Protein AF-0000000072833117 (afdb_homodimer)

Solvent-accessible surface area (backbone atoms only — not comparable to full-atom values): 33077 Å² total; per-residue (Å²): 134,83,75,78,76,72,78,72,70,81,73,71,43,76,36,60,28,80,42,80,44,92,46,92,48,80,82,50,80,45,46,37,38,36,35,37,40,41,50,79,63,40,42,36,38,42,33,26,46,26,47,57,28,31,32,28,52,31,54,69,89,60,65,84,84,49,91,73,50,65,53,12,34,49,40,41,44,52,55,15,52,75,67,72,35,57,50,57,54,42,50,50,51,51,48,54,56,46,45,42,87,48,88,92,42,56,72,46,78,40,86,60,55,94,73,20,33,29,42,34,35,38,48,78,54,97,91,39,81,42,73,50,75,47,71,24,40,59,40,96,47,28,34,59,51,33,32,49,49,49,49,50,41,52,52,49,38,52,53,36,48,51,47,37,54,50,42,49,51,52,36,51,51,51,49,51,52,41,51,51,48,51,51,48,44,51,50,50,54,50,51,49,55,50,47,53,54,52,52,51,52,52,49,52,52,53,50,50,53,51,50,51,52,47,52,53,52,53,54,53,48,60,69,69,46,72,78,69,88,81,76,79,73,82,75,70,74,72,67,66,65,74,79,65,83,69,81,81,67,82,58,84,77,68,72,73,75,76,73,74,73,67,76,72,77,78,78,77,81,75,76,82,83,78,80,78,81,81,81,83,81,78,83,127,131,84,72,77,73,70,77,71,71,80,72,71,42,74,34,59,28,81,43,81,45,92,45,93,49,80,82,50,81,43,46,37,36,38,35,35,39,40,50,78,64,41,42,35,36,42,33,26,46,24,47,57,27,28,34,28,51,31,52,71,88,59,65,84,84,50,91,72,49,64,53,12,34,49,40,41,43,52,54,15,53,74,68,74,35,57,49,56,54,43,51,50,50,51,49,53,55,44,44,41,86,47,86,91,42,54,73,47,78,41,85,61,54,95,74,21,32,30,42,34,36,39,47,78,54,96,90,39,82,42,75,51,75,46,73,24,40,58,40,96,47,29,32,59,53,34,32,49,50,48,47,50,41,51,52,49,37,52,52,36,49,52,50,38,52,51,44,50,51,51,39,51,50,50,49,52,52,42,51,52,50,49,52,50,43,53,49,50,54,51,50,49,56,49,47,53,54,53,52,50,53,51,49,53,52,54,50,51,54,51,52,50,51,47,52,52,54,53,52,54,48,59,66,66,45,72,80,67,90,81,75,79,72,82,77,69,75,72,66,66,67,74,81,66,83,69,80,80,67,79,57,84,75,67,69,71,73,71,70,68,71,63,71,72,71,76,76,85,80,68,93,85,80,90,69,90,72,87,80,80,84,69,88,127

Sequence (568 aa):
MEEDAAVSSSFTRHTCLKLDLPVEDPKAKDAVFVKATWFPSRFDLAISDGLDAWTCHGAHLCDPSLLFDPASEAEVRLRAEQWDLPVAEYIALAEHYLGFQQPGSKYGFEDAGNGQRRLSWTFEKQGTTLEWRWKCQPSPNNKQTTAGILDFLMDANIRLSEEVVRKTQSYQKLKSEAEKCLLQSERFSNEKVEFESVVYTKFVAILNSKKAKLRELRDRIAKTGTAGKASKEDDSTDGTESFDDGSDDEIVKAEPAEETVGDLPGSSEAAASSGLRARKRTRKMEEDAAVSSSFTRHTCLKLDLPVEDPKAKDAVFVKATWFPSRFDLAISDGLDAWTCHGAHLCDPSLLFDPASEAEVRLRAEQWDLPVAEYIALAEHYLGFQQPGSKYGFEDAGNGQRRLSWTFEKQGTTLEWRWKCQPSPNNKQTTAGILDFLMDANIRLSEEVVRKTQSYQKLKSEAEKCLLQSERFSNEKVEFESVVYTKFVAILNSKKAKLRELRDRIAKTGTAGKASKEDDSTDGTESFDDGSDDEIVKAEPAEETVGDLPGSSEAAASSGLRARKRTRK

pLDDT: mean 72.1, std 27.36, range [17.0, 97.62]

Secondary structure (DSSP, 8-state):
------------EEEEEEEEE--SSTT--EEEEEEEEE-SS-EEEEEESSS-EEEE-SSS---TT-S--HHHHHHHHHHHHHTT--HHHHHHHHHHHHHSPPTTPPEEEEE-STT-EEEEEEEEETTEEEEEEEEEEEPS-HHHHHHHHHHHHHHHHHHHHHHHHHHHHHHHHHHHHHHHHHHHHHHHHHHHHHHHHHHHHHHHHHHHHHHHHHHHHHHHHHHHTTSS----------------S--TTSS---------------------------------/------------EEEEEEEEE--SSTT--EEEEEEEEE-SS-EEEEEESSS-EEEE-SSS---TT-S--HHHHHHHHHHHHHTT--HHHHHHHHHHHHHSPPTTPPEEEEE-STT-EEEEEEEEETTEEEEEEEEEEEPS-HHHHHHHHHHHHHHHHHHHHHHHHHHHHHHHHHHHHHHHHHHHHHHHHHHHHHHHHHHHHHHHHHHHHHHHHHHHHHHHHHHHTTSS----------------S--GGGS---------------------------------

Foldseek 3Di:
DPPPPPCVVFPWDKAKDKDFADDPPPVDTFIKMWIKIATQQAIKIWIDRPQWIWIFGQDDPDDPPPPDDVNSSVNLCVVCVVVPHDSNVSRVVVCVCRRYPDPPKDWDWADPDPQKIKTKIWDDDPRDIDMDIGIIGTDPDRVVSVVVSVVVVVVVVVVVVVVVVVVVVVVVVVVVVVVVVVVVVVVVVVVVVVVVVVVVVVVLVVVVVVVVVVVVVVVVVVVVPVPDDPPPPDPPCPVPPPPPPDDPPPPDPPPPPPPCPDDPDPDDDDDDDDDPPDDPPDDD/DPPPPPPVVFPWDKAKDKDFADDPDPVDTFIKMWIKIDTQQWIKIWIDRPQWIWIFTQDDPDDPPPPDDVRSSVNLCVVCVVVPHDSNVSRVVVCVCRRYPDPPKDWDWADPDPQKIKTKIWDDDPRDIDMDIGIIGTDPDRVVSVVVSVVVVVVVVVVVVVVVVVVVVVVVVVVVVVVVVVVVVVVVVVVVVVVVVVVVVVVLVVVVVVVVVVVVVVVVVVVPPVPDDPPPPDPPCPVPPPPDPDDPPPPPPPVPPPPCPPPPDPDDDDDDDDDDDPDDPDDD

Structure (mmCIF, N/CA/C/O backbone):
data_AF-0000000072833117-model_v1
#
loop_
_entity.id
_entity.type
_entity.pdbx_description
1 polymer 'DNA repair protein XRCC4'
#
loop_
_atom_site.group_PDB
_atom_site.id
_atom_site.type_symbol
_atom_site.label_atom_id
_atom_site.label_alt_id
_atom_site.label_comp_id
_atom_site.label_asym_id
_atom_site.label_entity_id
_atom_site.label_seq_id
_atom_site.pdbx_PDB_ins_code
_atom_site.Cartn_x
_atom_site.Cartn_y
_atom_site.Cartn_z
_atom_site.occupancy
_atom_site.B_iso_or_equiv
_atom_site.auth_seq_id
_atom_site.auth_comp_id
_atom_site.auth_asym_id
_atom_site.auth_atom_id
_atom_site.pdbx_PDB_model_num
ATOM 1 N N . MET A 1 1 ? 44.188 9.547 5.883 1 24.28 1 MET A N 1
ATOM 2 C CA . MET A 1 1 ? 43.5 9.422 4.613 1 24.28 1 MET A CA 1
ATOM 3 C C . MET A 1 1 ? 42.438 8.328 4.684 1 24.28 1 MET A C 1
ATOM 5 O O . MET A 1 1 ? 42.5 7.34 3.953 1 24.28 1 MET A O 1
ATOM 9 N N . GLU A 1 2 ? 41.938 7.977 5.859 1 26.41 2 GLU A N 1
ATOM 10 C CA . GLU A 1 2 ? 41.094 6.867 6.254 1 26.41 2 GLU A CA 1
ATOM 11 C C . GLU A 1 2 ? 39.719 6.934 5.535 1 26.41 2 GLU A C 1
ATOM 13 O O . GLU A 1 2 ? 38.969 7.895 5.711 1 26.41 2 GLU A O 1
ATOM 18 N N . GLU A 1 3 ? 39.719 6.461 4.207 1 26.73 3 GLU A N 1
ATOM 19 C CA . GLU A 1 3 ? 38.656 6.402 3.225 1 26.73 3 GLU A CA 1
ATOM 20 C C . GLU A 1 3 ? 37.406 5.758 3.818 1 26.73 3 GLU A C 1
ATOM 22 O O . GLU A 1 3 ? 37.438 4.617 4.289 1 26.73 3 GLU A O 1
ATOM 27 N N . ASP A 1 4 ? 36.562 6.426 4.539 1 26.89 4 ASP A N 1
ATOM 28 C CA . ASP A 1 4 ? 35.25 6.02 5.055 1 26.89 4 ASP A CA 1
ATOM 29 C C . ASP A 1 4 ? 34.469 5.234 4.008 1 26.89 4 ASP A C 1
ATOM 31 O O . ASP A 1 4 ? 34.125 5.77 2.949 1 26.89 4 ASP A O 1
ATOM 35 N N . ALA A 1 5 ? 34.719 3.9 3.955 1 25.42 5 ALA A N 1
ATOM 36 C CA . ALA A 1 5 ? 34 2.857 3.23 1 25.42 5 ALA A CA 1
ATOM 37 C C . ALA A 1 5 ? 32.469 3.045 3.354 1 25.42 5 ALA A C 1
ATOM 39 O O . ALA A 1 5 ? 31.906 2.793 4.414 1 25.42 5 ALA A O 1
ATOM 40 N N . ALA A 1 6 ? 31.922 4.137 2.887 1 32.12 6 ALA A N 1
ATOM 41 C CA . ALA A 1 6 ? 30.484 4.285 2.645 1 32.12 6 ALA A CA 1
ATOM 42 C C . ALA A 1 6 ? 29.844 2.945 2.299 1 32.12 6 ALA A C 1
ATOM 44 O O . ALA A 1 6 ? 30.188 2.324 1.292 1 32.12 6 ALA A O 1
ATOM 45 N N . VAL A 1 7 ? 29.547 2.035 3.178 1 33.47 7 VAL A N 1
ATOM 46 C CA . VAL A 1 7 ? 28.812 0.774 3.068 1 33.47 7 VAL A CA 1
ATOM 47 C C . VAL A 1 7 ? 27.703 0.905 2.031 1 33.47 7 VAL A C 1
ATOM 49 O O . VAL A 1 7 ? 26.734 1.628 2.248 1 33.47 7 VAL A O 1
ATOM 52 N N . SER A 1 8 ? 27.984 1.205 0.744 1 35.53 8 SER A N 1
ATOM 53 C CA . SER A 1 8 ? 27.125 1.02 -0.419 1 35.53 8 SER A CA 1
ATOM 54 C C . SER A 1 8 ? 26.188 -0.16 -0.222 1 35.53 8 SER A C 1
ATOM 56 O O . SER A 1 8 ? 26.578 -1.315 -0.386 1 35.53 8 SER A O 1
ATOM 58 N N . SER A 1 9 ? 25.672 -0.405 0.952 1 39 9 SER A N 1
ATOM 59 C CA . SER A 1 9 ? 24.734 -1.503 1.123 1 39 9 SER A CA 1
ATOM 60 C C . SER A 1 9 ? 23.891 -1.712 -0.134 1 39 9 SER A C 1
ATOM 62 O O . SER A 1 9 ? 23.219 -0.789 -0.6 1 39 9 SER A O 1
ATOM 64 N N . SER A 1 10 ? 24.344 -2.326 -1.202 1 47.69 10 SER A N 1
ATOM 65 C CA . SER A 1 10 ? 23.875 -2.768 -2.51 1 47.69 10 SER A CA 1
ATOM 66 C C . SER A 1 10 ? 22.375 -3.072 -2.482 1 47.69 10 SER A C 1
ATOM 68 O O . SER A 1 10 ? 21.953 -4.078 -1.908 1 47.69 10 SER A O 1
ATOM 70 N N . PHE A 1 11 ? 21.5 -2.082 -2.23 1 63.31 11 PHE A N 1
ATOM 71 C CA . PHE A 1 11 ? 20.062 -2.117 -2.031 1 63.31 11 PHE A CA 1
ATOM 72 C C . PHE A 1 11 ? 19.359 -2.779 -3.217 1 63.31 11 PHE A C 1
ATOM 74 O O . PHE A 1 11 ? 19.516 -2.338 -4.355 1 63.31 11 PHE A O 1
ATOM 81 N N . THR A 1 12 ? 19.234 -4.094 -3.184 1 75.12 12 THR A N 1
ATOM 82 C CA . THR A 1 12 ? 18.422 -4.879 -4.113 1 75.12 12 THR A CA 1
ATOM 83 C C . THR A 1 12 ? 17 -4.332 -4.191 1 75.12 12 THR A C 1
ATOM 85 O O . THR A 1 12 ? 16.391 -4.039 -3.164 1 75.12 12 THR A O 1
ATOM 88 N N . ARG A 1 13 ? 16.75 -3.934 -5.457 1 88.31 13 ARG A N 1
ATOM 89 C CA . ARG A 1 13 ? 15.391 -3.439 -5.719 1 88.31 13 ARG A CA 1
ATOM 90 C C . ARG A 1 13 ? 14.539 -4.512 -6.383 1 88.31 13 ARG A C 1
ATOM 92 O O . ARG A 1 13 ? 15.062 -5.414 -7.039 1 88.31 13 ARG A O 1
ATOM 99 N N . HIS A 1 14 ? 13.32 -4.434 -6.082 1 91.81 14 HIS A N 1
ATOM 100 C CA . HIS A 1 14 ? 12.406 -5.398 -6.672 1 91.81 14 HIS A CA 1
ATOM 101 C C . HIS A 1 14 ? 11.219 -4.703 -7.332 1 91.81 14 HIS A C 1
ATOM 103 O O . HIS A 1 14 ? 10.766 -3.66 -6.855 1 91.81 14 HIS A O 1
ATOM 109 N N . THR A 1 15 ? 10.797 -5.254 -8.461 1 91.88 15 THR A N 1
ATOM 110 C CA . THR A 1 15 ? 9.578 -4.816 -9.133 1 91.88 15 THR A CA 1
ATOM 111 C C . THR A 1 15 ? 8.75 -6.016 -9.578 1 91.88 15 THR A C 1
ATOM 113 O O . THR A 1 15 ? 9.266 -7.125 -9.695 1 91.88 15 THR A O 1
ATOM 116 N N . CYS A 1 16 ? 7.508 -5.742 -9.625 1 94.19 16 CYS A N 1
ATOM 117 C CA . CYS A 1 16 ? 6.613 -6.758 -10.164 1 94.19 16 CYS A CA 1
ATOM 118 C C . CYS A 1 16 ? 5.625 -6.148 -11.148 1 94.19 16 CYS A C 1
ATOM 120 O O . CYS A 1 16 ? 5.039 -5.098 -10.875 1 94.19 16 CYS A O 1
ATOM 122 N N . LEU A 1 17 ? 5.527 -6.875 -12.352 1 93.56 17 LEU A N 1
ATOM 123 C CA . LEU A 1 17 ? 4.703 -6.348 -13.43 1 93.56 17 LEU A CA 1
ATOM 124 C C . LEU A 1 17 ? 3.781 -7.426 -13.984 1 93.56 17 LEU A C 1
ATOM 126 O O . LEU A 1 17 ? 4.199 -8.57 -14.172 1 93.56 17 LEU A O 1
ATOM 130 N N . LYS A 1 18 ? 2.529 -7.035 -14.156 1 94.62 18 LYS A N 1
ATOM 131 C CA . LYS A 1 18 ? 1.587 -7.891 -14.875 1 94.62 18 LYS A CA 1
ATOM 132 C C . LYS A 1 18 ? 1.539 -7.531 -16.359 1 94.62 18 LYS A C 1
ATOM 134 O O . LYS A 1 18 ? 1.345 -6.367 -16.719 1 94.62 18 LYS A O 1
ATOM 139 N N . LEU A 1 19 ? 1.776 -8.516 -17.188 1 92.25 19 LEU A N 1
ATOM 140 C CA . LEU A 1 19 ? 1.716 -8.312 -18.625 1 92.25 19 LEU A CA 1
ATOM 141 C C . LEU A 1 19 ? 0.524 -9.047 -19.234 1 92.25 19 LEU A C 1
ATOM 143 O O . LEU A 1 19 ? 0.421 -10.273 -19.125 1 92.25 19 LEU A O 1
ATOM 147 N N . ASP A 1 20 ? -0.354 -8.344 -19.875 1 86.62 20 ASP A N 1
ATOM 148 C CA . ASP A 1 20 ? -1.481 -8.953 -20.578 1 86.62 20 ASP A CA 1
ATOM 149 C C . ASP A 1 20 ? -1.072 -9.445 -21.953 1 86.62 20 ASP A C 1
ATOM 151 O O . ASP A 1 20 ? -0.475 -8.695 -22.734 1 86.62 20 ASP A O 1
ATOM 155 N N . LEU A 1 21 ? -1.197 -10.734 -22.172 1 80.06 21 LEU A N 1
ATOM 156 C CA . LEU A 1 21 ? -0.828 -11.32 -23.453 1 80.06 21 LEU A CA 1
ATOM 157 C C . LEU A 1 21 ? -2.035 -11.406 -24.391 1 80.06 21 LEU A C 1
ATOM 159 O O . LEU A 1 21 ? -3.154 -11.664 -23.938 1 80.06 21 LEU A O 1
ATOM 163 N N . PRO A 1 22 ? -1.771 -11 -25.625 1 69.94 22 PRO A N 1
ATOM 164 C CA . PRO A 1 22 ? -2.879 -11.078 -26.578 1 69.94 22 PRO A CA 1
ATOM 165 C C . PRO A 1 22 ? -3.396 -12.508 -26.75 1 69.94 22 PRO A C 1
ATOM 167 O O . PRO A 1 22 ? -2.605 -13.445 -26.844 1 69.94 22 PRO A O 1
ATOM 170 N N . VAL A 1 23 ? -4.527 -12.789 -26.25 1 63.56 23 VAL A N 1
ATOM 171 C CA . VAL A 1 23 ? -5.105 -14.109 -26.469 1 63.56 23 VAL A CA 1
ATOM 172 C C . VAL A 1 23 ? -6.211 -14.031 -27.516 1 63.56 23 VAL A C 1
ATOM 174 O O . VAL A 1 23 ? -6.816 -12.969 -27.719 1 63.56 23 VAL A O 1
ATOM 177 N N . GLU A 1 24 ? -6.234 -15.07 -28.438 1 58.94 24 GLU A N 1
ATOM 178 C CA . GLU A 1 24 ? -7.262 -15.164 -29.469 1 58.94 24 GLU A CA 1
ATOM 179 C C . GLU A 1 24 ? -8.664 -15.086 -28.875 1 58.94 24 GLU A C 1
ATOM 181 O O . GLU A 1 24 ? -9.547 -14.43 -29.422 1 58.94 24 GLU A O 1
ATOM 186 N N . ASP A 1 25 ? -8.883 -15.812 -27.75 1 59.34 25 ASP A N 1
ATOM 187 C CA . ASP A 1 25 ? -10.18 -15.789 -27.094 1 59.34 25 ASP A CA 1
ATOM 188 C C . ASP A 1 25 ? -10.266 -14.633 -26.094 1 59.34 25 ASP A C 1
ATOM 190 O O . ASP A 1 25 ? -9.5 -14.578 -25.125 1 59.34 25 ASP A O 1
ATOM 194 N N . PRO A 1 26 ? -11 -13.703 -26.531 1 55.09 26 PRO A N 1
ATOM 195 C CA . PRO A 1 26 ? -11.102 -12.508 -25.688 1 55.09 26 PRO A CA 1
ATOM 196 C C . PRO A 1 26 ? -11.422 -12.844 -24.234 1 55.09 26 PRO A C 1
ATOM 198 O O . PRO A 1 26 ? -11.164 -12.031 -23.344 1 55.09 26 PRO A O 1
ATOM 201 N N . LYS A 1 27 ? -12.094 -13.945 -24.062 1 55.56 27 LYS A N 1
ATOM 202 C CA . LYS A 1 27 ? -12.516 -14.312 -22.719 1 55.56 27 LYS A CA 1
ATOM 203 C C . LYS A 1 27 ? -11.359 -14.906 -21.906 1 55.56 27 LYS A C 1
ATOM 205 O O . LYS A 1 27 ? -11.422 -14.984 -20.688 1 55.56 27 LYS A O 1
ATOM 210 N N . ALA A 1 28 ? -10.469 -15.383 -22.656 1 57.38 28 ALA A N 1
ATOM 211 C CA . ALA A 1 28 ? -9.336 -15.992 -21.969 1 57.38 28 ALA A CA 1
ATOM 212 C C . ALA A 1 28 ? -8.258 -14.961 -21.656 1 57.38 28 ALA A C 1
ATOM 214 O O . ALA A 1 28 ? -7.84 -14.203 -22.547 1 57.38 28 ALA A O 1
ATOM 215 N N . LYS A 1 29 ? -8.297 -14.398 -20.469 1 61.69 29 LYS A N 1
ATOM 216 C CA . LYS A 1 29 ? -7.254 -13.477 -20.031 1 61.69 29 LYS A CA 1
ATOM 217 C C . LYS A 1 29 ? -5.965 -14.211 -19.688 1 61.69 29 LYS A C 1
ATOM 219 O O . LYS A 1 29 ? -5.961 -15.094 -18.828 1 61.69 29 LYS A O 1
ATOM 224 N N . ASP A 1 30 ? -5.023 -14.141 -20.719 1 82.5 30 ASP A N 1
ATOM 225 C CA . ASP A 1 30 ? -3.73 -14.734 -20.406 1 82.5 30 ASP A CA 1
ATOM 226 C C . ASP A 1 30 ? -2.717 -13.656 -20 1 82.5 30 ASP A C 1
ATOM 228 O O . ASP A 1 30 ? -2.574 -12.648 -20.703 1 82.5 30 ASP A O 1
ATOM 232 N N . ALA A 1 31 ? -2.365 -13.711 -18.797 1 91.69 31 ALA A N 1
ATOM 233 C CA . ALA A 1 31 ? -1.385 -12.758 -18.297 1 91.69 31 ALA A CA 1
ATOM 234 C C . ALA A 1 31 ? -0.189 -13.477 -17.672 1 91.69 31 ALA A C 1
ATOM 236 O O . ALA A 1 31 ? -0.293 -14.633 -17.266 1 91.69 31 ALA A O 1
ATOM 237 N N . VAL A 1 32 ? 0.894 -12.789 -17.812 1 95.5 32 VAL A N 1
ATOM 238 C CA . VAL A 1 32 ? 2.059 -13.289 -17.078 1 95.5 32 VAL A CA 1
ATOM 239 C C . VAL A 1 32 ? 2.504 -12.25 -16.047 1 95.5 32 VAL A C 1
ATOM 241 O O . VAL A 1 32 ? 2.279 -11.055 -16.234 1 95.5 32 VAL A O 1
ATOM 244 N N . PHE A 1 33 ? 3.051 -12.742 -15.023 1 97.19 33 PHE A N 1
ATOM 245 C CA . PHE A 1 33 ? 3.531 -11.914 -13.922 1 97.19 33 PHE A CA 1
ATOM 246 C C . PHE A 1 33 ? 5.051 -11.977 -13.828 1 97.19 33 PHE A C 1
ATOM 248 O O . PHE A 1 33 ? 5.633 -13.062 -13.734 1 97.19 33 PHE A O 1
ATOM 255 N N . VAL A 1 34 ? 5.648 -10.766 -13.836 1 96.81 34 VAL A N 1
ATOM 256 C CA . VAL A 1 34 ? 7.105 -10.68 -13.898 1 96.81 34 VAL A CA 1
ATOM 257 C C . VAL A 1 34 ? 7.633 -10.031 -12.625 1 96.81 34 VAL A C 1
ATOM 259 O O . VAL A 1 34 ? 7.379 -8.852 -12.367 1 96.81 34 VAL A O 1
ATOM 262 N N . LYS A 1 35 ? 8.336 -10.789 -11.836 1 97 35 LYS A N 1
ATOM 263 C CA . LYS A 1 35 ? 9.078 -10.242 -10.711 1 97 35 LYS A CA 1
ATOM 264 C C . LYS A 1 35 ? 10.547 -10.023 -11.07 1 97 35 LYS A C 1
ATOM 266 O O . LYS A 1 35 ? 11.234 -10.961 -11.477 1 97 35 LYS A O 1
ATOM 271 N N . ALA A 1 36 ? 10.977 -8.82 -10.883 1 94.94 36 ALA A N 1
ATOM 272 C CA . ALA A 1 36 ? 12.352 -8.5 -11.242 1 94.94 36 ALA A CA 1
ATOM 273 C C . ALA A 1 36 ? 13.164 -8.102 -10.008 1 94.94 36 ALA A C 1
ATOM 275 O O . ALA A 1 36 ? 12.664 -7.383 -9.133 1 94.94 36 ALA A O 1
ATOM 276 N N . THR A 1 37 ? 14.312 -8.68 -9.938 1 93.06 37 THR A N 1
ATOM 277 C CA . THR A 1 37 ? 15.305 -8.297 -8.938 1 93.06 37 THR A CA 1
ATOM 278 C C . THR A 1 37 ? 16.484 -7.578 -9.594 1 93.06 37 THR A C 1
ATOM 280 O O . THR A 1 37 ? 17.141 -8.125 -10.477 1 93.06 37 THR A O 1
ATOM 283 N N . TRP A 1 38 ? 16.719 -6.371 -9.086 1 91.81 38 TRP A N 1
ATOM 284 C CA . TRP A 1 38 ? 17.703 -5.523 -9.742 1 91.81 38 TRP A CA 1
ATOM 285 C C . TRP A 1 38 ? 18.953 -5.395 -8.883 1 91.81 38 TRP A C 1
ATOM 287 O O . TRP A 1 38 ? 18.891 -4.98 -7.723 1 91.81 38 TRP A O 1
ATOM 297 N N . PHE A 1 39 ? 20.047 -5.781 -9.492 1 88.69 39 PHE A N 1
ATOM 298 C CA . PHE A 1 39 ? 21.375 -5.621 -8.898 1 88.69 39 PHE A CA 1
ATOM 299 C C . PHE A 1 39 ? 22.156 -4.539 -9.625 1 88.69 39 PHE A C 1
ATOM 301 O O . PHE A 1 39 ? 21.734 -4.051 -10.672 1 88.69 39 PHE A O 1
ATOM 308 N N . PRO A 1 40 ? 23.219 -4.098 -9.078 1 87.06 40 PRO A N 1
ATOM 309 C CA . PRO A 1 40 ? 23.984 -3.035 -9.734 1 87.06 40 PRO A CA 1
ATOM 310 C C . PRO A 1 40 ? 24.5 -3.443 -11.109 1 87.06 40 PRO A C 1
ATOM 312 O O . PRO A 1 40 ? 24.578 -2.609 -12.016 1 87.06 40 PRO A O 1
ATOM 315 N N . SER A 1 41 ? 24.797 -4.695 -11.297 1 88.19 41 SER A N 1
ATOM 316 C CA . SER A 1 41 ? 25.438 -5.09 -12.555 1 88.19 41 SER A CA 1
ATOM 317 C C . SER A 1 41 ? 24.641 -6.199 -13.242 1 88.19 41 SER A C 1
ATOM 319 O O . SER A 1 41 ? 25.062 -6.703 -14.289 1 88.19 41 SER A O 1
ATOM 321 N N . ARG A 1 42 ? 23.578 -6.578 -12.703 1 88.81 42 ARG A N 1
ATOM 322 C CA . ARG A 1 42 ? 22.766 -7.641 -13.289 1 88.81 42 ARG A CA 1
ATOM 323 C C . ARG A 1 42 ? 21.328 -7.574 -12.781 1 88.81 42 ARG A C 1
ATOM 325 O O . ARG A 1 42 ? 21 -6.75 -11.922 1 88.81 42 ARG A O 1
ATOM 332 N N . PHE A 1 43 ? 20.484 -8.438 -13.375 1 91.25 43 PHE A N 1
ATOM 333 C CA . PHE A 1 43 ? 19.109 -8.562 -12.898 1 91.25 43 PHE A CA 1
ATOM 334 C C . PHE A 1 43 ? 18.609 -9.992 -13.047 1 91.25 43 PHE A C 1
ATOM 336 O O . PHE A 1 43 ? 19.188 -10.773 -13.812 1 91.25 43 PHE A O 1
ATOM 343 N N 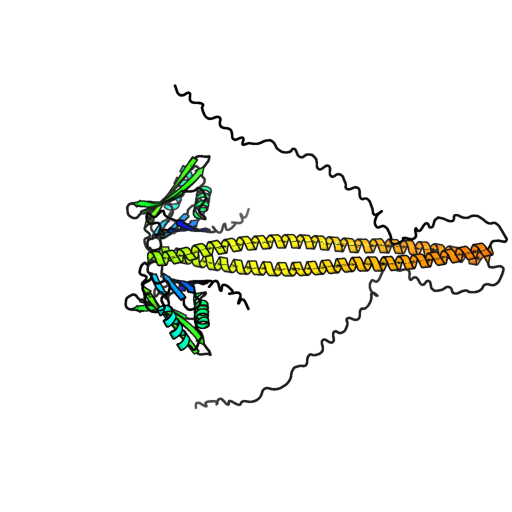. ASP A 1 44 ? 17.688 -10.297 -12.219 1 92.06 44 ASP A N 1
ATOM 344 C CA . ASP A 1 44 ? 17.016 -11.594 -12.273 1 92.06 44 ASP A CA 1
ATOM 345 C C . ASP A 1 44 ? 15.508 -11.422 -12.461 1 92.06 44 ASP A C 1
ATOM 347 O O . ASP A 1 44 ? 14.883 -10.602 -11.797 1 92.06 44 ASP A O 1
ATOM 351 N N . LEU A 1 45 ? 15.039 -12.234 -13.438 1 94.62 45 LEU A N 1
ATOM 352 C CA . LEU A 1 45 ? 13.602 -12.211 -13.664 1 94.62 45 LEU A CA 1
ATOM 353 C C . LEU A 1 45 ? 12.969 -13.547 -13.297 1 94.62 45 LEU A C 1
ATOM 355 O O . LEU A 1 45 ? 13.531 -14.602 -13.586 1 94.62 45 LEU A O 1
ATOM 359 N N . ALA A 1 46 ? 11.922 -13.516 -12.555 1 96.38 46 ALA A N 1
ATOM 360 C CA . ALA A 1 46 ? 11.016 -14.641 -12.336 1 96.38 46 ALA A CA 1
ATOM 361 C C . ALA A 1 46 ? 9.648 -14.375 -12.953 1 96.38 46 ALA A C 1
ATOM 363 O O . ALA A 1 46 ? 9 -13.375 -12.633 1 96.38 46 ALA A O 1
ATOM 364 N N . ILE A 1 47 ? 9.234 -15.25 -13.852 1 97.06 47 ILE A N 1
ATOM 365 C CA . ILE A 1 47 ? 8 -15.039 -14.602 1 97.06 47 ILE A CA 1
ATOM 366 C C . ILE A 1 47 ? 7.07 -16.234 -14.406 1 97.06 47 ILE A C 1
ATOM 368 O O . ILE A 1 47 ? 7.516 -17.375 -14.43 1 97.06 47 ILE A O 1
ATOM 372 N N . SER A 1 48 ? 5.781 -15.961 -14.18 1 97.62 48 SER A N 1
ATOM 373 C CA . SER A 1 48 ? 4.797 -17.031 -14.023 1 97.62 48 SER A CA 1
ATOM 374 C C . SER A 1 48 ? 3.471 -16.656 -14.68 1 97.62 48 SER A C 1
ATOM 376 O O . SER A 1 48 ? 3.064 -15.5 -14.656 1 97.62 48 SER A O 1
ATOM 378 N N . ASP A 1 49 ? 2.822 -17.641 -15.281 1 95.25 49 ASP A N 1
ATOM 379 C CA . ASP A 1 49 ? 1.471 -17.422 -15.789 1 95.25 49 ASP A CA 1
ATOM 380 C C . ASP A 1 49 ? 0.429 -18.047 -14.859 1 95.25 49 ASP A C 1
ATOM 382 O O . ASP A 1 49 ? -0.748 -18.141 -15.219 1 95.25 49 ASP A O 1
ATOM 386 N N . GLY A 1 50 ? 0.883 -18.531 -13.719 1 95.5 50 GLY A N 1
ATOM 387 C CA . GLY A 1 50 ? -0.006 -19.188 -12.773 1 95.5 50 GLY A CA 1
ATOM 388 C C . GLY A 1 50 ? 0.166 -20.703 -12.742 1 95.5 50 GLY A C 1
ATOM 389 O O . GLY A 1 50 ? -0.3 -21.359 -11.812 1 95.5 50 GLY A O 1
ATOM 390 N N . LEU A 1 51 ? 0.75 -21.266 -13.703 1 95 51 LEU A N 1
ATOM 391 C CA . LEU A 1 51 ? 0.995 -22.703 -13.781 1 95 51 LEU A CA 1
ATOM 392 C C . LEU A 1 51 ? 2.436 -22.984 -14.188 1 95 51 LEU A C 1
ATOM 394 O O . LEU A 1 51 ? 3.16 -23.688 -13.477 1 95 51 LEU A O 1
ATOM 398 N N . ASP A 1 52 ? 2.785 -22.422 -15.32 1 95.94 52 ASP A N 1
ATOM 399 C CA . ASP A 1 52 ? 4.168 -22.531 -15.773 1 95.94 52 ASP A CA 1
ATOM 400 C C . ASP A 1 52 ? 4.988 -21.312 -15.359 1 95.94 52 ASP A C 1
ATOM 402 O O . ASP A 1 52 ? 4.434 -20.234 -15.141 1 95.94 52 ASP A O 1
ATOM 406 N N . ALA A 1 53 ? 6.293 -21.547 -15.219 1 97.06 53 ALA A N 1
ATOM 407 C CA . ALA A 1 53 ? 7.164 -20.469 -14.773 1 97.06 53 ALA A CA 1
ATOM 408 C C . ALA A 1 53 ? 8.469 -20.453 -15.562 1 97.06 53 ALA A C 1
ATOM 410 O O . ALA A 1 53 ? 8.898 -21.484 -16.078 1 97.06 53 ALA A O 1
ATOM 411 N N . TRP A 1 54 ? 9.023 -19.266 -15.703 1 95.94 54 TRP A N 1
ATOM 412 C CA . TRP A 1 54 ? 10.281 -19.047 -16.406 1 95.94 54 TRP A CA 1
ATOM 413 C C . TRP A 1 54 ? 11.203 -18.141 -15.578 1 95.94 54 TRP A C 1
ATOM 415 O O . TRP A 1 54 ? 10.742 -17.406 -14.711 1 95.94 54 TRP A O 1
ATOM 425 N N . THR A 1 55 ? 12.461 -18.281 -15.797 1 94.56 55 THR A N 1
ATOM 426 C CA . THR A 1 55 ? 13.445 -17.422 -15.148 1 94.56 55 THR A CA 1
ATOM 427 C C . THR A 1 55 ? 14.438 -16.859 -16.172 1 94.56 55 THR A C 1
ATOM 429 O O . THR A 1 55 ? 14.641 -17.453 -17.234 1 94.56 55 THR A O 1
ATOM 432 N N . CYS A 1 56 ? 14.859 -15.727 -15.875 1 90.44 56 CYS A N 1
ATOM 433 C CA . CYS A 1 56 ? 15.891 -15.078 -16.688 1 90.44 56 CYS A CA 1
ATOM 434 C C . CYS A 1 56 ? 16.953 -14.445 -15.797 1 90.44 56 CYS A C 1
ATOM 436 O O . CYS A 1 56 ? 16.656 -13.578 -14.977 1 90.44 56 CYS A O 1
ATOM 438 N N . HIS A 1 57 ? 18.047 -15.047 -15.648 1 79 57 HIS A N 1
ATOM 439 C CA . HIS A 1 57 ? 19.141 -14.555 -14.812 1 79 57 HIS A CA 1
ATOM 440 C C . HIS A 1 57 ? 20.109 -13.688 -15.617 1 79 57 HIS A C 1
ATOM 442 O O . HIS A 1 57 ? 21.281 -13.578 -15.266 1 79 57 HIS A O 1
ATOM 448 N N . GLY A 1 58 ? 19.656 -13 -16.234 1 55.91 58 GLY A N 1
ATOM 449 C CA . GLY A 1 58 ? 20.688 -12.375 -17.031 1 55.91 58 GLY A CA 1
ATOM 450 C C . GLY A 1 58 ? 21.594 -13.367 -17.734 1 55.91 58 GLY A C 1
ATOM 451 O O . GLY A 1 58 ? 22.062 -14.328 -17.109 1 55.91 58 GLY A O 1
ATOM 452 N N . ALA A 1 59 ? 21.734 -13.844 -18.828 1 49.19 59 ALA A N 1
ATOM 453 C CA . ALA A 1 59 ? 22.406 -14.758 -19.75 1 49.19 59 ALA A CA 1
ATOM 454 C C . ALA A 1 59 ? 22.141 -16.219 -19.375 1 49.19 59 ALA A C 1
ATOM 456 O O . ALA A 1 59 ? 21.438 -16.484 -18.406 1 49.19 59 ALA A O 1
ATOM 457 N N . HIS A 1 60 ? 23.25 -17.25 -19.703 1 44.41 60 HIS A N 1
ATOM 458 C CA . HIS A 1 60 ? 23.266 -18.703 -19.797 1 44.41 60 HIS A CA 1
ATOM 459 C C . HIS A 1 60 ? 22.875 -19.344 -18.453 1 44.41 60 HIS A C 1
ATOM 461 O O . HIS A 1 60 ? 23.094 -18.75 -17.391 1 44.41 60 HIS A O 1
ATOM 467 N N . LEU A 1 61 ? 21.906 -20.234 -18.484 1 43.5 61 LEU A N 1
ATOM 468 C CA . LEU A 1 61 ? 21.422 -21.141 -17.453 1 43.5 61 LEU A CA 1
ATOM 469 C C . LEU A 1 61 ? 22.547 -21.578 -16.516 1 43.5 61 LEU A C 1
ATOM 471 O O . LEU A 1 61 ? 23.297 -22.5 -16.828 1 43.5 61 LEU A O 1
ATOM 475 N N . CYS A 1 62 ? 23.297 -20.703 -15.961 1 39.72 62 CYS A N 1
ATOM 476 C CA . CYS A 1 62 ? 24.188 -21.391 -15.023 1 39.72 62 CYS A CA 1
ATOM 477 C C . CYS A 1 62 ? 23.391 -22.062 -13.906 1 39.72 62 CYS A C 1
ATOM 479 O O . CYS A 1 62 ? 22.234 -21.703 -13.656 1 39.72 62 CYS A O 1
ATOM 481 N N . ASP A 1 63 ? 23.938 -22.984 -13.258 1 42.06 63 ASP A N 1
ATOM 482 C CA . ASP A 1 63 ? 23.531 -23.75 -12.086 1 42.06 63 ASP A CA 1
ATOM 483 C C . ASP A 1 63 ? 22.922 -22.828 -11.023 1 42.06 63 ASP A C 1
ATOM 485 O O . ASP A 1 63 ? 23.562 -21.875 -10.578 1 42.06 63 ASP A O 1
ATOM 489 N N . PRO A 1 64 ? 21.656 -22.781 -10.859 1 44.34 64 PRO A N 1
ATOM 490 C CA . PRO A 1 64 ? 20.953 -22 -9.836 1 44.34 64 PRO A CA 1
ATOM 491 C C . PRO A 1 64 ? 21.766 -21.875 -8.547 1 44.34 64 PRO A C 1
ATOM 493 O O . PRO A 1 64 ? 21.438 -21.047 -7.691 1 44.34 64 PRO A O 1
ATOM 496 N N . SER A 1 65 ? 22.547 -22.797 -8.18 1 43.12 65 SER A N 1
ATOM 497 C CA . SER A 1 65 ? 23.328 -22.797 -6.949 1 43.12 65 SER A CA 1
ATOM 498 C C . SER A 1 65 ? 24.375 -21.688 -6.965 1 43.12 65 SER A C 1
ATOM 500 O O . SER A 1 65 ? 25.016 -21.422 -5.953 1 43.12 65 SER A O 1
ATOM 502 N N . LEU A 1 66 ? 24.688 -21.109 -8.07 1 44.31 66 LEU A N 1
ATOM 503 C CA . LEU A 1 66 ? 25.797 -20.156 -8.07 1 44.31 66 LEU A CA 1
ATOM 504 C C . LEU A 1 66 ? 25.281 -18.734 -7.902 1 44.31 66 LEU A C 1
ATOM 506 O O . LEU A 1 66 ? 24.469 -18.266 -8.695 1 44.31 66 LEU A O 1
ATOM 510 N N . LEU A 1 67 ? 25.25 -18.125 -6.758 1 46.03 67 LEU A N 1
ATOM 511 C CA . LEU A 1 67 ? 24.906 -16.797 -6.273 1 46.03 67 LEU A CA 1
ATOM 512 C C . LEU A 1 67 ? 25.391 -15.719 -7.25 1 46.03 67 LEU A C 1
ATOM 514 O O . LEU A 1 67 ? 24.844 -14.617 -7.277 1 46.03 67 LEU A O 1
ATOM 518 N N . PHE A 1 68 ? 26.641 -15.969 -7.742 1 46.5 68 PHE A N 1
ATOM 519 C CA . PHE A 1 68 ? 27.344 -15.055 -8.641 1 46.5 68 PHE A CA 1
ATOM 520 C C . PHE A 1 68 ? 27.547 -15.688 -10.008 1 46.5 68 PHE A C 1
ATOM 522 O O . PHE A 1 68 ? 28.266 -16.688 -10.141 1 46.5 68 PHE A O 1
ATOM 529 N N . ASP A 1 69 ? 26.594 -15.695 -10.828 1 49.59 69 ASP A N 1
ATOM 530 C CA . ASP A 1 69 ? 26.938 -16.25 -12.125 1 49.59 69 ASP A CA 1
ATOM 531 C C . ASP A 1 69 ? 27.547 -15.188 -13.039 1 49.59 69 ASP A C 1
ATOM 533 O O . ASP A 1 69 ? 26.859 -14.266 -13.477 1 49.59 69 ASP A O 1
ATOM 537 N N . PRO A 1 70 ? 28.781 -15.094 -13.086 1 54.12 70 PRO A N 1
ATOM 538 C CA . PRO A 1 70 ? 29.5 -14.172 -13.961 1 54.12 70 PRO A CA 1
ATOM 539 C C . PRO A 1 70 ? 28.906 -14.109 -15.375 1 54.12 70 PRO A C 1
ATOM 541 O O . PRO A 1 70 ? 28.984 -13.07 -16.031 1 54.12 70 PRO A O 1
ATOM 544 N N . ALA A 1 71 ? 28.344 -15.141 -15.727 1 54.94 71 ALA A N 1
ATOM 545 C CA . ALA A 1 71 ? 27.859 -15.156 -17.109 1 54.94 71 ALA A CA 1
ATOM 546 C C . ALA A 1 71 ? 26.625 -14.258 -17.25 1 54.94 71 ALA A C 1
ATOM 548 O O . ALA A 1 71 ? 26.438 -13.625 -18.297 1 54.94 71 ALA A O 1
ATOM 549 N N . SER A 1 72 ? 25.922 -14.109 -16.172 1 68.94 72 SER A N 1
ATOM 550 C CA . SER A 1 72 ? 24.766 -13.219 -16.234 1 68.94 72 SER A CA 1
ATOM 551 C C . SER A 1 72 ? 25.203 -11.758 -16.344 1 68.94 72 SER A C 1
ATOM 553 O O . SER A 1 72 ? 24.641 -11.008 -17.156 1 68.94 72 SER A O 1
ATOM 555 N N . GLU A 1 73 ? 26.297 -11.547 -15.703 1 79.75 73 GLU A N 1
ATOM 556 C CA . GLU A 1 73 ? 26.781 -10.172 -15.766 1 79.75 73 GLU A CA 1
ATOM 557 C C . GLU A 1 73 ? 27.406 -9.867 -17.125 1 79.75 73 GLU A C 1
ATOM 559 O O . GLU A 1 73 ? 27.266 -8.758 -17.641 1 79.75 73 GLU A O 1
ATOM 564 N N . ALA A 1 74 ? 28 -10.883 -17.609 1 81.81 74 ALA A N 1
ATOM 565 C CA . ALA A 1 74 ? 28.656 -10.703 -18.906 1 81.81 74 ALA A CA 1
ATOM 566 C C . ALA A 1 74 ? 27.625 -10.438 -20 1 81.81 74 ALA A C 1
ATOM 568 O O . ALA A 1 74 ? 27.859 -9.602 -20.875 1 81.81 74 ALA A O 1
ATOM 569 N N . GLU A 1 75 ? 26.578 -11.109 -19.938 1 84.5 75 GLU A N 1
ATOM 570 C CA . GLU A 1 75 ? 25.531 -10.914 -20.953 1 84.5 75 GLU A CA 1
ATOM 571 C C . GLU A 1 75 ? 24.922 -9.523 -20.844 1 84.5 75 GLU A C 1
ATOM 573 O O . GLU A 1 75 ? 24.641 -8.883 -21.875 1 84.5 75 GLU A O 1
ATOM 578 N N . VAL A 1 76 ? 24.688 -9.117 -19.672 1 88.75 76 VAL A N 1
ATOM 579 C CA . VAL A 1 76 ? 24.141 -7.777 -19.469 1 88.75 76 VAL A CA 1
ATOM 580 C C . VAL A 1 76 ? 25.125 -6.734 -20 1 88.75 76 VAL A C 1
ATOM 582 O O . VAL A 1 76 ? 24.719 -5.77 -20.656 1 88.75 76 VAL A O 1
ATOM 585 N N . ARG A 1 77 ? 26.359 -6.93 -19.703 1 88.56 77 ARG A N 1
ATOM 586 C CA . ARG A 1 77 ? 27.375 -6.016 -20.188 1 88.56 77 ARG A CA 1
ATOM 587 C C . ARG A 1 77 ? 27.406 -5.98 -21.703 1 88.56 77 ARG A C 1
ATOM 589 O O . ARG A 1 77 ? 27.5 -4.91 -22.312 1 88.56 77 ARG A O 1
ATOM 596 N N . LEU A 1 78 ? 27.328 -7.125 -22.312 1 88.38 78 LEU A N 1
ATOM 597 C CA . LEU A 1 78 ? 27.328 -7.223 -23.766 1 88.38 78 LEU A CA 1
ATOM 598 C C . LEU A 1 78 ? 26.141 -6.484 -24.375 1 88.38 78 LEU A C 1
ATOM 600 O O . LEU A 1 78 ? 26.281 -5.738 -25.344 1 88.38 78 LEU A O 1
ATOM 604 N N . ARG A 1 79 ? 24.969 -6.691 -23.812 1 88.56 79 ARG A N 1
ATOM 605 C CA . ARG A 1 79 ? 23.766 -6.035 -24.297 1 88.56 79 ARG A CA 1
ATOM 606 C C . ARG A 1 79 ? 23.828 -4.523 -24.094 1 88.56 79 ARG A C 1
ATOM 608 O O . ARG A 1 79 ? 23.406 -3.754 -24.953 1 88.56 79 ARG A O 1
ATOM 615 N N . ALA A 1 80 ? 24.344 -4.148 -22.969 1 90.38 80 ALA A N 1
ATOM 616 C CA . ALA A 1 80 ? 24.516 -2.727 -22.688 1 90.38 80 ALA A CA 1
ATOM 617 C C . ALA A 1 80 ? 25.438 -2.076 -23.719 1 90.38 80 ALA A C 1
ATOM 619 O O . ALA A 1 80 ? 25.156 -0.98 -24.203 1 90.38 80 ALA A O 1
ATOM 620 N N . GLU A 1 81 ? 26.516 -2.732 -24 1 90.69 81 GLU A N 1
ATOM 621 C CA . GLU A 1 81 ? 27.469 -2.229 -24.984 1 90.69 81 GLU A CA 1
ATOM 622 C C . GLU A 1 81 ? 26.828 -2.113 -26.359 1 90.69 81 GLU A C 1
ATOM 624 O O . GLU A 1 81 ? 27.094 -1.165 -27.109 1 90.69 81 GLU A O 1
ATOM 629 N N . GLN A 1 82 ? 26.031 -3.053 -26.703 1 87.44 82 GLN A N 1
ATOM 630 C CA . GLN A 1 82 ? 25.328 -3.039 -28 1 87.44 82 GLN A CA 1
ATOM 631 C C . GLN A 1 82 ? 24.469 -1.795 -28.141 1 87.44 82 GLN A C 1
ATOM 633 O O . GLN A 1 82 ? 24.266 -1.297 -29.25 1 87.44 82 GLN A O 1
ATOM 638 N N . TRP A 1 83 ? 24.016 -1.297 -27.047 1 87.56 83 TRP A N 1
ATOM 639 C CA . TRP A 1 83 ? 23.156 -0.124 -27.062 1 87.56 83 TRP A CA 1
ATOM 640 C C . TRP A 1 83 ? 23.938 1.14 -26.734 1 87.56 83 TRP A C 1
ATOM 642 O O . TRP A 1 83 ? 23.359 2.211 -26.547 1 87.56 83 TRP A O 1
ATOM 652 N N . ASP A 1 84 ? 25.188 1.005 -26.531 1 88.31 84 ASP A N 1
ATOM 653 C CA . ASP A 1 84 ? 26.062 2.113 -26.172 1 88.31 84 ASP A CA 1
ATOM 654 C C . ASP A 1 84 ? 25.625 2.775 -24.875 1 88.31 84 ASP A C 1
ATOM 656 O O . ASP A 1 84 ? 25.531 4 -24.797 1 88.31 84 ASP A O 1
ATOM 660 N N . LEU A 1 85 ? 25.297 1.932 -23.938 1 90.62 85 LEU A N 1
ATOM 661 C CA . LEU A 1 85 ? 24.891 2.4 -22.625 1 90.62 85 LEU A CA 1
ATOM 662 C C . LEU A 1 85 ? 25.766 1.788 -21.531 1 90.62 85 LEU A C 1
ATOM 664 O O . LEU A 1 85 ? 26.172 0.628 -21.641 1 90.62 85 LEU A O 1
ATOM 668 N N . PRO A 1 86 ? 26.047 2.646 -20.531 1 94.31 86 PRO A N 1
ATOM 669 C CA . PRO A 1 86 ? 26.625 2.014 -19.344 1 94.31 86 PRO A CA 1
ATOM 670 C C . PRO A 1 86 ? 25.703 0.978 -18.719 1 94.31 86 PRO A C 1
ATOM 672 O O . PRO A 1 86 ? 24.484 1.082 -18.844 1 94.31 86 PRO A O 1
ATOM 675 N N . VAL A 1 87 ? 26.297 -0.006 -18.125 1 92.06 87 VAL A N 1
ATOM 676 C CA . VAL A 1 87 ? 25.562 -1.114 -17.531 1 92.06 87 VAL A CA 1
ATOM 677 C C . VAL A 1 87 ? 24.5 -0.575 -16.578 1 92.06 87 VAL A C 1
ATOM 679 O O . VAL A 1 87 ? 23.359 -1.024 -16.594 1 92.06 87 VAL A O 1
ATOM 682 N N . ALA A 1 88 ? 24.844 0.361 -15.773 1 91.75 88 ALA A N 1
ATOM 683 C CA . ALA A 1 88 ? 23.922 0.93 -14.789 1 91.75 88 ALA A CA 1
ATOM 684 C C . ALA A 1 88 ? 22.719 1.562 -15.477 1 91.75 88 ALA A C 1
ATOM 686 O O . ALA A 1 88 ? 21.578 1.426 -15 1 91.75 88 ALA A O 1
ATOM 687 N N . GLU A 1 89 ? 22.953 2.15 -16.516 1 92.75 89 GLU A N 1
ATOM 688 C CA . GLU A 1 89 ? 21.875 2.797 -17.25 1 92.75 89 GLU A CA 1
ATOM 689 C C . GLU A 1 89 ? 21 1.771 -17.953 1 92.75 89 GLU A C 1
ATOM 691 O O . GLU A 1 89 ? 19.781 1.942 -18.031 1 92.75 89 GLU A O 1
ATOM 696 N N . TYR A 1 90 ? 21.625 0.811 -18.531 1 92.19 90 TYR A N 1
ATOM 697 C CA . TYR A 1 90 ? 20.875 -0.269 -19.172 1 92.19 90 TYR A CA 1
ATOM 698 C C . TYR A 1 90 ? 19.906 -0.918 -18.188 1 92.19 90 TYR A C 1
ATOM 700 O O . TYR A 1 90 ? 18.734 -1.124 -18.516 1 92.19 90 TYR A O 1
ATOM 708 N N . ILE A 1 91 ? 20.406 -1.134 -17.016 1 92.19 91 ILE A N 1
ATOM 709 C CA . ILE A 1 91 ? 19.609 -1.77 -15.984 1 92.19 91 ILE A CA 1
ATOM 710 C C . ILE A 1 91 ? 18.5 -0.815 -15.523 1 92.19 91 ILE A C 1
ATOM 712 O O . ILE A 1 91 ? 17.359 -1.229 -15.32 1 92.19 91 ILE A O 1
ATOM 716 N N . ALA A 1 92 ? 18.828 0.393 -15.391 1 92.69 92 ALA A N 1
ATOM 717 C CA . ALA A 1 92 ? 17.844 1.389 -14.984 1 92.69 92 ALA A CA 1
ATOM 718 C C . ALA A 1 92 ? 16.703 1.475 -16 1 92.69 92 ALA A C 1
ATOM 720 O O . ALA A 1 92 ? 15.531 1.621 -15.625 1 92.69 92 ALA A O 1
ATOM 721 N N . LEU A 1 93 ? 17.047 1.378 -17.203 1 91.62 93 LEU A N 1
ATOM 722 C CA . LEU A 1 93 ? 16.047 1.41 -18.266 1 91.62 93 LEU A CA 1
ATOM 723 C C . LEU A 1 93 ? 15.133 0.185 -18.188 1 91.62 93 LEU A C 1
ATOM 725 O O . LEU A 1 93 ? 13.914 0.304 -18.297 1 91.62 93 LEU A O 1
ATOM 729 N N . ALA A 1 94 ? 15.758 -0.924 -18.062 1 91.94 94 ALA A N 1
ATOM 730 C CA . ALA A 1 94 ? 14.977 -2.15 -17.922 1 91.94 94 ALA A CA 1
ATOM 731 C C . ALA A 1 94 ? 14.031 -2.068 -16.719 1 91.94 94 ALA A C 1
ATOM 733 O O . ALA A 1 94 ? 12.867 -2.467 -16.812 1 91.94 94 ALA A O 1
ATOM 734 N N . GLU A 1 95 ? 14.562 -1.603 -15.641 1 93.81 95 GLU A N 1
ATOM 735 C CA . GLU A 1 95 ? 13.766 -1.443 -14.43 1 93.81 95 GLU A CA 1
ATOM 736 C C . GLU A 1 95 ? 12.578 -0.516 -14.664 1 93.81 95 GLU A C 1
ATOM 738 O O . GLU A 1 95 ? 11.477 -0.773 -14.172 1 93.81 95 GLU A O 1
ATOM 743 N N . HIS A 1 96 ? 12.812 0.476 -15.391 1 92.81 96 HIS A N 1
ATOM 744 C CA . HIS A 1 96 ? 11.758 1.433 -15.711 1 92.81 96 HIS A CA 1
ATOM 745 C C . HIS A 1 96 ? 10.641 0.775 -16.516 1 92.81 96 HIS A C 1
ATOM 747 O O . HIS A 1 96 ? 9.461 0.97 -16.219 1 92.81 96 HIS A O 1
ATOM 753 N N . TYR A 1 97 ? 10.93 -0.009 -17.438 1 92.75 97 TYR A N 1
ATOM 754 C CA . TYR A 1 97 ? 9.945 -0.601 -18.328 1 92.75 97 TYR A CA 1
ATOM 755 C C . TYR A 1 97 ? 9.297 -1.823 -17.703 1 92.75 97 TYR A C 1
ATOM 757 O O . TYR A 1 97 ? 8.203 -2.234 -18.109 1 92.75 97 TYR A O 1
ATOM 765 N N . LEU A 1 98 ? 9.961 -2.389 -16.703 1 93 98 LEU A N 1
ATOM 766 C CA . LEU A 1 98 ? 9.391 -3.566 -16.062 1 93 98 LEU A CA 1
ATOM 767 C C . LEU A 1 98 ? 8.797 -3.213 -14.695 1 93 98 LEU A C 1
ATOM 769 O O . LEU A 1 98 ? 8.234 -4.074 -14.016 1 93 98 LEU A O 1
ATOM 773 N N . GLY A 1 99 ? 8.938 -2.049 -14.32 1 89.62 99 GLY A N 1
ATOM 774 C CA . GLY A 1 99 ? 8.258 -1.56 -13.133 1 89.62 99 GLY A CA 1
ATOM 775 C C . GLY A 1 99 ? 6.785 -1.267 -13.359 1 89.62 99 GLY A C 1
ATOM 776 O O . GLY A 1 99 ? 5.945 -1.614 -12.531 1 89.62 99 GLY A O 1
ATOM 777 N N . PHE A 1 100 ? 6.547 -0.6 -14.406 1 86.31 100 PHE A N 1
ATOM 778 C CA . PHE A 1 100 ? 5.203 -0.298 -14.883 1 86.31 100 PHE A CA 1
ATOM 779 C C . PHE A 1 100 ? 5.148 -0.336 -16.406 1 86.31 100 PHE A C 1
ATOM 781 O O . PHE A 1 100 ? 6.109 0.045 -17.078 1 86.31 100 PHE A O 1
ATOM 788 N N . GLN A 1 101 ? 3.977 -0.776 -16.797 1 85.75 101 GLN A N 1
ATOM 789 C CA . GLN A 1 101 ? 3.818 -0.751 -18.234 1 85.75 101 GLN A CA 1
ATOM 790 C C . GLN A 1 101 ? 3.834 0.68 -18.766 1 85.75 101 GLN A C 1
ATOM 792 O O . GLN A 1 101 ? 3.074 1.529 -18.297 1 85.75 101 GLN A O 1
ATOM 797 N N . GLN A 1 102 ? 4.754 0.855 -19.703 1 88.19 102 GLN A N 1
ATOM 798 C CA . GLN A 1 102 ? 4.918 2.195 -20.25 1 88.19 102 GLN A CA 1
ATOM 799 C C 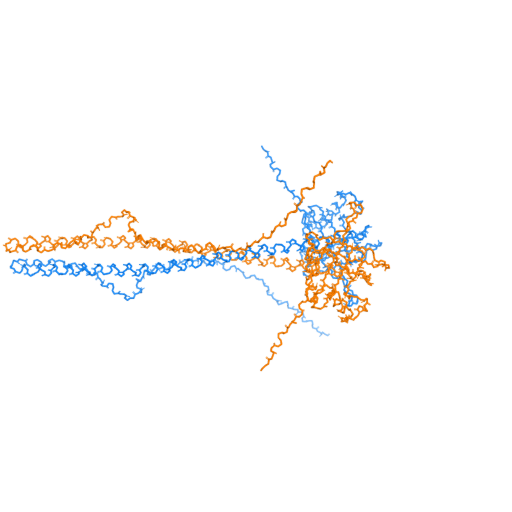. GLN A 1 102 ? 3.98 2.42 -21.438 1 88.19 102 GLN A C 1
ATOM 801 O O . GLN A 1 102 ? 3.869 1.565 -22.312 1 88.19 102 GLN A O 1
ATOM 806 N N . PRO A 1 103 ? 3.355 3.602 -21.281 1 88.5 103 PRO A N 1
ATOM 807 C CA . PRO A 1 103 ? 2.502 3.898 -22.438 1 88.5 103 PRO A CA 1
ATOM 808 C C . PRO A 1 103 ? 3.281 3.961 -23.75 1 88.5 103 PRO A C 1
ATOM 810 O O . PRO A 1 103 ? 4.398 4.48 -23.781 1 88.5 103 PRO A O 1
ATOM 813 N N . GLY A 1 104 ? 2.795 3.434 -24.75 1 87.62 104 GLY A N 1
ATOM 814 C CA . GLY A 1 104 ? 3.438 3.475 -26.047 1 87.62 104 GLY A CA 1
ATOM 815 C C . GLY A 1 104 ? 4.363 2.301 -26.297 1 87.62 104 GLY A C 1
ATOM 816 O O . GLY A 1 104 ? 4.863 2.119 -27.406 1 87.62 104 GLY A O 1
ATOM 817 N N . SER A 1 105 ? 4.688 1.666 -25.266 1 91.62 105 SER A N 1
ATOM 818 C CA . SER A 1 105 ? 5.543 0.496 -25.422 1 91.62 105 SER A CA 1
ATOM 819 C C . SER A 1 105 ? 4.723 -0.761 -25.688 1 91.62 105 SER A C 1
ATOM 821 O O . SER A 1 105 ? 3.668 -0.961 -25.094 1 91.62 105 SER A O 1
ATOM 823 N N . LYS A 1 106 ? 5.152 -1.584 -26.656 1 91.94 106 LYS A N 1
ATOM 824 C CA . LYS A 1 106 ? 4.531 -2.875 -26.938 1 91.94 106 LYS A CA 1
ATOM 825 C C . LYS A 1 106 ? 5.301 -4.012 -26.266 1 91.94 106 LYS A C 1
ATOM 827 O O . LYS A 1 106 ? 6.496 -4.195 -26.516 1 91.94 106 LYS A O 1
ATOM 832 N N . TYR A 1 107 ? 4.598 -4.68 -25.453 1 93.5 107 TYR A N 1
ATOM 833 C CA . TYR A 1 107 ? 5.219 -5.785 -24.719 1 93.5 107 TYR A CA 1
ATOM 834 C C . TYR A 1 107 ? 4.848 -7.125 -25.359 1 93.5 107 TYR A C 1
ATOM 836 O O . TYR A 1 107 ? 3.781 -7.262 -25.953 1 93.5 107 TYR A O 1
ATOM 844 N N . GLY A 1 108 ? 5.781 -8.102 -25.25 1 92.12 108 GLY A N 1
ATOM 845 C CA . GLY A 1 108 ? 5.539 -9.43 -25.781 1 92.12 108 GLY A CA 1
ATOM 846 C C . GLY A 1 108 ? 6.176 -10.531 -24.953 1 92.12 108 GLY A C 1
ATOM 847 O O . GLY A 1 108 ? 7.223 -10.32 -24.328 1 92.12 108 GLY A O 1
ATOM 848 N N . PHE A 1 109 ? 5.578 -11.633 -24.906 1 94.44 109 PHE A N 1
ATOM 849 C CA . PHE A 1 109 ? 6.086 -12.852 -24.297 1 94.44 109 PHE A CA 1
ATOM 850 C C . PHE A 1 109 ? 5.801 -14.062 -25.172 1 94.44 109 PHE A C 1
ATOM 852 O O . PHE A 1 109 ? 4.793 -14.742 -25 1 94.44 109 PHE A O 1
ATOM 859 N N . GLU A 1 110 ? 6.754 -14.367 -26.031 1 92.88 110 GLU A N 1
ATOM 860 C CA . GLU A 1 110 ? 6.496 -15.297 -27.125 1 92.88 110 GLU A CA 1
ATOM 861 C C . GLU A 1 110 ? 7.355 -16.547 -27 1 92.88 110 GLU A C 1
ATOM 863 O O . GLU A 1 110 ? 8.391 -16.531 -26.328 1 92.88 110 GLU A O 1
ATOM 868 N N . ASP A 1 111 ? 6.852 -17.578 -27.703 1 93.88 111 ASP A N 1
ATOM 869 C CA . ASP A 1 111 ? 7.586 -18.844 -27.719 1 93.88 111 ASP A CA 1
ATOM 870 C C . ASP A 1 111 ? 8.938 -18.688 -28.406 1 93.88 111 ASP A C 1
ATOM 872 O O . ASP A 1 111 ? 9.023 -18.125 -29.5 1 93.88 111 ASP A O 1
ATOM 876 N N . ALA A 1 112 ? 10.023 -19.156 -27.719 1 92.31 112 ALA A N 1
ATOM 877 C CA . ALA A 1 112 ? 11.383 -19.062 -28.266 1 92.31 112 ALA A CA 1
ATOM 878 C C . ALA A 1 112 ? 11.977 -20.453 -28.469 1 92.31 112 ALA A C 1
ATOM 880 O O . ALA A 1 112 ? 13.195 -20.625 -28.438 1 92.31 112 ALA A O 1
ATOM 881 N N . GLY A 1 113 ? 11.195 -21.453 -28.438 1 92.44 113 GLY A N 1
ATOM 882 C CA . GLY A 1 113 ? 11.633 -22.812 -28.688 1 92.44 113 GLY A CA 1
ATOM 883 C C . GLY A 1 113 ? 12.117 -23.531 -27.438 1 92.44 113 GLY A C 1
ATOM 884 O O . GLY A 1 113 ? 12.594 -22.891 -26.5 1 92.44 113 GLY A O 1
ATOM 885 N N . ASN A 1 114 ? 12 -24.891 -27.438 1 92.5 114 ASN A N 1
ATOM 886 C CA . ASN A 1 114 ? 12.492 -25.766 -26.375 1 92.5 114 ASN A CA 1
ATOM 887 C C . ASN A 1 114 ? 11.945 -25.359 -25 1 92.5 114 ASN A C 1
ATOM 889 O O . ASN A 1 114 ? 12.68 -25.328 -24.016 1 92.5 114 ASN A O 1
ATOM 893 N N . GLY A 1 115 ? 10.766 -24.875 -24.969 1 91.69 115 GLY A N 1
ATOM 894 C CA . GLY A 1 115 ? 10.141 -24.5 -23.719 1 91.69 115 GLY A CA 1
ATOM 895 C C . GLY A 1 115 ? 10.523 -23.109 -23.25 1 91.69 115 GLY A C 1
ATOM 896 O O . GLY A 1 115 ? 9.984 -22.609 -22.266 1 91.69 115 GLY A O 1
ATOM 897 N N . GLN A 1 116 ? 11.398 -22.531 -24.016 1 92.5 116 GLN A N 1
ATOM 898 C CA . GLN A 1 116 ? 11.828 -21.172 -23.688 1 92.5 116 GLN A CA 1
ATOM 899 C C . GLN A 1 116 ? 10.836 -20.141 -24.203 1 92.5 116 GLN A C 1
ATOM 901 O O . GLN A 1 116 ? 10.047 -20.422 -25.109 1 92.5 116 GLN A O 1
ATOM 906 N N . ARG A 1 117 ? 10.852 -18.969 -23.531 1 94 117 ARG A N 1
ATOM 907 C CA . ARG A 1 117 ? 10.031 -17.844 -23.969 1 94 117 ARG A CA 1
ATOM 908 C C . ARG A 1 117 ? 10.852 -16.562 -24.047 1 94 117 ARG A C 1
ATOM 910 O O . ARG A 1 117 ? 11.836 -16.406 -23.312 1 94 117 ARG A O 1
ATOM 917 N N . ARG A 1 118 ? 10.453 -15.75 -24.969 1 93.94 118 ARG A N 1
ATOM 918 C CA . ARG A 1 118 ? 11.156 -14.484 -25.141 1 93.94 118 ARG A CA 1
ATOM 919 C C . ARG A 1 118 ? 10.32 -13.312 -24.641 1 93.94 118 ARG A C 1
ATOM 921 O O . ARG A 1 118 ? 9.195 -13.109 -25.078 1 93.94 118 ARG A O 1
ATOM 928 N N . LEU A 1 119 ? 10.883 -12.617 -23.672 1 94.19 119 LEU A N 1
ATOM 929 C CA . LEU A 1 119 ? 10.289 -11.375 -23.188 1 94.19 119 LEU A CA 1
ATOM 930 C C . LEU A 1 119 ? 10.828 -10.172 -23.953 1 94.19 119 LEU A C 1
ATOM 932 O O . LEU A 1 119 ? 12.047 -10.031 -24.109 1 94.19 119 LEU A O 1
ATOM 936 N N . SER A 1 120 ? 9.914 -9.336 -24.453 1 93.44 120 SER A N 1
ATOM 937 C CA . SER A 1 120 ? 10.375 -8.188 -25.234 1 93.44 120 SER A CA 1
ATOM 938 C C . SER A 1 120 ? 9.484 -6.973 -25 1 93.44 120 SER A C 1
ATOM 940 O O . SER A 1 120 ? 8.328 -7.109 -24.594 1 93.44 120 SER A O 1
ATOM 942 N N . TRP A 1 121 ? 10.055 -5.797 -25.141 1 93.5 121 TRP A N 1
ATOM 943 C CA . TRP A 1 121 ? 9.297 -4.551 -25.156 1 93.5 121 TRP A CA 1
ATOM 944 C C . TRP A 1 121 ? 9.977 -3.512 -26.047 1 93.5 121 TRP A C 1
ATOM 946 O O . TRP A 1 121 ? 11.195 -3.574 -26.266 1 93.5 121 TRP A O 1
ATOM 956 N N . THR A 1 122 ? 9.148 -2.652 -26.547 1 94.06 122 THR A N 1
ATOM 957 C CA . THR A 1 122 ? 9.68 -1.607 -27.422 1 94.06 122 THR A CA 1
ATOM 958 C C . THR A 1 122 ? 9.93 -0.324 -26.641 1 94.06 122 THR A C 1
ATOM 960 O O . THR A 1 122 ? 9.273 -0.072 -25.625 1 94.06 122 THR A O 1
ATOM 963 N N . PHE A 1 123 ? 10.945 0.449 -27.031 1 90.12 123 PHE A N 1
ATOM 964 C CA . PHE A 1 123 ? 11.227 1.759 -26.453 1 90.12 123 PHE A CA 1
ATOM 965 C C . PHE A 1 123 ? 11.781 2.709 -27.516 1 90.12 123 PHE A C 1
ATOM 967 O O . PHE A 1 123 ? 12.25 2.27 -28.562 1 90.12 123 PHE A O 1
ATOM 974 N N . GLU A 1 124 ? 11.594 3.91 -27.25 1 88.56 124 GLU A N 1
ATOM 975 C CA . GLU A 1 124 ? 12.031 4.93 -28.203 1 88.56 124 GLU A CA 1
ATOM 976 C C . GLU A 1 124 ? 13.359 5.539 -27.781 1 88.56 124 GLU A C 1
ATOM 978 O O . GLU A 1 124 ? 13.547 5.898 -26.609 1 88.56 124 GLU A O 1
ATOM 983 N N . LYS A 1 125 ? 14.281 5.523 -28.703 1 84.19 125 LYS A N 1
ATOM 984 C CA . LYS A 1 125 ? 15.57 6.191 -28.531 1 84.19 125 LYS A CA 1
ATOM 985 C C . LYS A 1 125 ? 15.898 7.074 -29.719 1 84.19 125 LYS A C 1
ATOM 987 O O . LYS A 1 125 ? 16.109 6.578 -30.828 1 84.19 125 LYS A O 1
ATOM 992 N N . GLN A 1 126 ? 15.977 8.352 -29.484 1 85.38 126 GLN A N 1
ATOM 993 C CA . GLN A 1 126 ? 16.328 9.328 -30.5 1 85.38 126 GLN A CA 1
ATOM 994 C C . GLN A 1 126 ? 15.453 9.164 -31.75 1 85.38 126 GLN A C 1
ATOM 996 O O . GLN A 1 126 ? 15.961 9.133 -32.875 1 85.38 126 GLN A O 1
ATOM 1001 N N . GLY A 1 127 ? 14.172 8.891 -31.609 1 86.5 127 GLY A N 1
ATOM 1002 C CA . GLY A 1 127 ? 13.203 8.828 -32.688 1 86.5 127 GLY A CA 1
ATOM 1003 C C . GLY A 1 127 ? 13.094 7.453 -33.344 1 86.5 127 GLY A C 1
ATOM 1004 O O . GLY A 1 127 ? 12.336 7.258 -34.281 1 86.5 127 GLY A O 1
ATOM 1005 N N . THR A 1 128 ? 13.898 6.465 -32.938 1 90.62 128 THR A N 1
ATOM 1006 C CA . THR A 1 128 ? 13.867 5.105 -33.469 1 90.62 128 THR A CA 1
ATOM 1007 C C . THR A 1 128 ? 13.242 4.152 -32.438 1 90.62 128 THR A C 1
ATOM 1009 O O . THR A 1 128 ? 13.539 4.234 -31.25 1 90.62 128 THR A O 1
ATOM 1012 N N . THR A 1 129 ? 12.391 3.367 -32.969 1 91.94 129 THR A N 1
ATOM 1013 C CA . THR A 1 129 ? 11.797 2.348 -32.094 1 91.94 129 THR A CA 1
ATOM 1014 C C . THR A 1 129 ? 12.719 1.134 -32 1 91.94 129 THR A C 1
ATOM 1016 O O . THR A 1 129 ? 13.055 0.507 -33 1 91.94 129 THR A O 1
ATOM 1019 N N . LEU A 1 130 ? 13.172 0.964 -30.812 1 91.44 130 LEU A N 1
ATOM 1020 C CA . LEU A 1 130 ? 14.039 -0.184 -30.547 1 91.44 130 LEU A CA 1
ATOM 1021 C C . LEU A 1 130 ? 13.312 -1.221 -29.703 1 91.44 130 LEU A C 1
ATOM 1023 O O . LEU A 1 130 ? 12.25 -0.935 -29.141 1 91.44 130 LEU A O 1
ATOM 1027 N N . GLU A 1 131 ? 13.859 -2.488 -29.719 1 92.38 131 GLU A N 1
ATOM 1028 C CA . GLU A 1 131 ? 13.203 -3.57 -29 1 92.38 131 GLU A CA 1
ATOM 1029 C C . GLU A 1 131 ? 14.172 -4.25 -28.031 1 92.38 131 GLU A C 1
ATOM 1031 O O . GLU A 1 131 ? 15.266 -4.652 -28.422 1 92.38 131 GLU A O 1
ATOM 1036 N N . TRP A 1 132 ? 13.812 -4.254 -26.797 1 91.12 132 TRP A N 1
ATOM 1037 C CA . TRP A 1 132 ? 14.5 -5.023 -25.766 1 91.12 132 TRP A CA 1
ATOM 1038 C C . TRP A 1 132 ? 14.023 -6.469 -25.75 1 91.12 132 TRP A C 1
ATOM 1040 O O . TRP A 1 132 ? 12.82 -6.73 -25.781 1 91.12 132 TRP A O 1
ATOM 1050 N N . ARG A 1 133 ? 15.008 -7.449 -25.844 1 91 133 ARG A N 1
ATOM 1051 C CA . ARG A 1 133 ? 14.633 -8.859 -25.891 1 91 133 ARG A CA 1
ATOM 1052 C C . ARG A 1 133 ? 15.508 -9.688 -24.969 1 91 133 ARG A C 1
ATOM 1054 O O . ARG A 1 133 ? 16.734 -9.539 -24.953 1 91 133 ARG A O 1
ATOM 1061 N N . TRP A 1 134 ? 14.852 -10.523 -24.156 1 91.31 134 TRP A N 1
ATOM 1062 C CA . TRP A 1 134 ? 15.57 -11.477 -23.328 1 91.31 134 TRP A CA 1
ATOM 1063 C C . TRP A 1 134 ? 14.914 -12.852 -23.375 1 91.31 134 TRP A C 1
ATOM 1065 O O . TRP A 1 134 ? 13.688 -12.953 -23.297 1 91.31 134 TRP A O 1
ATOM 1075 N N . LYS A 1 135 ? 15.68 -13.852 -23.531 1 91.31 135 LYS A N 1
ATOM 1076 C CA . LYS A 1 135 ? 15.188 -15.227 -23.5 1 91.31 135 LYS A CA 1
ATOM 1077 C C . LYS A 1 135 ? 15.078 -15.742 -22.062 1 91.31 135 LYS A C 1
ATOM 1079 O O . LYS A 1 135 ? 16 -15.555 -21.266 1 91.31 135 LYS A O 1
ATOM 1084 N N . CYS A 1 136 ? 13.977 -16.328 -21.812 1 93.06 136 CYS A N 1
ATOM 1085 C CA . CYS A 1 136 ? 13.711 -16.875 -20.484 1 93.06 136 CYS A CA 1
ATOM 1086 C C . CYS A 1 136 ? 13.633 -18.391 -20.516 1 93.06 136 CYS A C 1
ATOM 1088 O O . CYS A 1 136 ? 12.953 -18.953 -21.375 1 93.06 136 CYS A O 1
ATOM 1090 N N . GLN A 1 137 ? 14.297 -18.984 -19.609 1 93.56 137 GLN A N 1
ATOM 1091 C CA . GLN A 1 137 ? 14.344 -20.438 -19.531 1 93.56 137 GLN A CA 1
ATOM 1092 C C . GLN A 1 137 ? 13.242 -20.984 -18.609 1 93.56 137 GLN A C 1
ATOM 1094 O O . GLN A 1 137 ? 12.883 -20.344 -17.625 1 93.56 137 GLN A O 1
ATOM 1099 N N . PRO A 1 138 ? 12.789 -22.156 -19.047 1 95 138 PRO A N 1
ATOM 1100 C CA . PRO A 1 138 ? 11.836 -22.781 -18.125 1 95 138 PRO A CA 1
ATOM 1101 C C . PRO A 1 138 ? 12.398 -22.938 -16.719 1 95 138 PRO A C 1
ATOM 1103 O O . PRO A 1 138 ? 13.578 -23.281 -16.562 1 95 138 PRO A O 1
ATOM 1106 N N . SER A 1 139 ? 11.586 -22.625 -15.742 1 94.19 139 SER A N 1
ATOM 1107 C CA . SER A 1 139 ? 12.016 -22.766 -14.352 1 94.19 139 SER A CA 1
ATOM 1108 C C . SER A 1 139 ? 12.164 -24.234 -13.961 1 94.19 139 SER A C 1
ATOM 1110 O O . SER A 1 139 ? 11.32 -25.062 -14.32 1 94.19 139 SER A O 1
ATOM 1112 N N . PRO A 1 140 ? 13.312 -24.547 -13.234 1 92 140 PRO A N 1
ATOM 1113 C CA . PRO A 1 140 ? 13.461 -25.922 -12.758 1 92 140 PRO A CA 1
ATOM 1114 C C . PRO A 1 140 ? 12.375 -26.328 -11.766 1 92 140 PRO A C 1
ATOM 1116 O O . PRO A 1 140 ? 12.094 -27.516 -11.602 1 92 140 PRO A O 1
ATOM 1119 N N . ASN A 1 141 ? 11.805 -25.406 -11.094 1 93.56 141 ASN A N 1
ATOM 1120 C CA . ASN A 1 141 ? 10.75 -25.625 -10.117 1 93.56 141 ASN A CA 1
ATOM 1121 C C . ASN A 1 141 ? 9.656 -24.562 -10.227 1 93.56 141 ASN A C 1
ATOM 1123 O O . ASN A 1 141 ? 9.75 -23.5 -9.609 1 93.56 141 ASN A O 1
ATOM 1127 N N . ASN A 1 142 ? 8.602 -24.922 -11 1 95.88 142 ASN A N 1
ATOM 1128 C CA . ASN A 1 142 ? 7.523 -23.969 -11.242 1 95.88 142 ASN A CA 1
ATOM 1129 C C . ASN A 1 142 ? 6.848 -23.531 -9.945 1 95.88 142 ASN A C 1
ATOM 1131 O O . ASN A 1 142 ? 6.52 -22.359 -9.773 1 95.88 142 ASN A O 1
ATOM 1135 N N . LYS A 1 143 ? 6.672 -24.484 -9.023 1 94.62 143 LYS A N 1
ATOM 1136 C CA . LYS A 1 143 ? 6.016 -24.203 -7.754 1 94.62 143 LYS A CA 1
ATOM 1137 C C . LYS A 1 143 ? 6.789 -23.141 -6.965 1 94.62 143 LYS A C 1
ATOM 1139 O O . LYS A 1 143 ? 6.211 -22.141 -6.52 1 94.62 143 LYS A O 1
ATOM 1144 N N . GLN A 1 144 ? 8.016 -23.328 -6.828 1 93.25 144 GLN A N 1
ATOM 1145 C CA . GLN A 1 144 ? 8.852 -22.438 -6.047 1 93.25 144 GLN A CA 1
ATOM 1146 C C . GLN A 1 144 ? 8.891 -21.031 -6.668 1 93.25 144 GLN A C 1
ATOM 1148 O O . GLN A 1 144 ? 8.82 -20.031 -5.953 1 93.25 144 GLN A O 1
ATOM 1153 N N . THR A 1 145 ? 9 -20.984 -7.938 1 95.12 145 THR A N 1
ATOM 1154 C CA . THR A 1 145 ? 9.062 -19.703 -8.625 1 95.12 145 THR A CA 1
ATOM 1155 C C . THR A 1 145 ? 7.754 -18.938 -8.453 1 95.12 145 THR A C 1
ATOM 1157 O O . THR A 1 145 ? 7.762 -17.766 -8.078 1 95.12 145 THR A O 1
ATOM 1160 N N . THR A 1 146 ? 6.668 -19.578 -8.734 1 96.94 146 THR A N 1
ATOM 1161 C CA . THR A 1 146 ? 5.367 -18.922 -8.602 1 96.94 146 THR A CA 1
ATOM 1162 C C . THR A 1 146 ? 5.102 -18.531 -7.148 1 96.94 146 THR A C 1
ATOM 1164 O O . THR A 1 146 ? 4.648 -17.422 -6.871 1 96.94 146 THR A O 1
ATOM 1167 N N . ALA A 1 147 ? 5.422 -19.438 -6.23 1 95.56 147 ALA A N 1
ATOM 1168 C CA . ALA A 1 147 ? 5.25 -19.141 -4.812 1 95.56 147 ALA A CA 1
ATOM 1169 C C . ALA A 1 147 ? 6.113 -17.953 -4.395 1 95.56 147 ALA A C 1
ATOM 1171 O O . ALA A 1 147 ? 5.715 -17.156 -3.543 1 95.56 147 ALA A O 1
ATOM 1172 N N . GLY A 1 148 ? 7.273 -17.906 -4.93 1 94.81 148 GLY A N 1
ATOM 1173 C CA . GLY A 1 148 ? 8.141 -16.781 -4.645 1 94.81 148 GLY A CA 1
ATOM 1174 C C . GLY A 1 148 ? 7.543 -15.445 -5.066 1 94.81 148 GLY A C 1
ATOM 1175 O O . GLY A 1 148 ? 7.68 -14.445 -4.355 1 94.81 148 GLY A O 1
ATOM 1176 N N . ILE A 1 149 ? 6.906 -15.422 -6.227 1 97.12 149 ILE A N 1
ATOM 1177 C CA . ILE A 1 149 ? 6.246 -14.211 -6.695 1 97.12 149 ILE A CA 1
ATOM 1178 C C . ILE A 1 149 ? 5.082 -13.867 -5.773 1 97.12 149 ILE A C 1
ATOM 1180 O O . ILE A 1 149 ? 4.91 -12.711 -5.383 1 97.12 149 ILE A O 1
ATOM 1184 N N . LEU A 1 150 ? 4.328 -14.852 -5.457 1 97.25 150 LEU A N 1
ATOM 1185 C CA . LEU A 1 150 ? 3.215 -14.664 -4.535 1 97.25 150 LEU A CA 1
ATOM 1186 C C . LEU A 1 150 ? 3.701 -14.109 -3.199 1 97.25 150 LEU A C 1
ATOM 1188 O O . LEU A 1 150 ? 3.119 -13.164 -2.666 1 97.25 150 LEU A O 1
ATOM 1192 N N . ASP A 1 151 ? 4.727 -14.68 -2.703 1 94.44 151 ASP A N 1
ATOM 1193 C CA . ASP A 1 151 ? 5.301 -14.258 -1.427 1 94.44 151 ASP A CA 1
ATOM 1194 C C . ASP A 1 151 ? 5.75 -12.805 -1.479 1 94.44 151 ASP A C 1
ATOM 1196 O O . ASP A 1 151 ? 5.488 -12.031 -0.553 1 94.44 151 ASP A O 1
ATOM 1200 N N . PHE A 1 152 ? 6.434 -12.469 -2.488 1 95.5 152 PHE A N 1
ATOM 1201 C CA . PHE A 1 152 ? 6.891 -11.094 -2.664 1 95.5 152 PHE A CA 1
ATOM 1202 C C . PHE A 1 152 ? 5.711 -10.125 -2.662 1 95.5 152 PHE A C 1
ATOM 1204 O O . PHE A 1 152 ? 5.746 -9.094 -1.987 1 95.5 152 PHE A O 1
ATOM 1211 N N . LEU A 1 153 ? 4.707 -10.445 -3.459 1 96.69 153 LEU A N 1
ATOM 1212 C CA . LEU A 1 153 ? 3.535 -9.578 -3.57 1 96.69 153 LEU A CA 1
ATOM 1213 C C . LEU A 1 153 ? 2.816 -9.461 -2.23 1 96.69 153 LEU A C 1
ATOM 1215 O O . LEU A 1 153 ? 2.342 -8.383 -1.867 1 96.69 153 LEU A O 1
ATOM 1219 N N . MET A 1 154 ? 2.732 -10.547 -1.526 1 94.75 154 MET A N 1
ATOM 1220 C CA . MET A 1 154 ? 2.137 -10.547 -0.194 1 94.75 154 MET A CA 1
ATOM 1221 C C . MET A 1 154 ? 2.895 -9.609 0.74 1 94.75 154 MET A C 1
ATOM 1223 O O . MET A 1 154 ? 2.291 -8.758 1.398 1 94.75 154 MET A O 1
ATOM 1227 N N . ASP A 1 155 ? 4.16 -9.727 0.794 1 93.81 155 ASP A N 1
ATOM 1228 C CA . ASP A 1 155 ? 4.996 -8.898 1.654 1 93.81 155 ASP A CA 1
ATOM 1229 C C . ASP A 1 155 ? 4.863 -7.422 1.287 1 93.81 155 ASP A C 1
ATOM 1231 O O . ASP A 1 155 ? 4.773 -6.562 2.168 1 93.81 155 ASP A O 1
ATOM 1235 N N . ALA A 1 156 ? 4.898 -7.188 0.009 1 94.62 156 ALA A N 1
ATOM 1236 C CA . ALA A 1 156 ? 4.758 -5.809 -0.451 1 94.62 156 ALA A CA 1
ATOM 1237 C C . ALA A 1 156 ? 3.418 -5.219 -0.021 1 94.62 156 ALA A C 1
ATOM 1239 O O . ALA A 1 156 ? 3.35 -4.07 0.416 1 94.62 156 ALA A O 1
ATOM 1240 N N . ASN A 1 157 ? 2.42 -5.988 -0.193 1 93.81 157 ASN A N 1
ATOM 1241 C CA . ASN A 1 157 ? 1.093 -5.543 0.219 1 93.81 157 ASN A CA 1
ATOM 1242 C C . ASN A 1 157 ? 1.05 -5.211 1.707 1 93.81 157 ASN A C 1
ATOM 1244 O O . ASN A 1 157 ? 0.464 -4.203 2.105 1 93.81 157 ASN A O 1
ATOM 1248 N N . ILE A 1 158 ? 1.629 -6.043 2.494 1 92.25 158 ILE A N 1
ATOM 1249 C CA . ILE A 1 158 ? 1.664 -5.832 3.938 1 92.25 158 ILE A CA 1
ATOM 1250 C C . ILE A 1 158 ? 2.428 -4.547 4.25 1 92.25 158 ILE A C 1
ATOM 1252 O O . ILE A 1 158 ? 1.941 -3.695 5 1 92.25 158 ILE A O 1
ATOM 1256 N N . ARG A 1 159 ? 3.553 -4.363 3.699 1 94.56 159 ARG A N 1
ATOM 1257 C CA . ARG A 1 159 ? 4.383 -3.186 3.928 1 94.56 159 ARG A CA 1
ATOM 1258 C C . ARG A 1 159 ? 3.652 -1.913 3.512 1 94.56 159 ARG A C 1
ATOM 1260 O O . ARG A 1 159 ? 3.643 -0.926 4.25 1 94.56 159 ARG A O 1
ATOM 1267 N N . LEU A 1 160 ? 3.086 -1.972 2.328 1 94.62 160 LEU A N 1
ATOM 1268 C CA . LEU A 1 160 ? 2.387 -0.806 1.8 1 94.62 160 LEU A CA 1
ATOM 1269 C C . LEU A 1 160 ? 1.172 -0.466 2.658 1 94.62 160 LEU A C 1
ATOM 1271 O O . LEU A 1 160 ? 0.897 0.708 2.916 1 94.62 160 LEU A O 1
ATOM 1275 N N . SER A 1 161 ? 0.487 -1.438 3.072 1 9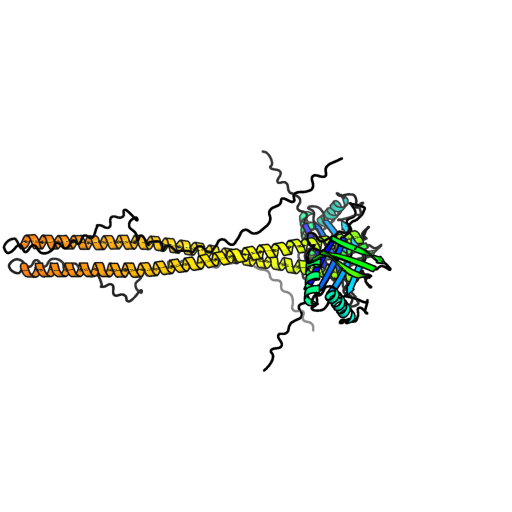3.31 161 SER A N 1
ATOM 1276 C CA . SER A 1 161 ? -0.662 -1.216 3.945 1 93.31 161 SER A CA 1
ATOM 1277 C C . SER A 1 161 ? -0.242 -0.551 5.254 1 93.31 161 SER A C 1
ATOM 1279 O O . SER A 1 161 ? -0.904 0.376 5.723 1 93.31 161 SER A O 1
ATOM 1281 N N . GLU A 1 162 ? 0.785 -1.024 5.848 1 94.38 162 GLU A N 1
ATOM 1282 C CA . GLU A 1 162 ? 1.309 -0.423 7.07 1 94.38 162 GLU A CA 1
ATOM 1283 C C . GLU A 1 162 ? 1.708 1.032 6.84 1 94.38 162 GLU A C 1
ATOM 1285 O O . GLU A 1 162 ? 1.478 1.887 7.699 1 94.38 162 GLU A O 1
ATOM 1290 N N . GLU A 1 163 ? 2.295 1.267 5.742 1 96.06 163 GLU A N 1
ATOM 1291 C CA . GLU A 1 163 ? 2.715 2.625 5.414 1 96.06 163 GLU A CA 1
ATOM 1292 C C . GLU A 1 163 ? 1.513 3.555 5.273 1 96.06 163 GLU A C 1
ATOM 1294 O O . GLU A 1 163 ? 1.564 4.711 5.695 1 96.06 163 GLU A O 1
ATOM 1299 N N . VAL A 1 164 ? 0.514 3.066 4.68 1 96.25 164 VAL A N 1
ATOM 1300 C CA . VAL A 1 164 ? -0.71 3.85 4.547 1 96.25 164 VAL A CA 1
ATOM 1301 C C . VAL A 1 164 ? -1.244 4.211 5.93 1 96.25 164 VAL A C 1
ATOM 1303 O O . VAL A 1 164 ? -1.621 5.355 6.18 1 96.25 164 VAL A O 1
ATOM 1306 N N . VAL A 1 165 ? -1.296 3.242 6.805 1 95.25 165 VAL A N 1
ATOM 1307 C CA . VAL A 1 165 ? -1.78 3.477 8.164 1 95.25 165 VAL A CA 1
ATOM 1308 C C . VAL A 1 165 ? -0.895 4.508 8.859 1 95.25 165 VAL A C 1
ATOM 1310 O O . VAL A 1 165 ? -1.396 5.461 9.461 1 95.25 165 VAL A O 1
ATOM 1313 N N . ARG A 1 166 ? 0.37 4.402 8.766 1 96.62 166 ARG A N 1
ATOM 1314 C CA . ARG A 1 166 ? 1.323 5.309 9.398 1 96.62 166 ARG A CA 1
ATOM 1315 C C . ARG A 1 166 ? 1.15 6.734 8.883 1 96.62 166 ARG A C 1
ATOM 1317 O O . ARG A 1 166 ? 1.09 7.68 9.664 1 96.62 166 ARG A O 1
ATOM 1324 N N . LYS A 1 167 ? 1.083 6.816 7.617 1 97 167 LYS A N 1
ATOM 1325 C CA . LYS A 1 167 ? 0.945 8.133 7.004 1 97 167 LYS A CA 1
ATOM 1326 C C . LYS A 1 167 ? -0.396 8.766 7.363 1 97 167 LYS A C 1
ATOM 1328 O O . LYS A 1 167 ? -0.482 9.984 7.559 1 97 167 LYS A O 1
ATOM 1333 N N . THR A 1 168 ? -1.385 8.016 7.418 1 96.38 168 THR A N 1
ATOM 1334 C CA . THR A 1 168 ? -2.695 8.516 7.82 1 96.38 168 THR A CA 1
ATOM 1335 C C . THR A 1 168 ? -2.658 9.039 9.25 1 96.38 168 THR A C 1
ATOM 1337 O O . THR A 1 168 ? -3.174 10.125 9.531 1 96.38 168 THR A O 1
ATOM 1340 N N . GLN A 1 169 ? -2.021 8.312 10.07 1 96.75 169 GLN A N 1
ATOM 1341 C CA . GLN A 1 169 ? -1.898 8.742 11.461 1 96.75 169 GLN A CA 1
ATOM 1342 C C . GLN A 1 169 ? -1.086 10.023 11.578 1 96.75 169 GLN A C 1
ATOM 1344 O O . GLN A 1 169 ? -1.45 10.93 12.328 1 96.75 169 GLN A O 1
ATOM 1349 N N . SER A 1 170 ? -0.057 10.008 10.867 1 95.5 170 SER A N 1
ATOM 1350 C CA . SER A 1 170 ? 0.773 11.211 10.859 1 95.5 170 SER A CA 1
ATOM 1351 C C . SER A 1 170 ? -0.005 12.414 10.344 1 95.5 170 SER A C 1
ATOM 1353 O O . SER A 1 170 ? 0.104 13.516 10.891 1 95.5 170 SER A O 1
ATOM 1355 N N . TYR A 1 171 ? -0.791 12.25 9.375 1 95.44 171 TYR A N 1
ATOM 1356 C CA . TYR A 1 171 ? -1.609 13.312 8.797 1 95.44 171 TYR A CA 1
ATOM 1357 C C . TYR A 1 171 ? -2.637 13.812 9.805 1 95.44 171 TYR A C 1
ATOM 1359 O O . TYR A 1 171 ? -2.797 15.023 9.984 1 95.44 171 TYR A O 1
ATOM 1367 N N . GLN A 1 172 ? -3.217 12.922 10.414 1 95.75 172 GLN A N 1
ATOM 1368 C CA . GLN A 1 172 ? -4.246 13.289 11.383 1 95.75 172 GLN A CA 1
ATOM 1369 C C . GLN A 1 172 ? -3.646 14.039 12.57 1 95.75 172 GLN A C 1
ATOM 1371 O O . GLN A 1 172 ? -4.234 15 13.062 1 95.75 172 GLN A O 1
ATOM 1376 N N . LYS A 1 173 ? -2.529 13.656 12.992 1 95.31 173 LYS A N 1
ATOM 1377 C CA . LYS A 1 173 ? -1.838 14.336 14.086 1 95.31 173 LYS A CA 1
ATOM 1378 C C . LYS A 1 173 ? -1.466 15.758 13.695 1 95.31 173 LYS A C 1
ATOM 1380 O O . LYS A 1 173 ? -1.712 16.703 14.453 1 95.31 173 LYS A O 1
ATOM 1385 N N . LEU A 1 174 ? -0.939 15.867 12.555 1 94.31 174 LEU A N 1
ATOM 1386 C CA . LEU A 1 174 ? -0.545 17.188 12.078 1 94.31 174 LEU A CA 1
ATOM 1387 C C . LEU A 1 174 ? -1.765 18.078 11.891 1 94.31 174 LEU A C 1
ATOM 1389 O O . LEU A 1 174 ? -1.721 19.281 12.211 1 94.31 174 LEU A O 1
ATOM 1393 N N . LYS A 1 175 ? -2.736 17.547 11.414 1 94 175 LYS A N 1
ATOM 1394 C CA . LYS A 1 175 ? -3.969 18.297 11.203 1 94 175 LYS A CA 1
ATOM 1395 C C . LYS A 1 175 ? -4.523 18.828 12.523 1 94 175 LYS A C 1
ATOM 1397 O O . LYS A 1 175 ? -4.91 20 12.625 1 94 175 LYS A O 1
ATOM 1402 N N . SER A 1 176 ? -4.504 18.031 13.461 1 93.12 176 SER A N 1
ATOM 1403 C CA . SER A 1 176 ? -4.984 18.422 14.781 1 93.12 176 SER A CA 1
ATOM 1404 C C . SER A 1 176 ? -4.113 19.516 15.383 1 93.12 176 SER A C 1
ATOM 1406 O O . SER A 1 176 ? -4.625 20.469 15.969 1 93.12 176 SER A O 1
ATOM 1408 N N . GLU A 1 177 ? -2.896 19.328 15.242 1 89.31 177 GLU A N 1
ATOM 1409 C CA . GLU A 1 177 ? -1.971 20.328 15.742 1 89.31 177 GLU A CA 1
ATOM 1410 C C . GLU A 1 177 ? -2.15 21.656 15.016 1 89.31 177 GLU A C 1
ATOM 1412 O O . GLU A 1 177 ? -2.119 22.734 15.633 1 89.31 177 GLU A O 1
ATOM 1417 N N . ALA A 1 178 ? -2.34 21.594 13.758 1 88.94 178 ALA A N 1
ATOM 1418 C CA . ALA A 1 178 ? -2.56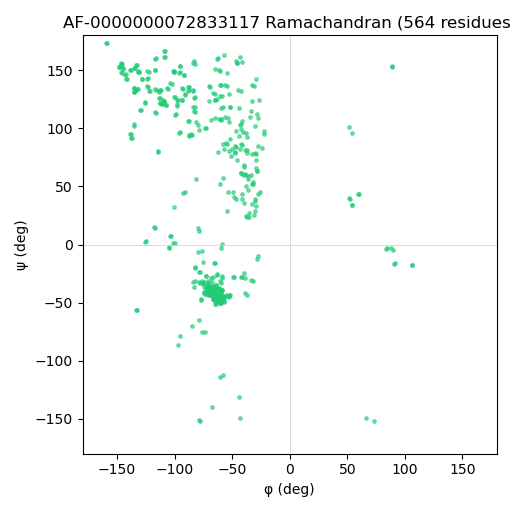1 22.797 12.961 1 88.94 178 ALA A CA 1
ATOM 1419 C C . ALA A 1 178 ? -3.854 23.5 13.367 1 88.94 178 ALA A C 1
ATOM 1421 O O . ALA A 1 178 ? -3.902 24.734 13.453 1 88.94 178 ALA A O 1
ATOM 1422 N N . GLU A 1 179 ? -4.793 22.703 13.625 1 88.69 179 GLU A N 1
ATOM 1423 C CA . GLU A 1 179 ? -6.062 23.266 14.062 1 88.69 179 GLU A CA 1
ATOM 1424 C C . GLU A 1 179 ? -5.926 23.953 15.414 1 88.69 179 GLU A C 1
ATOM 1426 O O . GLU A 1 179 ? -6.484 25.031 15.633 1 88.69 179 GLU A O 1
ATOM 1431 N N . LYS A 1 180 ? -5.191 23.422 16.266 1 86.62 180 LYS A N 1
ATOM 1432 C CA . LYS A 1 180 ? -4.93 24.031 17.562 1 86.62 180 LYS A CA 1
ATOM 1433 C C . LYS A 1 180 ? -4.16 25.344 17.422 1 86.62 180 LYS A C 1
ATOM 1435 O O . LYS A 1 180 ? -4.453 26.328 18.109 1 86.62 180 LYS A O 1
ATOM 1440 N N . CYS A 1 181 ? -3.238 25.312 16.531 1 83.56 181 CYS A N 1
ATOM 1441 C CA . CYS A 1 181 ? -2.443 26.516 16.297 1 83.56 181 CYS A CA 1
ATOM 1442 C C . CYS A 1 181 ? -3.303 27.625 15.703 1 83.56 181 CYS A C 1
ATOM 1444 O O . CYS A 1 181 ? -3.168 28.781 16.094 1 83.56 181 CYS A O 1
ATOM 1446 N N . LEU A 1 182 ? -4.164 27.234 14.844 1 85.75 182 LEU A N 1
ATOM 1447 C CA . LEU A 1 182 ? -5.051 28.219 14.234 1 85.75 182 LEU A CA 1
ATOM 1448 C C . LEU A 1 182 ? -5.992 28.812 15.281 1 85.75 182 LEU A C 1
ATOM 1450 O O . LEU A 1 182 ? -6.215 30.031 15.289 1 85.75 182 LEU A O 1
ATOM 1454 N N . LEU A 1 183 ? -6.457 28.031 16.172 1 86.19 183 LEU A N 1
ATOM 1455 C CA . LEU A 1 183 ? -7.332 28.516 17.234 1 86.19 183 LEU A CA 1
ATOM 1456 C C . LEU A 1 183 ? -6.574 29.438 18.188 1 86.19 183 LEU A C 1
ATOM 1458 O O . LEU A 1 183 ? -7.109 30.469 18.609 1 86.19 183 LEU A O 1
ATOM 1462 N N . GLN A 1 184 ? -5.406 29.062 18.422 1 82.12 184 GLN A N 1
ATOM 1463 C CA . GLN A 1 184 ? -4.578 29.891 19.281 1 82.12 184 GLN A CA 1
ATOM 1464 C C . GLN A 1 184 ? -4.254 31.234 18.625 1 82.12 184 GLN A C 1
ATOM 1466 O O . GLN A 1 184 ? -4.277 32.281 19.281 1 82.12 184 GLN A O 1
ATOM 1471 N N . SER A 1 185 ? -3.932 31.156 17.344 1 80.88 185 SER A N 1
ATOM 1472 C CA . SER A 1 185 ? -3.635 32.375 16.609 1 80.88 185 SER A CA 1
ATOM 1473 C C . SER A 1 185 ? -4.844 33.312 16.562 1 80.88 185 SER A C 1
ATOM 1475 O O . SER A 1 185 ? -4.707 34.531 16.688 1 80.88 185 SER A O 1
ATOM 1477 N N . GLU A 1 186 ? -5.961 32.656 16.391 1 83.25 186 GLU A N 1
ATOM 1478 C CA . GLU A 1 186 ? -7.191 33.438 16.391 1 83.25 186 GLU A CA 1
ATOM 1479 C C . GLU A 1 186 ? -7.445 34.062 17.766 1 83.25 186 GLU A C 1
ATOM 1481 O O . GLU A 1 186 ? -7.871 35.219 17.859 1 83.25 186 GLU A O 1
ATOM 1486 N N . ARG A 1 187 ? -7.148 33.375 18.812 1 83.81 187 ARG A N 1
ATOM 1487 C CA . ARG A 1 187 ? -7.293 33.906 20.172 1 83.81 187 ARG A CA 1
ATOM 1488 C C . ARG A 1 187 ? -6.348 35.062 20.422 1 83.81 187 ARG A C 1
ATOM 1490 O O . ARG A 1 187 ? -6.75 36.094 20.984 1 83.81 187 ARG A O 1
ATOM 1497 N N . PHE A 1 188 ? -5.16 34.938 19.906 1 75.94 188 PHE A N 1
ATOM 1498 C CA . PHE A 1 188 ? -4.168 36 20.094 1 75.94 188 PHE A CA 1
ATOM 1499 C C . PHE A 1 188 ? -4.559 37.25 19.312 1 75.94 188 PHE A C 1
ATOM 1501 O O . PHE A 1 188 ? -4.402 38.375 19.812 1 75.94 188 PHE A O 1
ATOM 1508 N N . SER A 1 189 ? -5.027 37 18.109 1 80.56 189 SER A N 1
ATOM 1509 C CA . SER A 1 189 ? -5.465 38.125 17.297 1 80.56 189 SER A CA 1
ATOM 1510 C C . SER A 1 189 ? -6.613 38.875 17.953 1 80.56 189 SER A C 1
ATOM 1512 O O . SER A 1 189 ? -6.617 40.094 17.984 1 80.56 189 SER A O 1
ATOM 1514 N N . ASN A 1 190 ? -7.512 38.125 18.578 1 84.25 190 ASN A N 1
ATOM 1515 C CA . ASN A 1 190 ? -8.648 38.719 19.266 1 84.25 190 ASN A CA 1
ATOM 1516 C C . ASN A 1 190 ? -8.219 39.469 20.531 1 84.25 190 ASN A C 1
ATOM 1518 O O . ASN A 1 190 ? -8.711 40.531 20.828 1 84.25 190 ASN A O 1
ATOM 1522 N N . GLU A 1 191 ? -7.273 38.906 21.203 1 80.12 191 GLU A N 1
ATOM 1523 C CA . GLU A 1 191 ? -6.75 39.5 22.422 1 80.12 191 GLU A CA 1
ATOM 1524 C C . GLU A 1 191 ? -6.016 40.812 22.094 1 80.12 191 GLU A C 1
ATOM 1526 O O . GLU A 1 191 ? -6.102 41.781 22.859 1 80.12 191 GLU A O 1
ATOM 1531 N N . LYS A 1 192 ? -5.316 40.844 20.953 1 78.44 192 LYS A N 1
ATOM 1532 C CA . LYS A 1 192 ? -4.625 42.031 20.5 1 78.44 192 LYS A CA 1
ATOM 1533 C C . LYS A 1 192 ? -5.613 43.156 20.188 1 78.44 192 LYS A C 1
ATOM 1535 O O . LYS A 1 192 ? -5.441 44.281 20.641 1 78.44 192 LYS A O 1
ATOM 1540 N N . VAL A 1 193 ? -6.621 42.781 19.438 1 83.38 193 VAL A N 1
ATOM 1541 C CA . VAL A 1 193 ? -7.625 43.75 19.031 1 83.38 193 VAL A CA 1
ATOM 1542 C C . VAL A 1 193 ? -8.328 44.312 20.281 1 83.38 193 VAL A C 1
ATOM 1544 O O . VAL A 1 193 ? -8.547 45.5 20.391 1 83.38 193 VAL A O 1
ATOM 1547 N N . GLU A 1 194 ? -8.578 43.438 21.25 1 84.69 194 GLU A N 1
ATOM 1548 C CA . GLU A 1 194 ? -9.234 43.844 22.484 1 84.69 194 GLU A CA 1
ATOM 1549 C C . GLU A 1 194 ? -8.32 44.75 23.328 1 84.69 194 GLU A C 1
ATOM 1551 O O . GLU A 1 194 ? -8.766 45.75 23.891 1 84.69 194 GLU A O 1
ATOM 1556 N N . PHE A 1 195 ? -7.082 44.469 23.375 1 82.5 195 PHE A N 1
ATOM 1557 C CA . PHE A 1 195 ? -6.109 45.25 24.141 1 82.5 195 PHE A CA 1
ATOM 1558 C C . PHE A 1 195 ? -5.953 46.656 23.562 1 82.5 195 PHE A C 1
ATOM 1560 O O . PHE A 1 195 ? -5.953 47.625 24.312 1 82.5 195 PHE A O 1
ATOM 1567 N N . GLU A 1 196 ? -5.836 46.688 22.234 1 83.25 196 GLU A N 1
ATOM 1568 C CA . GLU A 1 196 ? -5.688 47.969 21.547 1 83.25 196 GLU A CA 1
ATOM 1569 C C . GLU A 1 196 ? -6.895 48.875 21.797 1 83.25 196 GLU A C 1
ATOM 1571 O O . GLU A 1 196 ? -6.742 50.062 22.109 1 83.25 196 GLU A O 1
ATOM 1576 N N . SER A 1 197 ? -8.016 48.25 21.781 1 87.56 197 SER A N 1
ATOM 1577 C CA . SER A 1 197 ? -9.242 49 21.969 1 87.56 197 SER A CA 1
ATOM 1578 C C . SER A 1 197 ? -9.344 49.531 23.406 1 87.56 197 SER A C 1
ATOM 1580 O O . SER A 1 197 ? -9.664 50.719 23.609 1 87.56 197 SER A O 1
ATOM 1582 N N . VAL A 1 198 ? -8.93 48.75 24.359 1 86.31 198 VAL A N 1
ATOM 1583 C CA . VAL A 1 198 ? -9.023 49.094 25.781 1 86.31 198 VAL A CA 1
ATOM 1584 C C . VAL A 1 198 ? -7.973 50.156 26.125 1 86.31 198 VAL A C 1
ATOM 1586 O O . VAL A 1 198 ? -8.273 51.156 26.781 1 86.31 198 VAL A O 1
ATOM 1589 N N . VAL A 1 199 ? -6.785 50.031 25.594 1 85.06 199 VAL A N 1
ATOM 1590 C CA . VAL A 1 199 ? -5.68 50.906 25.906 1 85.06 199 VAL A CA 1
ATOM 1591 C C . VAL A 1 199 ? -5.93 52.281 25.297 1 85.06 199 VAL A C 1
ATOM 1593 O O . VAL A 1 199 ? -5.758 53.312 25.953 1 85.06 199 VAL A O 1
ATOM 1596 N N . TYR A 1 200 ? -6.477 52.312 24.078 1 87.44 200 TYR A N 1
ATOM 1597 C CA . TYR A 1 200 ? -6.75 53.594 23.422 1 87.44 200 TYR A CA 1
ATOM 1598 C C . TYR A 1 200 ? -7.875 54.344 24.125 1 87.44 200 TYR A C 1
ATOM 1600 O O . TYR A 1 200 ? -7.781 55.562 24.344 1 87.44 200 TYR A O 1
ATOM 1608 N N . THR A 1 201 ? -8.82 53.562 24.547 1 89.31 201 THR A N 1
ATOM 1609 C CA . THR A 1 201 ? -9.938 54.188 25.234 1 89.31 201 THR A CA 1
ATOM 1610 C C . THR A 1 201 ? -9.492 54.781 26.562 1 89.31 201 THR A C 1
ATOM 1612 O O . THR A 1 201 ? -9.852 55.906 26.906 1 89.31 201 THR A O 1
ATOM 1615 N N . LYS A 1 202 ? -8.602 54.094 27.25 1 87.44 202 LYS A N 1
ATOM 1616 C CA . LYS A 1 202 ? -8.094 54.562 28.547 1 87.44 202 LYS A CA 1
ATOM 1617 C C . LYS A 1 202 ? -7.164 55.781 28.375 1 87.44 202 LYS A C 1
ATOM 1619 O O . LYS A 1 202 ? -7.234 56.719 29.141 1 87.44 202 LYS A O 1
ATOM 1624 N N . PHE A 1 203 ? -6.375 55.812 27.344 1 87.56 203 PHE A N 1
ATOM 1625 C CA . PHE A 1 203 ? -5.438 56.906 27.078 1 87.56 203 PHE A CA 1
ATOM 1626 C C . PHE A 1 203 ? -6.184 58.188 26.703 1 87.56 203 PHE A C 1
ATOM 1628 O O . PHE A 1 203 ? -5.859 59.25 27.203 1 87.56 203 PHE A O 1
ATOM 1635 N N . VAL A 1 204 ? -7.176 57.938 25.859 1 87.94 204 VAL A N 1
ATOM 1636 C CA . VAL A 1 204 ? -7.957 59.094 25.438 1 87.94 204 VAL A CA 1
ATOM 1637 C C . VAL A 1 204 ? -8.68 59.688 26.641 1 87.94 204 VAL A C 1
ATOM 1639 O O . VAL A 1 204 ? -8.727 60.906 26.781 1 87.94 204 VAL A O 1
ATOM 1642 N N . ALA A 1 205 ? -9.117 58.875 27.578 1 89.94 205 ALA A N 1
ATOM 1643 C CA . ALA A 1 205 ? -9.805 59.344 28.781 1 89.94 205 ALA A CA 1
ATOM 1644 C C . ALA A 1 205 ? -8.852 60.094 29.688 1 89.94 205 ALA A C 1
ATOM 1646 O O . ALA A 1 205 ? -9.188 61.188 30.203 1 89.94 205 ALA A O 1
ATOM 1647 N N . ILE A 1 206 ? -7.625 59.562 29.797 1 87.88 206 ILE A N 1
ATOM 1648 C CA . ILE A 1 206 ? -6.609 60.188 30.641 1 87.88 206 ILE A CA 1
ATOM 1649 C C . ILE A 1 206 ? -6.164 61.531 30.031 1 87.88 206 ILE A C 1
ATOM 1651 O O . ILE A 1 206 ? -6.051 62.531 30.719 1 87.88 206 ILE A O 1
ATOM 1655 N N . LEU A 1 207 ? -6.012 61.625 28.75 1 86.44 207 LEU A N 1
ATOM 1656 C CA . LEU A 1 207 ? -5.605 62.812 28.047 1 86.44 207 LEU A CA 1
ATOM 1657 C C . LEU A 1 207 ? -6.688 63.906 28.125 1 86.44 207 LEU A C 1
ATOM 1659 O O . LEU A 1 207 ? -6.395 65.062 28.406 1 86.44 207 LEU A O 1
ATOM 1663 N N . ASN A 1 208 ? -7.91 63.5 28.016 1 85.44 208 ASN A N 1
ATOM 1664 C CA . ASN A 1 208 ? -9.016 64.438 28.078 1 85.44 208 ASN A CA 1
ATOM 1665 C C . ASN A 1 208 ? -9.172 65 29.484 1 85.44 208 ASN A C 1
ATOM 1667 O O . ASN A 1 208 ? -9.445 66.188 29.641 1 85.44 208 ASN A O 1
ATOM 1671 N N . SER A 1 209 ? -8.938 64.188 30.484 1 88.31 209 SER A N 1
ATOM 1672 C CA . SER A 1 209 ? -9 64.688 31.859 1 88.31 209 SER A CA 1
ATOM 1673 C C . SER A 1 209 ? -7.898 65.688 32.156 1 88.31 209 SER A C 1
ATOM 1675 O O . SER A 1 209 ? -8.141 66.688 32.781 1 88.31 209 SER A O 1
ATOM 1677 N N . LYS A 1 210 ? -6.719 65.438 31.578 1 84.62 210 LYS A N 1
ATOM 1678 C CA . LYS A 1 210 ? -5.598 66.375 31.781 1 84.62 210 LYS A CA 1
ATOM 1679 C C . LYS A 1 210 ? -5.785 67.625 30.984 1 84.62 210 LYS A C 1
ATOM 1681 O O . LYS A 1 210 ? -5.488 68.75 31.484 1 84.62 210 LYS A O 1
ATOM 1686 N N . LYS A 1 211 ? -6.406 67.562 29.828 1 84.12 211 LYS A N 1
ATOM 1687 C CA . LYS A 1 211 ? -6.711 68.688 29.016 1 84.12 211 LYS A CA 1
ATOM 1688 C C . LYS A 1 211 ? -7.75 69.625 29.703 1 84.12 211 LYS A C 1
ATOM 1690 O O . LYS A 1 211 ? -7.625 70.812 29.688 1 84.12 211 LYS A O 1
ATOM 1695 N N . ALA A 1 212 ? -8.688 68.938 30.344 1 88.81 212 ALA A N 1
ATOM 1696 C CA . ALA A 1 212 ? -9.711 69.688 31.062 1 88.81 212 ALA A CA 1
ATOM 1697 C C . ALA A 1 212 ? -9.117 70.438 32.25 1 88.81 212 ALA A C 1
ATOM 1699 O O . ALA A 1 212 ? -9.438 71.562 32.5 1 88.81 212 ALA A O 1
ATOM 1700 N N . LYS A 1 213 ? -8.219 69.812 32.938 1 89.06 213 LYS A N 1
ATOM 1701 C CA . LYS A 1 213 ? -7.57 70.438 34.094 1 89.06 213 LYS A CA 1
ATOM 1702 C C . LYS A 1 213 ? -6.66 71.562 33.688 1 89.06 213 LYS A C 1
ATOM 1704 O O . LYS A 1 213 ? -6.602 72.625 34.344 1 89.06 213 LYS A O 1
ATOM 1709 N N . LEU A 1 214 ? -5.984 71.438 32.594 1 86.81 214 LEU A N 1
ATOM 1710 C CA . LEU A 1 214 ? -5.137 72.5 32.062 1 86.81 214 LEU A CA 1
ATOM 1711 C C . LEU A 1 214 ? -5.969 73.688 31.656 1 86.81 214 LEU A C 1
ATOM 1713 O O . LEU A 1 214 ? -5.59 74.812 31.938 1 86.81 214 LEU A O 1
ATOM 1717 N N . ARG A 1 215 ? -7.078 73.5 31.047 1 89.06 215 ARG A N 1
ATOM 1718 C CA . ARG A 1 215 ? -7.973 74.562 30.656 1 89.06 215 ARG A CA 1
ATOM 1719 C C . ARG A 1 215 ? -8.523 75.312 31.859 1 89.06 215 ARG A C 1
ATOM 1721 O O . ARG A 1 215 ? -8.586 76.562 31.875 1 89.06 215 ARG A O 1
ATOM 1728 N N . GLU A 1 216 ? -8.828 74.5 32.906 1 88.38 216 GLU A N 1
ATOM 1729 C CA . GLU A 1 216 ? -9.328 75.062 34.125 1 88.38 216 GLU A CA 1
ATOM 1730 C C . GLU A 1 216 ? -8.281 75.938 34.812 1 88.38 216 GLU A C 1
ATOM 1732 O O . GLU A 1 216 ? -8.594 77.062 35.25 1 88.38 216 GLU A O 1
ATOM 1737 N N . LEU A 1 217 ? -7.004 75.562 34.75 1 85.88 217 LEU A N 1
ATOM 1738 C CA . LEU A 1 217 ? -5.93 76.375 35.375 1 85.88 217 LEU A CA 1
ATOM 1739 C C . LEU A 1 217 ? -5.605 77.625 34.562 1 85.88 217 LEU A C 1
ATOM 1741 O O . LEU A 1 217 ? -5.359 78.688 35.125 1 85.88 217 LEU A O 1
ATOM 1745 N N . ARG A 1 218 ? -5.719 77.5 33.312 1 85.56 218 ARG A N 1
ATOM 1746 C CA . ARG A 1 218 ? -5.488 78.625 32.438 1 85.56 218 ARG A CA 1
ATOM 1747 C C . ARG A 1 218 ? -6.582 79.688 32.625 1 85.56 218 ARG A C 1
ATOM 1749 O O . ARG A 1 218 ? -6.301 80.875 32.656 1 85.56 218 ARG A O 1
ATOM 1756 N N . ASP A 1 219 ? -7.797 79.25 32.812 1 86.25 219 ASP A N 1
ATOM 1757 C CA . ASP A 1 219 ? -8.93 80.125 33.062 1 86.25 219 ASP A CA 1
ATOM 1758 C C . ASP A 1 219 ? -8.797 80.812 34.406 1 86.25 219 ASP A C 1
ATOM 1760 O O . ASP A 1 219 ? -9.117 82 34.5 1 86.25 219 ASP A O 1
ATOM 1764 N N . ARG A 1 220 ? -8.227 80.25 35.406 1 84 220 ARG A N 1
ATOM 1765 C CA . ARG A 1 220 ? -8.031 80.812 36.719 1 84 220 ARG A CA 1
ATOM 1766 C C . ARG A 1 220 ? -6.941 81.938 36.688 1 84 220 ARG A C 1
ATOM 1768 O O . ARG A 1 220 ? -7.082 82.938 37.312 1 84 220 ARG A O 1
ATOM 1775 N N . ILE A 1 221 ? -5.93 81.688 35.969 1 82.88 221 ILE A N 1
ATOM 1776 C CA . ILE A 1 221 ? -4.832 82.625 35.844 1 82.88 221 ILE A CA 1
ATOM 1777 C C . ILE A 1 221 ? -5.301 83.875 35.062 1 82.88 221 ILE A C 1
ATOM 1779 O O . ILE A 1 221 ? -4.961 85 35.406 1 82.88 221 ILE A O 1
ATOM 1783 N N . ALA A 1 222 ? -6.105 83.625 34.094 1 80.75 222 ALA A N 1
ATOM 1784 C CA . ALA A 1 222 ? -6.617 84.75 33.281 1 80.75 222 ALA A CA 1
ATOM 1785 C C . ALA A 1 222 ? -7.547 85.625 34.094 1 80.75 222 ALA A C 1
ATOM 1787 O O . ALA A 1 222 ? -7.539 86.875 33.938 1 80.75 222 ALA A O 1
ATOM 1788 N N . LYS A 1 223 ? -8.25 85.188 35.062 1 79.44 223 LYS A N 1
ATOM 1789 C CA . LYS A 1 223 ? -9.172 85.938 35.906 1 79.44 223 LYS A CA 1
ATOM 1790 C C . LYS A 1 223 ? -8.43 86.75 37 1 79.44 223 LYS A C 1
ATOM 1792 O O . LYS A 1 223 ? -8.828 87.875 37.344 1 79.44 223 LYS A O 1
ATOM 1797 N N . THR A 1 224 ? -7.305 86.312 37.531 1 72 224 THR A N 1
ATOM 1798 C CA . THR A 1 224 ? -6.539 87 38.562 1 72 224 THR A CA 1
ATOM 1799 C C . THR A 1 224 ? -5.629 88.062 37.906 1 72 224 THR A C 1
ATOM 1801 O O . THR A 1 224 ? -5.289 89.062 38.562 1 72 224 THR A O 1
ATOM 1804 N N . GLY A 1 225 ? -5.043 88.062 36.906 1 59.28 225 GLY A N 1
ATOM 1805 C CA . GLY A 1 225 ? -4.188 89 36.219 1 59.28 225 GLY A CA 1
ATOM 1806 C C . GLY A 1 225 ? -4.961 90.125 35.562 1 59.28 225 GLY A C 1
ATOM 1807 O O . GLY A 1 225 ? -4.371 91 34.938 1 59.28 225 GLY A O 1
ATOM 1808 N N . THR A 1 226 ? -6.141 90.375 35.406 1 52.5 226 THR A N 1
ATOM 1809 C CA . THR A 1 226 ? -6.695 91.625 34.938 1 52.5 226 THR A CA 1
ATOM 1810 C C . THR A 1 226 ? -6.32 92.812 35.844 1 52.5 226 THR A C 1
ATOM 1812 O O . THR A 1 226 ? -6.727 93.938 35.625 1 52.5 226 THR A O 1
ATOM 1815 N N . ALA A 1 227 ? -5.641 92.938 37 1 44.41 227 ALA A N 1
ATOM 1816 C CA . ALA A 1 227 ? -5.062 94.312 37.156 1 44.41 227 ALA A CA 1
ATOM 1817 C C . ALA A 1 227 ? -3.838 94.5 36.281 1 44.41 227 ALA A C 1
ATOM 1819 O O . ALA A 1 227 ? -3.598 95.562 35.75 1 44.41 227 ALA A O 1
ATOM 1820 N N . GLY A 1 228 ? -2.441 94 36.406 1 40.22 228 GLY A N 1
ATOM 1821 C CA . GLY A 1 228 ? -1.401 94.5 35.5 1 40.22 228 GLY A CA 1
ATOM 1822 C C . GLY A 1 228 ? -1.459 93.875 34.125 1 40.22 228 GLY A C 1
ATOM 1823 O O . GLY A 1 228 ? -2.316 93 33.875 1 40.22 228 GLY A O 1
ATOM 1824 N N . LYS A 1 229 ? -0.111 93.75 33.25 1 43.16 229 LYS A N 1
ATOM 1825 C CA . LYS A 1 229 ? 0.219 93.562 31.844 1 43.16 229 LYS A CA 1
ATOM 1826 C C . LYS A 1 229 ? -0.223 92.25 31.312 1 43.16 229 LYS A C 1
ATOM 1828 O O . LYS A 1 229 ? 0.145 91.188 31.859 1 43.16 229 LYS A O 1
ATOM 1833 N N . ALA A 1 230 ? -1.271 92.062 30.406 1 40.25 230 ALA A N 1
ATOM 1834 C CA . ALA A 1 230 ? -1.825 91.125 29.453 1 40.25 230 ALA A CA 1
ATOM 1835 C C . ALA A 1 230 ? -0.719 90.438 28.656 1 40.25 230 ALA A C 1
ATOM 1837 O O . ALA A 1 230 ? -0.291 90.938 27.609 1 40.25 230 ALA A O 1
ATOM 1838 N N . SER A 1 231 ? 0.499 90.062 29.047 1 36.62 231 SER A N 1
ATOM 1839 C CA . SER A 1 231 ? 1.285 89.5 27.984 1 36.62 231 SER A CA 1
ATOM 1840 C C . SER A 1 231 ? 0.549 88.312 27.359 1 36.62 231 SER A C 1
ATOM 1842 O O . SER A 1 231 ? -0.003 87.438 28.078 1 36.62 231 SER A O 1
ATOM 1844 N N . LYS A 1 232 ? 0.047 88.375 26.156 1 37.97 232 LYS A N 1
ATOM 1845 C CA . LYS A 1 232 ? -0.448 87.5 25.125 1 37.97 232 LYS A CA 1
ATOM 1846 C C . LYS A 1 232 ? 0.361 86.188 25.109 1 37.97 232 LYS A C 1
ATOM 1848 O O . LYS A 1 232 ? 1.321 86.062 24.344 1 37.97 232 LYS A O 1
ATOM 1853 N N . GLU A 1 233 ? 1.013 85.688 26.062 1 36.69 233 GLU A N 1
ATOM 1854 C CA . GLU A 1 233 ? 1.745 84.5 25.672 1 36.69 233 GLU A CA 1
ATOM 1855 C C . GLU A 1 233 ? 0.862 83.562 24.859 1 36.69 233 GLU A C 1
ATOM 1857 O O . GLU A 1 233 ? -0.366 83.625 24.953 1 36.69 233 GLU A O 1
ATOM 1862 N N . ASP A 1 234 ? 1.625 82.562 23.953 1 35.12 234 ASP A N 1
ATOM 1863 C CA . ASP A 1 234 ? 1.494 81.562 22.906 1 35.12 234 ASP A CA 1
ATOM 1864 C C . ASP A 1 234 ? 0.468 80.5 23.312 1 35.12 234 ASP A C 1
ATOM 1866 O O . ASP A 1 234 ? 0.645 79.812 24.312 1 35.12 234 ASP A O 1
ATOM 1870 N N . ASP A 1 235 ? -0.778 80.75 23.172 1 36.66 235 ASP A N 1
ATOM 1871 C CA . ASP A 1 235 ? -1.714 79.625 22.953 1 36.66 235 ASP A CA 1
ATOM 1872 C C . ASP A 1 235 ? -1.062 78.5 22.156 1 36.66 235 ASP A C 1
ATOM 1874 O O . ASP A 1 235 ? -0.972 78.562 20.922 1 36.66 235 ASP A O 1
ATOM 1878 N N . SER A 1 236 ? 0.179 78.188 22.281 1 36.16 236 SER A N 1
ATOM 1879 C CA . SER A 1 236 ? 0.548 76.938 21.594 1 36.16 236 SER A CA 1
ATOM 1880 C C . SER A 1 236 ? -0.638 76 21.5 1 36.16 236 SER A C 1
ATOM 1882 O O . SER A 1 236 ? -1.399 75.875 22.453 1 36.16 236 SER A O 1
ATOM 1884 N N . THR A 1 237 ? -1.224 75.812 20.234 1 36.22 237 THR A N 1
ATOM 1885 C CA . THR A 1 237 ? -2.049 74.812 19.594 1 36.22 237 THR A CA 1
ATOM 1886 C C . THR A 1 237 ? -1.845 73.438 20.234 1 36.22 237 THR A C 1
ATOM 1888 O O . THR A 1 237 ? -0.807 72.812 20.047 1 36.22 237 THR A O 1
ATOM 1891 N N . ASP A 1 238 ? -1.819 73.312 21.391 1 37.78 238 ASP A N 1
ATOM 1892 C CA . ASP A 1 238 ? -2.195 72 21.781 1 37.78 238 ASP A CA 1
ATOM 1893 C C . ASP A 1 238 ? -3.275 71.438 20.859 1 37.78 238 ASP A C 1
ATOM 1895 O O . ASP A 1 238 ? -4.469 71.625 21.094 1 37.78 238 ASP A O 1
ATOM 1899 N N . GLY A 1 239 ? -3.367 71.875 19.578 1 36.66 239 GLY A N 1
ATOM 1900 C CA . GLY A 1 239 ? -4.133 71.125 18.594 1 36.66 239 GLY A CA 1
ATOM 1901 C C . GLY A 1 239 ? -4.133 69.625 18.844 1 36.66 239 GLY A C 1
ATOM 1902 O O . GLY A 1 239 ? -3.414 68.875 18.172 1 36.66 239 GLY A O 1
ATOM 1903 N N . THR A 1 240 ? -3.945 69.25 20.047 1 37.16 240 THR A N 1
ATOM 1904 C CA . THR A 1 240 ? -4.406 67.875 20.109 1 37.16 240 THR A CA 1
ATOM 1905 C C . THR A 1 240 ? -5.777 67.75 19.453 1 37.16 240 THR A C 1
ATOM 1907 O O . THR A 1 240 ? -6.758 68.312 19.938 1 37.16 240 THR A O 1
ATOM 1910 N N . GLU A 1 241 ? -5.922 67.688 18.094 1 36.16 241 GLU A N 1
ATOM 1911 C CA . GLU A 1 241 ? -7.086 67.062 17.453 1 36.16 241 GLU A CA 1
ATOM 1912 C C . GLU A 1 241 ? -7.766 66.062 18.375 1 36.16 241 GLU A C 1
ATOM 1914 O O . GLU A 1 241 ? -7.094 65.25 19.031 1 36.16 241 GLU A O 1
ATOM 1919 N N . SER A 1 242 ? -8.688 66.438 19.016 1 35.56 242 SER A N 1
ATOM 1920 C CA . SER A 1 242 ? -9.609 65.438 19.484 1 35.56 242 SER A CA 1
ATOM 1921 C C . SER A 1 242 ? -9.547 64.188 18.578 1 35.56 242 SER A C 1
ATOM 1923 O O . SER A 1 242 ? -9.727 64.312 17.359 1 35.56 242 SER A O 1
ATOM 1925 N N . PHE A 1 243 ? -8.609 63.312 18.797 1 35.06 243 PHE A N 1
ATOM 1926 C CA . PHE A 1 243 ? -8.766 62 18.172 1 35.06 243 PHE A CA 1
ATOM 1927 C C . PHE A 1 243 ? -10.219 61.562 18.188 1 35.06 243 PHE A C 1
ATOM 1929 O O . PHE A 1 243 ? -10.719 61.094 19.219 1 35.06 243 PHE A O 1
ATOM 1936 N N . ASP A 1 244 ? -11.156 62.281 17.594 1 32.12 244 ASP A N 1
ATOM 1937 C CA . ASP A 1 244 ? -12.391 61.594 17.234 1 32.12 244 ASP A CA 1
ATOM 1938 C C . ASP A 1 244 ? -12.086 60.25 16.594 1 32.12 244 ASP A C 1
ATOM 1940 O O . ASP A 1 244 ? -11.07 60.094 15.914 1 32.12 244 ASP A O 1
ATOM 1944 N N . ASP A 1 245 ? -12.734 59.188 17 1 34.97 245 ASP A N 1
ATOM 1945 C CA . ASP A 1 245 ? -12.805 57.812 16.516 1 34.97 245 ASP A CA 1
ATOM 1946 C C . ASP A 1 245 ? -12.828 57.781 14.984 1 34.97 245 ASP A C 1
ATOM 1948 O O . ASP A 1 245 ? -13.117 56.719 14.383 1 34.97 245 ASP A O 1
ATOM 1952 N N . GLY A 1 246 ? -13.273 58.844 14.273 1 31.59 246 GLY A N 1
ATOM 1953 C CA . GLY A 1 246 ? -13.695 58.406 12.945 1 31.59 246 GLY A CA 1
ATOM 1954 C C . GLY A 1 246 ? -12.586 57.781 12.141 1 31.59 246 GLY A C 1
ATOM 1955 O O . GLY A 1 246 ? -12.617 56.562 11.875 1 31.59 246 GLY A O 1
ATOM 1956 N N . SER A 1 247 ? -12.094 58.375 10.984 1 30.06 247 SER A N 1
ATOM 1957 C CA . SER A 1 247 ? -11.656 57.812 9.719 1 30.06 247 SER A CA 1
ATOM 1958 C C . SER A 1 247 ? -10.234 57.25 9.828 1 30.06 247 SER A C 1
ATOM 1960 O O . SER A 1 247 ? -9.32 57.969 10.258 1 30.06 247 SER A O 1
ATOM 1962 N N . ASP A 1 248 ? -10.078 55.906 9.938 1 31.73 248 ASP A N 1
ATOM 1963 C CA . ASP A 1 248 ? -9.016 54.969 9.586 1 31.73 248 ASP A CA 1
ATOM 1964 C C . ASP A 1 248 ? -8.203 55.469 8.398 1 31.73 248 ASP A C 1
ATOM 1966 O O . ASP A 1 248 ? -7.348 54.75 7.875 1 31.73 248 ASP A O 1
ATOM 1970 N N . ASP A 1 249 ? -8.68 56.5 7.703 1 31.62 249 ASP A N 1
ATOM 1971 C CA . ASP A 1 249 ? -8.109 56.688 6.371 1 31.62 249 ASP A CA 1
ATOM 1972 C C . ASP A 1 249 ? -6.676 57.219 6.449 1 31.62 249 ASP A C 1
ATOM 1974 O O . ASP A 1 249 ? -5.953 57.188 5.449 1 31.62 249 ASP A O 1
ATOM 1978 N N . GLU A 1 250 ? -6.395 58.125 7.262 1 31.8 250 GLU A N 1
ATOM 1979 C CA . GLU A 1 250 ? -5.109 58.719 6.887 1 31.8 250 GLU A CA 1
ATOM 1980 C C . GLU A 1 250 ? -3.951 57.844 7.367 1 31.8 250 GLU A C 1
ATOM 1982 O O . GLU A 1 250 ? -3.332 58.125 8.391 1 31.8 250 GLU A O 1
ATOM 1987 N N . ILE A 1 251 ? -4.129 56.594 7.785 1 31.86 251 ILE A N 1
ATOM 1988 C CA . ILE A 1 251 ? -2.92 55.812 8.031 1 31.86 251 ILE A CA 1
ATOM 1989 C C . ILE A 1 251 ? -1.92 56.062 6.902 1 31.86 251 ILE A C 1
ATOM 1991 O O . ILE A 1 251 ? -2.311 56.312 5.762 1 31.86 251 ILE A O 1
ATOM 1995 N N . VAL A 1 252 ? -0.582 55.75 7.133 1 29.92 252 VAL A N 1
ATOM 1996 C CA . VAL A 1 252 ? 0.688 55.812 6.414 1 29.92 252 VAL A CA 1
ATOM 1997 C C . VAL A 1 252 ? 0.512 55.219 5.023 1 29.92 252 VAL A C 1
ATOM 1999 O O . VAL A 1 252 ? 0.213 54.031 4.883 1 29.92 252 VAL A O 1
ATOM 2002 N N . LYS A 1 253 ? 0.058 56 4.09 1 28.19 253 LYS A N 1
ATOM 2003 C CA . LYS A 1 253 ? 0.345 55.688 2.693 1 28.19 253 LYS A CA 1
ATOM 2004 C C . LYS A 1 253 ? 1.771 55.156 2.527 1 28.19 253 LYS A C 1
ATOM 2006 O O . LYS A 1 253 ? 2.723 55.938 2.508 1 28.19 253 LYS A O 1
ATOM 2011 N N . ALA A 1 254 ? 2.164 54.031 3.158 1 26.2 254 ALA A N 1
ATOM 2012 C CA . ALA A 1 254 ? 3.381 53.406 2.643 1 26.2 254 ALA A CA 1
ATOM 2013 C C . ALA A 1 254 ? 3.34 53.312 1.121 1 26.2 254 ALA A C 1
ATOM 2015 O O . ALA A 1 254 ? 2.379 52.781 0.556 1 26.2 254 ALA A O 1
ATOM 2016 N N . GLU A 1 255 ? 3.947 54.219 0.35 1 25.11 255 GLU A N 1
ATOM 2017 C CA . GLU A 1 255 ? 4.211 54.031 -1.074 1 25.11 255 GLU A CA 1
ATOM 2018 C C . GLU A 1 255 ? 4.672 52.625 -1.367 1 25.11 255 GLU A C 1
ATOM 2020 O O . GLU A 1 255 ? 5.59 52.094 -0.718 1 25.11 255 GLU A O 1
ATOM 2025 N N . PRO A 1 256 ? 3.805 51.75 -1.776 1 26.34 256 PRO A N 1
ATOM 2026 C CA . PRO A 1 256 ? 4.375 50.469 -2.273 1 26.34 256 PRO A CA 1
ATOM 2027 C C . PRO A 1 256 ? 5.613 50.688 -3.141 1 26.34 256 PRO A C 1
ATOM 2029 O O . PRO A 1 256 ? 5.641 51.625 -3.967 1 26.34 256 PRO A O 1
ATOM 2032 N N . ALA A 1 257 ? 6.754 50.531 -2.6 1 21.36 257 ALA A N 1
ATOM 2033 C CA . ALA A 1 257 ? 7.941 50.469 -3.443 1 21.36 257 ALA A CA 1
ATOM 2034 C C . ALA A 1 257 ? 7.625 49.781 -4.781 1 21.36 257 ALA A C 1
ATOM 2036 O O . ALA A 1 257 ? 6.941 48.781 -4.824 1 21.36 257 ALA A O 1
ATOM 2037 N N . GLU A 1 258 ? 7.598 50.5 -5.914 1 24.5 258 GLU A N 1
ATOM 2038 C CA . GLU A 1 258 ? 7.641 50.062 -7.312 1 24.5 258 GLU A CA 1
ATOM 2039 C C . GLU A 1 258 ? 8.648 48.969 -7.516 1 24.5 258 GLU A C 1
ATOM 2041 O O . GLU A 1 258 ? 9.859 49.156 -7.355 1 24.5 258 GLU A O 1
ATOM 2046 N N . GLU A 1 259 ? 8.523 47.781 -6.871 1 23.66 259 GLU A N 1
ATOM 2047 C CA . GLU A 1 259 ? 9.406 46.75 -7.406 1 23.66 259 GLU A CA 1
ATOM 2048 C C . GLU A 1 259 ? 9.438 46.781 -8.93 1 23.66 259 GLU A C 1
ATOM 2050 O O . GLU A 1 259 ? 8.406 46.656 -9.586 1 23.66 259 GLU A O 1
ATOM 2055 N N . THR A 1 260 ? 10.336 47.625 -9.484 1 22.78 260 THR A N 1
ATOM 2056 C CA . THR A 1 260 ? 10.773 47.469 -10.867 1 22.78 260 THR A CA 1
ATOM 2057 C C . THR A 1 260 ? 11.008 46 -11.195 1 22.78 260 THR A C 1
ATOM 2059 O O . THR A 1 260 ? 12.008 45.406 -10.773 1 22.78 260 THR A O 1
ATOM 2062 N N . VAL A 1 261 ? 10.125 45.094 -10.781 1 24.11 261 VAL A N 1
ATOM 2063 C CA . VAL A 1 261 ? 10.453 43.812 -11.398 1 24.11 261 VAL A CA 1
ATOM 2064 C C . VAL A 1 261 ? 10.719 44 -12.891 1 24.11 261 VAL A C 1
ATOM 2066 O O . VAL A 1 261 ? 9.836 44.438 -13.633 1 24.11 261 VAL A O 1
ATOM 2069 N N . GLY A 1 262 ? 12 44.406 -13.242 1 20.61 262 GLY A N 1
ATOM 2070 C CA . GLY A 1 262 ? 12.539 44.312 -14.586 1 20.61 262 GLY A CA 1
ATOM 2071 C C . GLY A 1 262 ? 11.953 43.156 -15.391 1 20.61 262 GLY A C 1
ATOM 2072 O O . GLY A 1 262 ? 11.43 42.219 -14.828 1 20.61 262 GLY A O 1
ATOM 2073 N N . ASP A 1 263 ? 11.773 43.438 -16.641 1 23.78 263 ASP A N 1
ATOM 2074 C CA . ASP A 1 263 ? 11.297 42.781 -17.859 1 23.78 263 ASP A CA 1
ATOM 2075 C C . ASP A 1 263 ? 11.961 41.406 -18.047 1 23.78 263 ASP A C 1
ATOM 2077 O O . ASP A 1 263 ? 13.125 41.344 -18.453 1 23.78 263 ASP A O 1
ATOM 2081 N N . LEU A 1 264 ? 12.141 40.625 -17.016 1 22.62 264 LEU A N 1
ATOM 2082 C CA . LEU A 1 264 ? 12.867 39.5 -17.641 1 22.62 264 LEU A CA 1
ATOM 2083 C C . LEU A 1 264 ? 12.219 39.125 -18.969 1 22.62 264 LEU A C 1
ATOM 2085 O O . LEU A 1 264 ? 10.992 39.031 -19.062 1 22.62 264 LEU A O 1
ATOM 2089 N N . PRO A 1 265 ? 13.008 39.281 -20.047 1 22.97 265 PRO A N 1
ATOM 2090 C CA . PRO A 1 265 ? 12.68 38.969 -21.438 1 22.97 265 PRO A CA 1
ATOM 2091 C C . PRO A 1 265 ? 11.93 37.656 -21.594 1 22.97 265 PRO A C 1
ATOM 2093 O O . PRO A 1 265 ? 12.109 36.719 -20.781 1 22.97 265 PRO A O 1
ATOM 2096 N N . GLY A 1 266 ? 10.602 37.781 -21.891 1 20.97 266 GLY A N 1
ATOM 2097 C CA . GLY A 1 266 ? 9.75 36.719 -22.422 1 20.97 266 GLY A CA 1
ATOM 2098 C C . GLY A 1 266 ? 10.461 35.844 -23.438 1 20.97 266 GLY A C 1
ATOM 2099 O O . GLY A 1 266 ? 10.977 36.344 -24.438 1 20.97 266 GLY A O 1
ATOM 2100 N N . SER A 1 267 ? 11.234 34.906 -22.891 1 21.86 267 SER A N 1
ATOM 2101 C CA . SER A 1 267 ? 11.844 33.906 -23.781 1 21.86 267 SER A CA 1
ATOM 2102 C C . SER A 1 267 ? 10.938 33.594 -24.969 1 21.86 267 SER A C 1
ATOM 2104 O O . SER A 1 267 ? 9.711 33.656 -24.859 1 21.86 267 SER A O 1
ATOM 2106 N N . SER A 1 268 ? 11.547 33.5 -26.141 1 20.23 268 SER A N 1
ATOM 2107 C CA . SER A 1 268 ? 11.383 33.344 -27.578 1 20.23 268 SER A CA 1
ATOM 2108 C C . SER A 1 268 ? 10.383 32.25 -27.906 1 20.23 268 SER A C 1
ATOM 2110 O O . SER A 1 268 ? 10.125 31.375 -27.078 1 20.23 268 SER A O 1
ATOM 2112 N N . GLU A 1 269 ? 9.82 32.375 -29.078 1 21.55 269 GLU A N 1
ATOM 2113 C CA . GLU A 1 269 ? 8.867 31.891 -30.078 1 21.55 269 GLU A CA 1
ATOM 2114 C C . GLU A 1 269 ? 9.094 30.422 -30.406 1 21.55 269 GLU A C 1
ATOM 2116 O O . GLU A 1 269 ? 10.008 30.078 -31.156 1 21.55 269 GLU A O 1
ATOM 2121 N N . ALA A 1 270 ? 9.289 29.547 -29.516 1 20.34 270 ALA A N 1
ATOM 2122 C CA . ALA A 1 270 ? 9.578 28.266 -30.172 1 20.34 270 ALA A CA 1
ATOM 2123 C C . ALA A 1 270 ? 8.617 28.031 -31.328 1 20.34 270 ALA A C 1
ATOM 2125 O O . ALA A 1 270 ? 9.047 27.859 -32.469 1 20.34 270 ALA A O 1
ATOM 2126 N N . ALA A 1 271 ? 8.055 26.906 -31.359 1 19.78 271 ALA A N 1
ATOM 2127 C CA . ALA A 1 271 ? 8.172 25.75 -32.25 1 19.7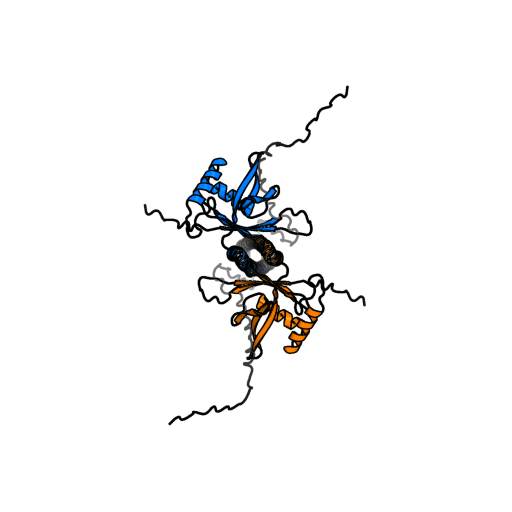8 271 ALA A CA 1
ATOM 2128 C C . ALA A 1 271 ? 7.078 25.766 -33.312 1 19.78 271 ALA A C 1
ATOM 2130 O O . ALA A 1 271 ? 7.352 25.547 -34.5 1 19.78 271 ALA A O 1
ATOM 2131 N N . ALA A 1 272 ? 5.875 25.219 -33.031 1 20.11 272 ALA A N 1
ATOM 2132 C CA . ALA A 1 272 ? 5.52 23.953 -33.656 1 20.11 272 ALA A CA 1
ATOM 2133 C C . ALA A 1 272 ? 4.59 24.172 -34.844 1 20.11 272 ALA A C 1
ATOM 2135 O O . ALA A 1 272 ? 3.371 24.047 -34.719 1 20.11 272 ALA A O 1
ATOM 2136 N N . SER A 1 273 ? 4.656 25.328 -35.656 1 19.7 273 SER A N 1
ATOM 2137 C CA . SER A 1 273 ? 3.525 25.359 -36.562 1 19.7 273 SER A CA 1
ATOM 2138 C C . SER A 1 273 ? 3.449 24.062 -37.375 1 19.7 273 SER A C 1
ATOM 2140 O O . SER A 1 273 ? 4.465 23.391 -37.562 1 19.7 273 SER A O 1
ATOM 2142 N N . SER A 1 274 ? 2.176 23.531 -37.781 1 21.41 274 SER A N 1
ATOM 2143 C CA . SER A 1 274 ? 1.401 22.438 -38.344 1 21.41 274 SER A CA 1
ATOM 2144 C C . SER A 1 274 ? 1.766 22.219 -39.812 1 21.41 274 SER A C 1
ATOM 2146 O O . SER A 1 274 ? 1.767 21.078 -40.312 1 21.41 274 SER A O 1
ATOM 2148 N N . GLY A 1 275 ? 1.888 23.203 -40.656 1 20.28 275 GLY A N 1
ATOM 2149 C CA . GLY A 1 275 ? 1.122 23.125 -41.906 1 20.28 275 GLY A CA 1
ATOM 2150 C C . GLY A 1 275 ? 1.785 22.266 -42.938 1 20.28 275 GLY A C 1
ATOM 2151 O O . GLY A 1 275 ? 2.775 22.688 -43.562 1 20.28 275 GLY A O 1
ATOM 2152 N N . LEU A 1 276 ? 2.164 20.969 -42.812 1 21.05 276 LEU A N 1
ATOM 2153 C CA . LEU A 1 276 ? 2.787 20.391 -44 1 21.05 276 LEU A CA 1
ATOM 2154 C C . LEU A 1 276 ? 1.849 20.484 -45.188 1 21.05 276 LEU A C 1
ATOM 2156 O O . LEU A 1 276 ? 0.653 20.203 -45.062 1 21.05 276 LEU A O 1
ATOM 2160 N N . ARG A 1 277 ? 2.145 21.172 -46.281 1 21.69 277 ARG A N 1
ATOM 2161 C CA . ARG A 1 277 ? 1.727 21.5 -47.625 1 21.69 277 ARG A CA 1
ATOM 2162 C C . ARG A 1 277 ? 1.643 20.266 -48.5 1 21.69 277 ARG A C 1
ATOM 2164 O O . ARG A 1 277 ? 2.668 19.719 -48.906 1 21.69 277 ARG A O 1
ATOM 2171 N N . ALA A 1 278 ? 0.9 19.141 -48.094 1 20.97 278 ALA A N 1
ATOM 2172 C CA . ALA A 1 278 ? 1.03 18.047 -49.062 1 20.97 278 ALA A CA 1
ATOM 2173 C C . ALA A 1 278 ? 0.587 18.5 -50.469 1 20.97 278 ALA A C 1
ATOM 2175 O O . ALA A 1 278 ? -0.237 19.406 -50.594 1 20.97 278 ALA A O 1
ATOM 2176 N N . ARG A 1 279 ? 0.937 17.766 -51.562 1 21.7 279 ARG A N 1
ATOM 2177 C CA . ARG A 1 279 ? 1.235 17.625 -53 1 21.7 279 ARG A CA 1
ATOM 2178 C C . ARG A 1 279 ? -0.046 17.516 -53.812 1 21.7 279 ARG A C 1
ATOM 2180 O O . ARG A 1 279 ? -0.914 16.688 -53.5 1 21.7 279 ARG A O 1
ATOM 2187 N N . LYS A 1 280 ? -0.408 18.547 -54.5 1 24.38 280 LYS A N 1
ATOM 2188 C CA . LYS A 1 280 ? -1.358 18.766 -55.594 1 24.38 280 LYS A CA 1
ATOM 2189 C C . LYS A 1 280 ? -1.159 17.734 -56.719 1 24.38 280 LYS A C 1
ATOM 2191 O O . LYS A 1 280 ? -0.269 17.891 -57.562 1 24.38 280 LYS A O 1
ATOM 2196 N N . ARG A 1 281 ? -0.992 16.438 -56.594 1 24.02 281 ARG A N 1
ATOM 2197 C CA . ARG A 1 281 ? -0.702 15.648 -57.781 1 24.02 281 ARG A CA 1
ATOM 2198 C C . ARG A 1 281 ? -1.838 15.742 -58.781 1 24.02 281 ARG A C 1
ATOM 2200 O O . ARG A 1 281 ? -3.006 15.555 -58.438 1 24.02 281 ARG A O 1
ATOM 2207 N N . THR A 1 282 ? -1.605 16.469 -59.906 1 22.86 282 THR A N 1
ATOM 2208 C CA . THR A 1 282 ? -2.221 16.766 -61.188 1 22.86 282 THR A CA 1
ATOM 2209 C C . THR A 1 282 ? -2.6 15.484 -61.906 1 22.86 282 THR A C 1
ATOM 2211 O O . THR A 1 282 ? -1.742 14.641 -62.156 1 22.86 282 THR A O 1
ATOM 2214 N N . ARG A 1 283 ? -3.762 14.945 -61.75 1 23.22 283 ARG A N 1
ATOM 2215 C CA . ARG A 1 283 ? -4.277 13.844 -62.562 1 23.22 283 ARG A CA 1
ATOM 2216 C C . ARG A 1 283 ? -4.312 14.227 -64.062 1 23.22 283 ARG A C 1
ATOM 2218 O O . ARG A 1 283 ? -5.027 15.148 -64.438 1 23.22 283 ARG A O 1
ATOM 2225 N N . LYS A 1 284 ? -3.184 14.023 -64.75 1 19.2 284 LYS A N 1
ATOM 2226 C CA . LYS A 1 284 ? -3.428 13.742 -66.188 1 19.2 284 LYS A CA 1
ATOM 2227 C C . LYS A 1 284 ? -4.234 12.453 -66.312 1 19.2 284 LYS A C 1
ATOM 2229 O O . LYS A 1 284 ? -3.959 11.453 -65.688 1 19.2 284 LYS A O 1
ATOM 2234 N N . MET B 1 1 ? -43.656 8.281 2.365 1 23.64 1 MET B N 1
ATOM 2235 C CA . MET B 1 1 ? -43.094 7.164 3.105 1 23.64 1 MET B CA 1
ATOM 2236 C C . MET B 1 1 ? -42 6.484 2.295 1 23.64 1 MET B C 1
ATOM 2238 O O . MET B 1 1 ? -41.688 5.316 2.527 1 23.64 1 MET B O 1
ATOM 2242 N N . GLU B 1 2 ? -41.562 7.09 1.186 1 25.45 2 GLU B N 1
ATOM 2243 C CA . GLU B 1 2 ? -40.656 6.594 0.136 1 25.45 2 GLU B CA 1
ATOM 2244 C C . GLU B 1 2 ? -39.312 6.156 0.71 1 25.45 2 GLU B C 1
ATOM 2246 O O . GLU B 1 2 ? -38.594 6.957 1.323 1 25.45 2 GLU B O 1
ATOM 2251 N N . GLU B 1 3 ? -39.375 4.859 1.233 1 26.23 3 GLU B N 1
ATOM 2252 C CA . GLU B 1 3 ? -38.281 4.094 1.823 1 26.23 3 GLU B CA 1
ATOM 2253 C C . GLU B 1 3 ? -37 4.184 0.969 1 26.23 3 GLU B C 1
ATOM 2255 O O . GLU B 1 3 ? -37 3.764 -0.19 1 26.23 3 GLU B O 1
ATOM 2260 N N . ASP B 1 4 ? -36.312 5.32 0.965 1 27.16 4 ASP B N 1
ATOM 2261 C CA . ASP B 1 4 ? -35 5.52 0.331 1 27.16 4 ASP B CA 1
ATOM 2262 C C . ASP B 1 4 ? -34.125 4.285 0.487 1 27.16 4 ASP B C 1
ATOM 2264 O O . ASP B 1 4 ? -33.781 3.896 1.606 1 27.16 4 ASP B O 1
ATOM 2268 N N . ALA B 1 5 ? -34.375 3.293 -0.398 1 27.36 5 ALA B N 1
ATOM 2269 C CA . ALA B 1 5 ? -33.594 2.082 -0.638 1 27.36 5 ALA B CA 1
ATOM 2270 C C . ALA B 1 5 ? -32.094 2.377 -0.59 1 27.36 5 ALA B C 1
ATOM 2272 O O . ALA B 1 5 ? -31.547 3.049 -1.477 1 27.36 5 ALA B O 1
ATOM 2273 N N . ALA B 1 6 ? -31.516 2.754 0.577 1 32.69 6 ALA B N 1
ATOM 2274 C CA . ALA B 1 6 ? -30.078 2.699 0.782 1 32.69 6 ALA B CA 1
ATOM 2275 C C . ALA B 1 6 ? -29.438 1.593 -0.057 1 32.69 6 ALA B C 1
ATOM 2277 O O . ALA B 1 6 ? -29.781 0.417 0.1 1 32.69 6 ALA B O 1
ATOM 2278 N N . VAL B 1 7 ? -29.312 1.714 -1.351 1 34.19 7 VAL B N 1
ATOM 2279 C CA . VAL B 1 7 ? -28.531 0.854 -2.234 1 34.19 7 VAL B CA 1
ATOM 2280 C C . VAL B 1 7 ? -27.344 0.259 -1.468 1 34.19 7 VAL B C 1
ATOM 2282 O O . VAL B 1 7 ? -26.438 0.981 -1.056 1 34.19 7 VAL B O 1
ATOM 2285 N N . SER B 1 8 ? -27.578 -0.623 -0.437 1 35.47 8 SER B N 1
ATOM 2286 C CA . SER B 1 8 ? -26.641 -1.561 0.163 1 35.47 8 SER B CA 1
ATOM 2287 C C . SER B 1 8 ? -25.594 -2.021 -0.852 1 35.47 8 SER B C 1
ATOM 2289 O O . SER B 1 8 ? -25.875 -2.896 -1.676 1 35.47 8 SER B O 1
ATOM 2291 N N . SER B 1 9 ? -25.172 -1.233 -1.789 1 38.75 9 SER B N 1
ATOM 2292 C CA . SER B 1 9 ? -24.141 -1.71 -2.703 1 38.75 9 SER B CA 1
ATOM 2293 C C . SER B 1 9 ? -23.219 -2.721 -2.021 1 38.75 9 SER B C 1
ATOM 2295 O O . SER B 1 9 ? -22.609 -2.424 -0.988 1 38.75 9 SER B O 1
ATOM 2297 N N . SER B 1 10 ? -23.578 -3.982 -1.837 1 47.41 10 SER B N 1
ATOM 2298 C CA . SER B 1 10 ? -23.016 -5.234 -1.331 1 47.41 10 SER B CA 1
ATOM 2299 C C . SER B 1 10 ? -21.5 -5.281 -1.517 1 47.41 10 SER B C 1
ATOM 2301 O O . SER B 1 10 ? -21.016 -5.449 -2.637 1 47.41 10 SER B O 1
ATOM 2303 N N . PHE B 1 11 ? -20.719 -4.395 -0.895 1 63.38 11 PHE B N 1
ATOM 2304 C CA . PHE B 1 11 ? -19.281 -4.16 -0.982 1 63.38 11 PHE B CA 1
ATOM 2305 C C . PHE B 1 11 ? -18.5 -5.441 -0.708 1 63.38 11 PHE B C 1
ATOM 2307 O O . PHE B 1 11 ? -18.656 -6.055 0.35 1 63.38 11 PHE B O 1
ATOM 2314 N N . THR B 1 12 ? -18.281 -6.246 -1.73 1 75.5 12 THR B N 1
ATOM 2315 C CA . THR B 1 12 ? -17.391 -7.402 -1.708 1 75.5 12 THR B CA 1
ATOM 2316 C C . THR B 1 12 ? -16.016 -7.016 -1.195 1 75.5 12 THR B C 1
ATOM 2318 O O . THR B 1 12 ? -15.453 -6 -1.614 1 75.5 12 THR B O 1
ATOM 2321 N N . ARG B 1 13 ? -15.742 -7.707 -0.065 1 88.31 13 ARG B N 1
ATOM 2322 C CA . ARG B 1 13 ? -14.422 -7.5 0.52 1 88.31 13 ARG B CA 1
ATOM 2323 C C . ARG B 1 13 ? -13.477 -8.641 0.16 1 88.31 13 ARG B C 1
ATOM 2325 O O . ARG B 1 13 ? -13.922 -9.758 -0.118 1 88.31 13 ARG B O 1
ATOM 2332 N N . HIS B 1 14 ? -12.281 -8.289 0.059 1 91.75 14 HIS B N 1
ATOM 2333 C CA . HIS B 1 14 ? -11.281 -9.305 -0.271 1 91.75 14 HIS B CA 1
ATOM 2334 C C . HIS B 1 14 ? -10.125 -9.281 0.722 1 91.75 14 HIS B C 1
ATOM 2336 O O . HIS B 1 14 ? -9.758 -8.219 1.226 1 91.75 14 HIS B O 1
ATOM 2342 N N . THR B 1 15 ? -9.633 -10.469 1.05 1 91.62 15 THR B N 1
ATOM 2343 C CA . THR B 1 15 ? -8.43 -10.617 1.852 1 91.62 15 THR B CA 1
ATOM 2344 C C . THR B 1 15 ? -7.504 -11.672 1.251 1 91.62 15 THR B C 1
ATOM 2346 O O . THR B 1 15 ? -7.941 -12.508 0.456 1 91.62 15 THR B O 1
ATOM 2349 N N . CYS B 1 16 ? -6.297 -11.453 1.528 1 93.94 16 CYS B N 1
ATOM 2350 C CA . CYS B 1 16 ? -5.316 -12.461 1.126 1 93.94 16 CYS B CA 1
ATOM 2351 C C . CYS B 1 16 ? -4.34 -12.75 2.258 1 93.94 16 CYS B C 1
ATOM 2353 O O . CYS B 1 16 ? -3.838 -11.828 2.904 1 93.94 16 CYS B O 1
ATOM 2355 N N . LEU B 1 17 ? -4.148 -14.125 2.473 1 93.38 17 LEU B N 1
ATOM 2356 C CA . LEU B 1 17 ? -3.332 -14.562 3.6 1 93.38 17 LEU B CA 1
ATOM 2357 C C . LEU B 1 17 ? -2.324 -15.617 3.162 1 93.38 17 LEU B C 1
ATOM 2359 O O . LEU B 1 17 ? -2.658 -16.516 2.393 1 93.38 17 LEU B O 1
ATOM 2363 N N . LYS B 1 18 ? -1.096 -15.414 3.615 1 94.5 18 LYS B N 1
ATOM 2364 C CA . LYS B 1 18 ? -0.077 -16.453 3.459 1 94.5 18 LYS B CA 1
ATOM 2365 C C . LYS B 1 18 ? -0.01 -17.344 4.695 1 94.5 18 LYS B C 1
ATOM 2367 O O . LYS B 1 18 ? 0.12 -16.859 5.816 1 94.5 18 LYS B O 1
ATOM 2372 N N . LEU B 1 19 ? -0.161 -18.625 4.465 1 92.12 19 LEU B N 1
ATOM 2373 C CA . LEU B 1 19 ? -0.072 -19.594 5.555 1 92.12 19 LEU B CA 1
ATOM 2374 C C . LEU B 1 19 ? 1.185 -20.453 5.422 1 92.12 19 LEU B C 1
ATOM 2376 O O . LEU B 1 19 ? 1.366 -21.141 4.422 1 92.12 19 LEU B O 1
ATOM 2380 N N . ASP B 1 20 ? 2.027 -20.422 6.422 1 86.44 20 ASP B N 1
ATOM 2381 C CA . ASP B 1 20 ? 3.215 -21.266 6.441 1 86.44 20 ASP B CA 1
ATOM 2382 C C . ASP B 1 20 ? 2.883 -22.672 6.965 1 86.44 20 ASP B C 1
ATOM 2384 O O . ASP B 1 20 ? 2.271 -22.812 8.023 1 86.44 20 ASP B O 1
ATOM 2388 N N . LEU B 1 21 ? 3.08 -23.656 6.125 1 79.69 21 LEU B N 1
ATOM 2389 C CA . LEU B 1 21 ? 2.785 -25.047 6.5 1 79.69 21 LEU B CA 1
ATOM 2390 C C . LEU B 1 21 ? 4.02 -25.734 7.07 1 79.69 21 LEU B C 1
ATOM 2392 O O . LEU B 1 21 ? 5.141 -25.484 6.613 1 79.69 21 LEU B O 1
ATOM 2396 N N . PRO B 1 22 ? 3.777 -26.406 8.18 1 69.19 22 PRO B N 1
ATOM 2397 C CA . PRO B 1 22 ? 4.914 -27.109 8.766 1 69.19 22 PRO B CA 1
ATOM 2398 C C . PRO B 1 22 ? 5.523 -28.141 7.816 1 69.19 22 PRO B C 1
ATOM 2400 O O . PRO B 1 22 ? 4.793 -28.875 7.141 1 69.19 22 PRO B O 1
ATOM 2403 N N . VAL B 1 23 ? 6.641 -27.875 7.289 1 63.12 23 VAL B N 1
ATOM 2404 C CA . VAL B 1 23 ? 7.301 -28.859 6.441 1 63.12 23 VAL B CA 1
ATOM 2405 C C . VAL B 1 23 ? 8.43 -29.547 7.215 1 63.12 23 VAL B C 1
ATOM 2407 O O . VAL B 1 23 ? 8.969 -28.969 8.164 1 63.12 23 VAL B O 1
ATOM 2410 N N . GLU B 1 24 ? 8.531 -30.906 7.035 1 58.5 24 GLU B N 1
ATOM 2411 C CA . GLU B 1 24 ? 9.586 -31.703 7.656 1 58.5 24 GLU B CA 1
ATOM 2412 C C . GLU B 1 24 ? 10.961 -31.109 7.359 1 58.5 24 GLU B C 1
ATOM 2414 O O . GLU B 1 24 ? 11.828 -31.062 8.234 1 58.5 24 GLU B O 1
ATOM 2419 N N . ASP B 1 25 ? 11.188 -30.703 6.098 1 58.81 25 ASP B N 1
ATOM 2420 C CA . ASP B 1 25 ? 12.469 -30.109 5.727 1 58.81 25 ASP B CA 1
ATOM 2421 C C . ASP B 1 25 ? 12.469 -28.594 5.953 1 58.81 25 ASP B C 1
ATOM 2423 O O . ASP B 1 25 ? 11.68 -27.875 5.34 1 58.81 25 ASP B O 1
ATOM 2427 N N . PRO B 1 26 ? 13.156 -28.281 6.969 1 54.84 26 PRO B N 1
ATOM 2428 C CA . PRO B 1 26 ? 13.172 -26.859 7.328 1 54.84 26 PRO B CA 1
ATOM 2429 C C . PRO B 1 26 ? 13.469 -25.953 6.137 1 54.84 26 PRO B C 1
ATOM 2431 O O . PRO B 1 26 ? 13.141 -24.766 6.164 1 54.84 26 PRO B O 1
ATOM 2434 N N . LYS B 1 27 ? 14.188 -26.5 5.203 1 55.41 27 LYS B N 1
ATOM 2435 C CA . LYS B 1 27 ? 14.602 -25.688 4.059 1 55.41 27 LYS B CA 1
ATOM 2436 C C . LYS B 1 27 ? 13.453 -25.531 3.059 1 55.41 27 LYS B C 1
ATOM 2438 O O . LYS B 1 27 ? 13.492 -24.656 2.195 1 55.41 27 LYS B O 1
ATOM 2443 N N . ALA B 1 28 ? 12.617 -26.469 3.154 1 57.28 28 ALA B N 1
ATOM 2444 C CA . ALA B 1 28 ? 11.508 -26.406 2.205 1 57.28 28 ALA B CA 1
ATOM 2445 C C . ALA B 1 28 ? 10.359 -25.562 2.754 1 57.28 28 ALA B C 1
ATOM 2447 O O . ALA B 1 28 ? 9.906 -25.781 3.881 1 57.28 28 ALA B O 1
ATOM 2448 N N . LYS B 1 29 ? 10.352 -24.281 2.426 1 61.41 29 LYS B N 1
ATOM 2449 C CA . LYS B 1 29 ? 9.242 -23.422 2.82 1 61.41 29 LYS B CA 1
ATOM 2450 C C . LYS B 1 29 ? 7.992 -23.719 1.991 1 61.41 29 LYS B C 1
ATOM 2452 O O . LYS B 1 29 ? 8.016 -23.609 0.763 1 61.41 29 LYS B O 1
ATOM 2457 N N . ASP B 1 30 ? 7.09 -24.516 2.684 1 82.31 30 ASP B N 1
ATOM 2458 C CA . ASP B 1 30 ? 5.828 -24.734 1.983 1 82.31 30 ASP B CA 1
ATOM 2459 C C . ASP B 1 30 ? 4.734 -23.812 2.51 1 82.31 30 ASP B C 1
ATOM 2461 O O . ASP B 1 30 ? 4.539 -23.703 3.721 1 82.31 30 ASP B O 1
ATOM 2465 N N . ALA B 1 31 ? 4.367 -22.922 1.677 1 91.56 31 ALA B N 1
ATOM 2466 C CA . ALA B 1 31 ? 3.312 -21.984 2.047 1 91.56 31 ALA B CA 1
ATOM 2467 C C . ALA B 1 31 ? 2.145 -22.062 1.065 1 91.56 31 ALA B C 1
ATOM 2469 O O . ALA B 1 31 ? 2.311 -22.5 -0.076 1 91.56 31 ALA B O 1
ATOM 2470 N N . VAL B 1 32 ? 1.02 -21.797 1.646 1 95.5 32 VAL B N 1
ATOM 2471 C CA . VAL B 1 32 ? -0.134 -21.641 0.766 1 95.5 32 VAL B CA 1
ATOM 2472 C C . VAL B 1 32 ? -0.679 -20.219 0.872 1 95.5 32 VAL B C 1
ATOM 2474 O O . VAL B 1 32 ? -0.533 -19.562 1.908 1 95.5 32 VAL B O 1
ATOM 2477 N N . PHE B 1 33 ? -1.218 -19.797 -0.184 1 97.12 33 PHE B N 1
ATOM 2478 C CA . PHE B 1 33 ? -1.783 -18.453 -0.284 1 97.12 33 PHE B CA 1
ATOM 2479 C C . PHE B 1 33 ? -3.299 -18.516 -0.438 1 97.12 33 PHE B C 1
ATOM 2481 O O . PHE B 1 33 ? -3.809 -19.172 -1.342 1 97.12 33 PHE B O 1
ATOM 2488 N N . VAL B 1 34 ? -3.969 -17.781 0.46 1 96.75 34 VAL B N 1
ATOM 2489 C CA . VAL B 1 34 ? -5.426 -17.859 0.518 1 96.75 34 VAL B CA 1
ATOM 2490 C C . VAL B 1 34 ? -6.031 -16.5 0.172 1 96.75 34 VAL B C 1
ATOM 2492 O O . VAL B 1 34 ? -5.852 -15.531 0.909 1 96.75 34 VAL B O 1
ATOM 2495 N N . LYS B 1 35 ? -6.711 -16.438 -0.919 1 96.94 35 LYS B N 1
ATOM 2496 C CA . LYS B 1 35 ? -7.523 -15.281 -1.254 1 96.94 35 LYS B CA 1
ATOM 2497 C C . LYS B 1 35 ? -8.992 -15.508 -0.899 1 96.94 35 LYS B C 1
ATOM 2499 O O . LYS B 1 35 ? -9.602 -16.469 -1.371 1 96.94 35 LYS B O 1
ATOM 2504 N N . ALA B 1 36 ? -9.5 -14.625 -0.124 1 94.88 36 ALA B N 1
ATOM 2505 C CA . ALA B 1 36 ? -10.883 -14.781 0.311 1 94.88 36 ALA B CA 1
ATOM 2506 C C . ALA B 1 36 ? -11.75 -13.633 -0.204 1 94.88 36 ALA B C 1
ATOM 2508 O O . ALA B 1 36 ? -11.328 -12.477 -0.207 1 94.88 36 ALA B O 1
ATOM 2509 N N . THR B 1 37 ? -12.875 -14.031 -0.722 1 93 37 THR B N 1
ATOM 2510 C CA . THR B 1 37 ? -13.914 -13.086 -1.104 1 93 37 THR B CA 1
ATOM 2511 C C . THR B 1 37 ? -15.117 -13.195 -0.169 1 93 37 THR B C 1
ATOM 2513 O O . THR B 1 37 ? -15.711 -14.273 -0.034 1 93 37 THR B O 1
ATOM 2516 N N . TRP B 1 38 ? -15.453 -12.055 0.415 1 91.81 38 TRP B N 1
ATOM 2517 C CA . TRP B 1 38 ? -16.484 -12.07 1.451 1 91.81 38 TRP B CA 1
ATOM 2518 C C . TRP B 1 38 ? -17.766 -11.414 0.958 1 91.81 38 TRP B C 1
ATOM 2520 O O . TRP B 1 38 ? -17.75 -10.258 0.527 1 91.81 38 TRP B O 1
ATOM 2530 N N . PHE B 1 39 ? -18.797 -12.188 1.03 1 88.69 39 PHE B N 1
ATOM 2531 C CA . PHE B 1 39 ? -20.156 -11.719 0.726 1 88.69 39 PHE B CA 1
ATOM 2532 C C . PHE B 1 39 ? -20.984 -11.633 1.993 1 88.69 39 PHE B C 1
ATOM 2534 O O . PHE B 1 39 ? -20.578 -12.086 3.059 1 88.69 39 PHE B O 1
ATOM 2541 N N . PRO B 1 40 ? -22.078 -11 1.935 1 87.12 40 PRO B N 1
ATOM 2542 C CA . PRO B 1 40 ? -22.906 -10.867 3.143 1 87.12 40 PRO B CA 1
ATOM 2543 C C . PRO B 1 40 ? -23.344 -12.211 3.711 1 87.12 40 PRO B C 1
ATOM 2545 O O . PRO B 1 40 ? -23.453 -12.367 4.93 1 87.12 40 PRO B O 1
ATOM 2548 N N . SER B 1 41 ? -23.562 -13.18 2.867 1 88 41 SER B N 1
ATOM 2549 C CA . SER B 1 41 ? -24.125 -14.43 3.361 1 88 41 SER B CA 1
ATOM 2550 C C . SER B 1 41 ? -23.25 -15.617 2.982 1 88 41 SER B C 1
ATOM 2552 O O . SER B 1 41 ? -23.594 -16.766 3.266 1 88 41 SER B O 1
ATOM 2554 N N . ARG B 1 42 ? -22.172 -15.383 2.381 1 88.56 42 ARG B N 1
ATOM 2555 C CA . ARG B 1 42 ? -21.281 -16.453 1.975 1 88.56 42 ARG B CA 1
ATOM 2556 C C . ARG B 1 42 ? -19.859 -15.938 1.742 1 88.56 42 ARG B C 1
ATOM 2558 O O . ARG B 1 42 ? -19.625 -14.727 1.813 1 88.56 42 ARG B O 1
ATOM 2565 N N . PHE B 1 43 ? -18.953 -16.891 1.496 1 91.12 43 PHE B N 1
ATOM 2566 C CA . PHE B 1 43 ? -17.594 -16.516 1.133 1 91.12 43 PHE B CA 1
ATOM 2567 C C . PHE B 1 43 ? -17 -17.516 0.154 1 91.12 43 PHE B C 1
ATOM 2569 O O . PHE B 1 43 ? -17.484 -18.641 0.035 1 91.12 43 PHE B O 1
ATOM 2576 N N . ASP B 1 44 ? -16.062 -17.031 -0.584 1 92 44 ASP B N 1
ATOM 2577 C CA . ASP B 1 44 ? -15.312 -17.859 -1.515 1 92 44 ASP B CA 1
ATOM 2578 C C . ASP B 1 44 ? -13.812 -17.797 -1.216 1 92 44 ASP B C 1
ATOM 2580 O O . ASP B 1 44 ? -13.266 -16.719 -0.996 1 92 44 ASP B O 1
ATOM 2584 N N . LEU B 1 45 ? -13.273 -19.031 -1.184 1 94.56 45 LEU B N 1
ATOM 2585 C CA . LEU B 1 45 ? -11.828 -19.094 -0.972 1 94.56 45 LEU B CA 1
ATOM 2586 C C . LEU B 1 45 ? -11.125 -19.641 -2.209 1 94.56 45 LEU B C 1
ATOM 2588 O O . LEU B 1 45 ? -11.609 -20.578 -2.848 1 94.56 45 LEU B O 1
ATOM 2592 N N . ALA B 1 46 ? -10.109 -18.984 -2.637 1 96.31 46 ALA B N 1
ATOM 2593 C CA . ALA B 1 46 ? -9.141 -19.484 -3.609 1 96.31 46 ALA B CA 1
ATOM 2594 C C . ALA B 1 46 ? -7.77 -19.688 -2.967 1 96.31 46 ALA B C 1
ATOM 2596 O O . ALA B 1 46 ? -7.199 -18.766 -2.393 1 96.31 46 ALA B O 1
ATOM 2597 N N . ILE B 1 47 ? -7.273 -20.922 -3.033 1 97 47 ILE B N 1
ATOM 2598 C CA . ILE B 1 47 ? -6.031 -21.281 -2.352 1 97 47 ILE B CA 1
ATOM 2599 C C . ILE B 1 47 ? -5.031 -21.844 -3.359 1 97 47 ILE B C 1
ATOM 2601 O O . ILE B 1 47 ? -5.398 -22.625 -4.238 1 97 47 ILE B O 1
ATOM 2605 N N . SER B 1 48 ? -3.766 -21.406 -3.268 1 97.62 48 SER B N 1
ATOM 2606 C CA . SER B 1 48 ? -2.719 -21.906 -4.156 1 97.62 48 SER B CA 1
ATOM 2607 C C . SER B 1 48 ? -1.4 -22.094 -3.41 1 97.62 48 SER B C 1
ATOM 2609 O O . SER B 1 48 ? -1.067 -21.297 -2.529 1 97.62 48 SER B O 1
ATOM 2611 N N . ASP B 1 49 ? -0.664 -23.125 -3.74 1 95.19 49 ASP B N 1
ATOM 2612 C CA . ASP B 1 49 ? 0.684 -23.281 -3.205 1 95.19 49 ASP B CA 1
ATOM 2613 C C . ASP B 1 49 ? 1.737 -22.922 -4.246 1 95.19 49 ASP B C 1
ATOM 2615 O O . ASP B 1 49 ? 2.928 -23.172 -4.051 1 95.19 49 ASP B O 1
ATOM 2619 N N . GLY B 1 50 ? 1.272 -22.391 -5.371 1 95.5 50 GLY B N 1
ATOM 2620 C CA . GLY B 1 50 ? 2.178 -22.047 -6.453 1 95.5 50 GLY B CA 1
ATOM 2621 C C . GLY B 1 50 ? 2.107 -23 -7.625 1 95.5 50 GLY B C 1
ATOM 2622 O O . GLY B 1 50 ? 2.594 -22.688 -8.711 1 95.5 50 GLY B O 1
ATOM 2623 N N . LEU B 1 51 ? 1.576 -24.125 -7.449 1 95.12 51 LEU B N 1
ATOM 2624 C CA . LEU B 1 51 ? 1.429 -25.125 -8.5 1 95.12 51 LEU B CA 1
ATOM 2625 C C . LEU B 1 51 ? 0.021 -25.719 -8.5 1 95.12 51 LEU B C 1
ATOM 2627 O O . LEU B 1 51 ? -0.676 -25.672 -9.516 1 95.12 51 LEU B O 1
ATOM 2631 N N . ASP B 1 52 ? -0.324 -26.234 -7.352 1 95.94 52 ASP B N 1
ATOM 2632 C CA . ASP B 1 52 ? -1.683 -26.734 -7.191 1 95.94 52 ASP B CA 1
ATOM 2633 C C . ASP B 1 52 ? -2.592 -25.688 -6.551 1 95.94 52 ASP B C 1
ATOM 2635 O O . ASP B 1 52 ? -2.117 -24.797 -5.859 1 95.94 52 ASP B O 1
ATOM 2639 N N . ALA B 1 53 ? -3.883 -25.828 -6.863 1 97 53 ALA B N 1
ATOM 2640 C CA . ALA B 1 53 ? -4.836 -24.844 -6.355 1 97 53 ALA B CA 1
ATOM 2641 C C . ALA B 1 53 ? -6.117 -25.516 -5.875 1 97 53 ALA B C 1
ATOM 2643 O O . ALA B 1 53 ? -6.461 -26.609 -6.332 1 97 53 ALA B O 1
ATOM 2644 N N . TRP B 1 54 ? -6.742 -24.891 -4.898 1 95.75 54 TRP B N 1
ATOM 2645 C CA . TRP B 1 54 ? -7.992 -25.359 -4.309 1 95.75 54 TRP B CA 1
ATOM 2646 C C . TRP B 1 54 ? -8.992 -24.219 -4.184 1 95.75 54 TRP B C 1
ATOM 2648 O O . TRP B 1 54 ? -8.609 -23.047 -4.168 1 95.75 54 TRP B O 1
ATOM 2658 N N . THR B 1 55 ? -10.234 -24.562 -4.176 1 94.44 55 THR B N 1
ATOM 2659 C CA . THR B 1 55 ? -11.289 -23.562 -3.971 1 94.44 55 THR B CA 1
ATOM 2660 C C . THR B 1 55 ? -12.281 -24.047 -2.92 1 94.44 55 THR B C 1
ATOM 2662 O O . THR B 1 55 ? -12.414 -25.25 -2.688 1 94.44 55 THR B O 1
ATOM 2665 N N . CYS B 1 56 ? -12.789 -23.109 -2.256 1 90.31 56 CYS B N 1
ATOM 2666 C CA . CYS B 1 56 ? -13.836 -23.375 -1.27 1 90.31 56 CYS B CA 1
ATOM 2667 C C . CYS B 1 56 ? -14.961 -22.359 -1.399 1 90.31 56 CYS B C 1
ATOM 2669 O O . CYS B 1 56 ? -14.734 -21.141 -1.267 1 90.31 56 CYS B O 1
ATOM 2671 N N . HIS B 1 57 ? -16.031 -22.688 -1.955 1 78.69 57 HIS B N 1
ATOM 2672 C CA . HIS B 1 57 ? -17.156 -21.781 -2.162 1 78.69 57 HIS B CA 1
ATOM 2673 C C . HIS B 1 57 ? -18.156 -21.875 -1.003 1 78.69 57 HIS B C 1
ATOM 2675 O O . HIS B 1 57 ? -19.344 -21.594 -1.174 1 78.69 57 HIS B O 1
ATOM 2681 N N . GLY B 1 58 ? -17.719 -21.891 -0.081 1 56.16 58 GLY B N 1
ATOM 2682 C CA . GLY B 1 58 ? -18.766 -22.125 0.898 1 56.16 58 GLY B CA 1
ATOM 2683 C C . GLY B 1 58 ? -19.594 -23.375 0.6 1 56.16 58 GLY B C 1
ATOM 2684 O O . GLY B 1 58 ? -20.141 -23.516 -0.499 1 56.16 58 GLY B O 1
ATOM 2685 N N . ALA B 1 59 ? -19.656 -24.531 0.9 1 48.91 59 ALA B N 1
ATOM 2686 C CA . ALA B 1 59 ? -20.25 -25.859 0.794 1 48.91 59 ALA B CA 1
ATOM 2687 C C . ALA B 1 59 ? -19.875 -26.531 -0.521 1 48.91 59 ALA B C 1
ATOM 2689 O O . ALA B 1 59 ? -19.156 -25.953 -1.337 1 48.91 59 ALA B O 1
ATOM 2690 N N . HIS B 1 60 ? -20.875 -27.562 -1.112 1 44.28 60 HIS B N 1
ATOM 2691 C CA . HIS B 1 60 ? -20.781 -28.578 -2.16 1 44.28 60 HIS B CA 1
ATOM 2692 C C . HIS B 1 60 ? -20.406 -27.938 -3.498 1 44.28 60 HIS B C 1
ATOM 2694 O O . HIS B 1 60 ? -20.719 -26.781 -3.758 1 44.28 60 HIS B O 1
ATOM 2700 N N . LEU B 1 61 ? -19.375 -28.453 -4.129 1 43.53 61 LEU B N 1
ATOM 2701 C CA . LEU B 1 61 ? -18.859 -28.219 -5.477 1 43.53 61 LEU B CA 1
ATOM 2702 C C . LEU B 1 61 ? -20 -27.906 -6.441 1 43.53 61 LEU B C 1
ATOM 2704 O O . LEU B 1 61 ? -20.641 -28.828 -6.969 1 43.53 61 LEU B O 1
ATOM 2708 N N . CYS B 1 62 ? -20.859 -26.984 -6.176 1 39.69 62 CYS B N 1
ATOM 2709 C CA . CYS B 1 62 ? -21.734 -26.812 -7.328 1 39.69 62 CYS B CA 1
ATOM 2710 C C . CYS B 1 62 ? -20.953 -26.359 -8.547 1 39.69 62 CYS B C 1
ATOM 2712 O O . CYS B 1 62 ? -19.844 -25.828 -8.414 1 39.69 62 CYS B O 1
ATOM 2714 N N . ASP B 1 63 ? -21.438 -26.516 -9.68 1 41.88 63 ASP B N 1
ATOM 2715 C CA . ASP B 1 63 ? -21.016 -26.109 -11.016 1 41.88 63 ASP B CA 1
ATOM 2716 C C . ASP B 1 63 ? -20.5 -24.672 -11.008 1 41.88 63 ASP B C 1
ATOM 2718 O O . ASP B 1 63 ? -21.219 -23.75 -10.594 1 41.88 63 ASP B O 1
ATOM 2722 N N . PRO B 1 64 ? -19.25 -24.438 -11.055 1 44.31 64 PRO B N 1
ATOM 2723 C CA . PRO B 1 64 ? -18.641 -23.094 -11.109 1 44.31 64 PRO B CA 1
ATOM 2724 C C . PRO B 1 64 ? -19.5 -22.094 -11.891 1 44.31 64 PRO B C 1
ATOM 2726 O O . PRO B 1 64 ? -19.266 -20.891 -11.805 1 44.31 64 PRO B O 1
ATOM 2729 N N . SER B 1 65 ? -20.234 -22.469 -12.852 1 43.28 65 SER B N 1
ATOM 2730 C CA . SER B 1 65 ? -21.062 -21.594 -13.664 1 43.28 65 SER B CA 1
ATOM 2731 C C . SER B 1 65 ? -22.172 -20.953 -12.836 1 43.28 65 SER B C 1
ATOM 2733 O O . SER B 1 65 ? -22.875 -20.062 -13.32 1 43.28 65 SER B O 1
ATOM 2735 N N . LEU B 1 66 ? -22.469 -21.438 -11.68 1 44.25 66 LEU B N 1
ATOM 2736 C CA . LEU B 1 66 ? -23.625 -20.891 -10.992 1 44.25 66 LEU B CA 1
ATOM 2737 C C . LEU B 1 66 ? -23.219 -19.812 -10.008 1 44.25 66 LEU B C 1
ATOM 2739 O O . LEU B 1 66 ? -22.406 -20.047 -9.109 1 44.25 66 LEU B O 1
ATOM 2743 N N . LEU B 1 67 ? -23.25 -18.547 -10.312 1 45.69 67 LEU B N 1
ATOM 2744 C CA . LEU B 1 67 ? -23.016 -17.281 -9.609 1 45.69 67 LEU B CA 1
ATOM 2745 C C . LEU B 1 67 ? -23.531 -17.359 -8.18 1 45.69 67 LEU B C 1
ATOM 2747 O O . LEU B 1 67 ? -23.062 -16.625 -7.305 1 45.69 67 LEU B O 1
ATOM 2751 N N . PHE B 1 68 ? -24.766 -17.969 -8.07 1 45.94 68 PHE B N 1
ATOM 2752 C CA . PHE B 1 68 ? -25.5 -18.094 -6.816 1 45.94 68 PHE B CA 1
ATOM 2753 C C . PHE B 1 68 ? -25.625 -19.547 -6.402 1 45.94 68 PHE B C 1
ATOM 2755 O O . PHE B 1 68 ? -26.25 -20.344 -7.098 1 45.94 68 PHE B O 1
ATOM 2762 N N . ASP B 1 69 ? -24.641 -20.109 -5.844 1 49.12 69 ASP B N 1
ATOM 2763 C CA . ASP B 1 69 ? -24.906 -21.484 -5.422 1 49.12 69 ASP B CA 1
ATOM 2764 C C . ASP B 1 69 ? -25.562 -21.516 -4.043 1 49.12 69 ASP B C 1
ATOM 2766 O O . ASP B 1 69 ? -24.906 -21.219 -3.039 1 49.12 69 ASP B O 1
ATOM 2770 N N . PRO B 1 70 ? -26.797 -21.562 -3.977 1 53.84 70 PRO B N 1
ATOM 2771 C CA . PRO B 1 70 ? -27.547 -21.688 -2.725 1 53.84 70 PRO B CA 1
ATOM 2772 C C . PRO B 1 70 ? -26.922 -22.672 -1.744 1 53.84 70 PRO B C 1
ATOM 2774 O O . PRO B 1 70 ? -27.031 -22.5 -0.528 1 53.84 70 PRO B O 1
ATOM 2777 N N . ALA B 1 71 ? -26.266 -23.578 -2.266 1 54.72 71 ALA B N 1
ATOM 2778 C CA . ALA B 1 71 ? -25.719 -24.594 -1.366 1 54.72 71 ALA B CA 1
ATOM 2779 C C . ALA B 1 71 ? -24.562 -24.047 -0.552 1 54.72 71 ALA B C 1
ATOM 2781 O O . ALA B 1 71 ? -24.375 -24.391 0.616 1 54.72 71 ALA B O 1
ATOM 2782 N N . SER B 1 72 ? -23.906 -23.062 -1.13 1 68.44 72 SER B N 1
ATOM 2783 C CA . SER B 1 72 ? -22.812 -22.453 -0.386 1 68.44 72 SER B CA 1
ATOM 2784 C C . SER B 1 72 ? -23.344 -21.625 0.78 1 68.44 72 SER B C 1
ATOM 2786 O O . SER B 1 72 ? -22.812 -21.703 1.894 1 68.44 72 SER B O 1
ATOM 2788 N N . GLU B 1 73 ? -24.453 -21.078 0.477 1 79.25 73 GLU B N 1
ATOM 2789 C CA . GLU B 1 73 ? -25.031 -20.266 1.543 1 79.25 73 GLU B CA 1
ATOM 2790 C C . GLU B 1 73 ? -25.625 -21.125 2.643 1 79.25 73 GLU B C 1
ATOM 2792 O O . GLU B 1 73 ? -25.547 -20.797 3.826 1 79.25 73 GLU B O 1
ATOM 2797 N N . ALA B 1 74 ? -26.172 -22.188 2.164 1 81.62 74 ALA B N 1
ATOM 2798 C CA . ALA B 1 74 ? -26.781 -23.094 3.125 1 81.62 74 ALA B CA 1
ATOM 2799 C C . ALA B 1 74 ? -25.75 -23.703 4.066 1 81.62 74 ALA B C 1
ATOM 2801 O O . ALA B 1 74 ? -26 -23.844 5.266 1 81.62 74 ALA B O 1
ATOM 2802 N N . GLU B 1 75 ? -24.641 -24.016 3.547 1 84.06 75 GLU B N 1
ATOM 2803 C CA . GLU B 1 75 ? -23.594 -24.594 4.379 1 84.06 75 GLU B CA 1
ATOM 2804 C C . GLU B 1 75 ? -23.062 -23.578 5.391 1 84.06 75 GLU B C 1
ATOM 2806 O O . GLU B 1 75 ? -22.812 -23.922 6.543 1 84.06 75 GLU B O 1
ATOM 2811 N N . VAL B 1 76 ? -22.922 -22.406 4.953 1 88.62 76 VAL B N 1
ATOM 2812 C CA . VAL B 1 76 ? -22.469 -21.344 5.852 1 88.62 76 VAL B CA 1
ATOM 2813 C C . VAL B 1 76 ? -23.484 -21.156 6.965 1 88.62 76 VAL B C 1
ATOM 2815 O O . VAL B 1 76 ? -23.125 -21 8.133 1 88.62 76 VAL B O 1
ATOM 2818 N N . ARG B 1 77 ? -24.719 -21.125 6.578 1 88.38 77 ARG B N 1
ATOM 2819 C CA . ARG B 1 77 ? -25.781 -20.984 7.562 1 88.38 77 ARG B CA 1
ATOM 2820 C C . ARG B 1 77 ? -25.75 -22.125 8.578 1 88.38 77 ARG B C 1
ATOM 2822 O O . ARG B 1 77 ? -25.906 -21.891 9.781 1 88.38 77 ARG B O 1
ATOM 2829 N N . LEU B 1 78 ? -25.578 -23.312 8.102 1 88.19 78 LEU B N 1
ATOM 2830 C CA . LEU B 1 78 ? -25.531 -24.484 8.969 1 88.19 78 LEU B CA 1
ATOM 2831 C C . LEU B 1 78 ? -24.375 -24.375 9.953 1 88.19 78 LEU B C 1
ATOM 2833 O O . LEU B 1 78 ? -24.531 -24.656 11.148 1 88.19 78 LEU B O 1
ATOM 2837 N N . ARG B 1 79 ? -23.203 -24 9.469 1 88.38 79 ARG B N 1
ATOM 2838 C CA . ARG B 1 79 ? -22.031 -23.875 10.32 1 88.38 79 ARG B CA 1
ATOM 2839 C C . ARG B 1 79 ? -22.203 -22.75 11.336 1 88.38 79 ARG B C 1
ATOM 2841 O O . ARG B 1 79 ? -21.812 -22.875 12.492 1 88.38 79 ARG B O 1
ATOM 2848 N N . ALA B 1 80 ? -22.766 -21.688 10.867 1 90.19 80 ALA B N 1
ATOM 2849 C CA . ALA B 1 80 ? -23.047 -20.578 11.766 1 90.19 80 ALA B CA 1
ATOM 2850 C C . ALA B 1 80 ? -23.984 -21 12.898 1 90.19 80 ALA B C 1
ATOM 2852 O O . ALA B 1 80 ? -23.75 -20.641 14.062 1 90.19 80 ALA B O 1
ATOM 2853 N N . GLU B 1 81 ? -25 -21.719 12.562 1 90.5 81 GLU B N 1
ATOM 2854 C CA . GLU B 1 81 ? -25.953 -22.203 13.547 1 90.5 81 GLU B CA 1
ATOM 2855 C C . GLU B 1 81 ? -25.266 -23.141 14.555 1 90.5 81 GLU B C 1
ATOM 2857 O O . GLU B 1 81 ? -25.578 -23.109 15.742 1 90.5 81 GLU B O 1
ATOM 2862 N N . GLN B 1 82 ? -24.406 -23.953 14.078 1 87.19 82 GLN B N 1
ATOM 2863 C CA . GLN B 1 82 ? -23.672 -24.859 14.945 1 87.19 82 GLN B CA 1
ATOM 2864 C C . GLN B 1 82 ? -22.875 -24.109 16.016 1 87.19 82 GLN B C 1
ATOM 2866 O O . GLN B 1 82 ? -22.672 -24.625 17.109 1 87.19 82 GLN B O 1
ATOM 2871 N N . TRP B 1 83 ? -22.516 -22.922 15.703 1 87.38 83 TRP B N 1
ATOM 2872 C CA . TRP B 1 83 ? -21.719 -22.125 16.625 1 87.38 83 TRP B CA 1
ATOM 2873 C C . TRP B 1 83 ? -22.609 -21.109 17.359 1 87.38 83 TRP B C 1
ATOM 2875 O O . TRP B 1 83 ? -22.094 -20.234 18.078 1 87.38 83 TRP B O 1
ATOM 2885 N N . ASP B 1 84 ? -23.844 -21.141 17.078 1 88.31 84 ASP B N 1
ATOM 2886 C CA . ASP B 1 84 ? -24.812 -20.219 17.672 1 88.31 84 ASP B CA 1
ATOM 2887 C C . ASP B 1 84 ? -24.453 -18.766 17.344 1 88.31 84 ASP B C 1
ATOM 2889 O O . ASP B 1 84 ? -24.438 -17.906 18.234 1 88.31 84 ASP B O 1
ATOM 2893 N N . LEU B 1 85 ? -24.094 -18.578 16.094 1 90.44 85 LEU B N 1
ATOM 2894 C CA . LEU B 1 85 ? -23.766 -17.234 15.609 1 90.44 85 LEU B CA 1
ATOM 2895 C C . LEU B 1 85 ? -24.641 -16.875 14.422 1 90.44 85 LEU B C 1
ATOM 2897 O O . LEU B 1 85 ? -24.953 -17.719 13.594 1 90.44 85 LEU B O 1
ATOM 2901 N N . PRO B 1 86 ? -24.984 -15.586 14.414 1 94.25 86 PRO B N 1
ATOM 2902 C CA . PRO B 1 86 ? -25.562 -15.125 13.141 1 94.25 86 PRO B CA 1
ATOM 2903 C C . PRO B 1 86 ? -24.594 -15.258 11.977 1 94.25 86 PRO B C 1
ATOM 2905 O O . PRO B 1 86 ? -23.375 -15.203 12.164 1 94.25 86 PRO B O 1
ATOM 2908 N N . VAL B 1 87 ? -25.156 -15.469 10.82 1 91.94 87 VAL B N 1
ATOM 2909 C CA . VAL B 1 87 ? -24.359 -15.688 9.609 1 91.94 87 VAL B CA 1
ATOM 2910 C C . VAL B 1 87 ? -23.359 -14.539 9.438 1 91.94 87 VAL B C 1
ATOM 2912 O O . VAL B 1 87 ? -22.188 -14.766 9.141 1 91.94 87 VAL B O 1
ATOM 2915 N N . ALA B 1 88 ? -23.781 -13.352 9.625 1 91.62 88 ALA B N 1
ATOM 2916 C CA . ALA B 1 88 ? -22.938 -12.172 9.445 1 91.62 88 ALA B CA 1
ATOM 2917 C C . ALA B 1 88 ? -21.75 -12.203 10.406 1 91.62 88 ALA B C 1
ATOM 2919 O O . ALA B 1 88 ? -20.625 -11.859 10.023 1 91.62 88 ALA B O 1
ATOM 2920 N N . GLU B 1 89 ? -22 -12.641 11.516 1 92.5 89 GLU B N 1
ATOM 2921 C CA . GLU B 1 89 ? -20.938 -12.703 12.516 1 92.5 89 GLU B CA 1
ATOM 2922 C C . GLU B 1 89 ? -19.969 -13.844 12.219 1 92.5 89 GLU B C 1
ATOM 2924 O O . GLU B 1 89 ? -18.766 -13.711 12.438 1 92.5 89 GLU B O 1
ATOM 2929 N N . TYR B 1 90 ? -20.516 -14.938 11.844 1 92.06 90 TYR B N 1
ATOM 2930 C CA . TYR B 1 90 ? -19.688 -16.062 11.461 1 92.06 90 TYR B CA 1
ATOM 2931 C C . TYR B 1 90 ? -18.703 -15.68 10.359 1 92.06 90 TYR B C 1
ATOM 2933 O O . TYR B 1 90 ? -17.516 -15.977 10.445 1 92.06 90 TYR B O 1
ATOM 2941 N N . ILE B 1 91 ? -19.234 -14.969 9.414 1 92.06 91 ILE B N 1
ATOM 2942 C CA . ILE B 1 91 ? -18.422 -14.531 8.281 1 92.06 91 ILE B CA 1
ATOM 2943 C C . ILE B 1 91 ? -17.406 -13.5 8.75 1 92.06 91 ILE B C 1
ATOM 2945 O O . ILE B 1 91 ? -16.25 -13.531 8.336 1 92.06 91 ILE B O 1
ATOM 2949 N N . ALA B 1 92 ? -17.797 -12.633 9.578 1 92.62 92 ALA B N 1
ATOM 2950 C CA . ALA B 1 92 ? -16.891 -11.617 10.102 1 92.62 92 ALA B CA 1
ATOM 2951 C C . ALA B 1 92 ? -15.734 -12.258 10.859 1 92.62 92 ALA B C 1
ATOM 2953 O O . ALA B 1 92 ? -14.594 -11.797 10.758 1 92.62 92 ALA B O 1
ATOM 2954 N N . LEU B 1 93 ? -16.031 -13.273 11.555 1 91.5 93 LEU B N 1
ATOM 2955 C CA . LEU B 1 93 ? -15 -13.984 12.289 1 91.5 93 LEU B CA 1
ATOM 2956 C C . LEU B 1 93 ? -14.023 -14.664 11.336 1 91.5 93 LEU B C 1
ATOM 2958 O O . LEU B 1 93 ? -12.805 -14.586 11.531 1 91.5 93 LEU B O 1
ATOM 2962 N N . ALA B 1 94 ? -14.57 -15.312 10.383 1 91.75 94 ALA B N 1
ATOM 2963 C CA . ALA B 1 94 ? -13.711 -15.945 9.383 1 91.75 94 ALA B CA 1
ATOM 2964 C C . ALA B 1 94 ? -12.812 -14.914 8.703 1 91.75 94 ALA B C 1
ATOM 2966 O O . ALA B 1 94 ? -11.625 -15.164 8.492 1 91.75 94 ALA B O 1
ATOM 2967 N N . GLU B 1 95 ? -13.414 -13.828 8.352 1 93.75 95 GLU B N 1
ATOM 2968 C CA . GLU B 1 95 ? -12.672 -12.75 7.707 1 93.75 95 GLU B CA 1
ATOM 2969 C C . GLU B 1 95 ? -11.539 -12.25 8.602 1 93.75 95 GLU B C 1
ATOM 2971 O O . GLU B 1 95 ? -10.438 -11.969 8.117 1 93.75 95 GLU B O 1
ATOM 2976 N N . HIS B 1 96 ? -11.812 -12.188 9.82 1 92.75 96 HIS B N 1
ATOM 2977 C CA . HIS B 1 96 ? -10.812 -11.742 10.789 1 92.75 96 HIS B CA 1
ATOM 2978 C C . HIS B 1 96 ? -9.633 -12.703 10.844 1 92.75 96 HIS B C 1
ATOM 2980 O O . HIS B 1 96 ? -8.477 -12.273 10.828 1 92.75 96 HIS B O 1
ATOM 2986 N N . TYR B 1 97 ? -9.844 -13.93 10.828 1 92.62 97 TYR B N 1
ATOM 2987 C CA . TYR B 1 97 ? -8.797 -14.93 10.984 1 92.62 97 TYR B CA 1
ATOM 2988 C C . TYR B 1 97 ? -8.078 -15.195 9.664 1 92.62 97 TYR B C 1
ATOM 2990 O O . TYR B 1 97 ? -6.957 -15.695 9.648 1 92.62 97 TYR B O 1
ATOM 2998 N N . LEU B 1 98 ? -8.742 -14.836 8.57 1 92.81 98 LEU B N 1
ATOM 2999 C CA . LEU B 1 98 ? -8.109 -15.07 7.27 1 92.81 98 LEU B CA 1
ATOM 3000 C C . LEU B 1 98 ? -7.59 -13.766 6.676 1 92.81 98 LEU B C 1
ATOM 3002 O O . LEU B 1 98 ? -7.004 -13.766 5.59 1 92.81 98 LEU B O 1
ATOM 3006 N N . GLY B 1 99 ? -7.809 -12.742 7.32 1 89.44 99 GLY B N 1
ATOM 3007 C CA . GLY B 1 99 ? -7.199 -11.477 6.945 1 89.44 99 GLY B CA 1
ATOM 3008 C C . GLY B 1 99 ? -5.742 -11.375 7.355 1 89.44 99 GLY B C 1
ATOM 3009 O O . GLY B 1 99 ? -4.902 -10.922 6.574 1 89.44 99 GLY B O 1
ATOM 3010 N N . PHE B 1 100 ? -5.512 -11.711 8.547 1 86.12 100 PHE B N 1
ATOM 3011 C CA . PHE B 1 100 ? -4.176 -11.797 9.125 1 86.12 100 PHE B CA 1
ATOM 3012 C C . PHE B 1 100 ? -4.074 -12.977 10.086 1 86.12 100 PHE B C 1
ATOM 3014 O O . PHE B 1 100 ? -5.035 -13.305 10.781 1 86.12 100 PHE B O 1
ATOM 3021 N N . GLN B 1 101 ? -2.859 -13.477 10.031 1 85.38 101 GLN B N 1
ATOM 3022 C CA . GLN B 1 101 ? -2.662 -14.562 10.992 1 85.38 101 GLN B CA 1
ATOM 3023 C C . GLN B 1 101 ? -2.76 -14.047 12.422 1 85.38 101 GLN B C 1
ATOM 3025 O O . GLN B 1 101 ? -2.07 -13.094 12.797 1 85.38 101 GLN B O 1
ATOM 3030 N N . GLN B 1 102 ? -3.664 -14.703 13.125 1 87.94 102 GLN B N 1
ATOM 3031 C CA . GLN B 1 102 ? -3.902 -14.273 14.5 1 87.94 102 GLN B CA 1
ATOM 3032 C C . GLN B 1 102 ? -2.943 -14.961 15.469 1 87.94 102 GLN B C 1
ATOM 3034 O O . GLN B 1 102 ? -2.748 -16.172 15.391 1 87.94 102 GLN B O 1
ATOM 3039 N N . PRO B 1 103 ? -2.412 -14.031 16.297 1 88.25 103 PRO B N 1
ATOM 3040 C CA . PRO B 1 103 ? -1.543 -14.664 17.281 1 88.25 103 PRO B CA 1
ATOM 3041 C C . PRO B 1 103 ? -2.283 -15.672 18.156 1 88.25 103 PRO B C 1
ATOM 3043 O O . PRO B 1 103 ? -3.434 -15.438 18.547 1 88.25 103 PRO B O 1
ATOM 3046 N N . GLY B 1 104 ? -1.73 -16.75 18.406 1 87.44 104 GLY B N 1
ATOM 3047 C CA . GLY B 1 104 ? -2.332 -17.766 19.266 1 87.44 104 GLY B CA 1
ATOM 3048 C C . GLY B 1 104 ? -3.174 -18.766 18.5 1 87.44 104 GLY B C 1
ATOM 3049 O O . GLY B 1 104 ? -3.633 -19.766 19.078 1 87.44 104 GLY B O 1
ATOM 3050 N N . SER B 1 105 ? -3.484 -18.422 17.359 1 91.44 105 SER B N 1
ATOM 3051 C CA . SER B 1 105 ? -4.262 -19.344 16.547 1 91.44 105 SER B CA 1
ATOM 3052 C C . SER B 1 105 ? -3.352 -20.297 15.781 1 91.44 105 SER B C 1
ATOM 3054 O O . SER B 1 105 ? -2.305 -19.906 15.273 1 91.44 105 SER B O 1
ATOM 3056 N N . LYS B 1 106 ? -3.699 -21.594 15.766 1 91.81 106 LYS B N 1
ATOM 3057 C CA . LYS B 1 106 ? -2.986 -22.609 14.984 1 91.81 106 LYS B CA 1
ATOM 3058 C C . LYS B 1 106 ? -3.697 -22.891 13.664 1 91.81 106 LYS B C 1
ATOM 3060 O O . LYS B 1 106 ? -4.867 -23.281 13.648 1 91.81 106 LYS B O 1
ATOM 3065 N N . TYR B 1 107 ? -2.979 -22.641 12.648 1 93.38 107 TYR B N 1
ATOM 3066 C CA . TYR B 1 107 ? -3.545 -22.844 11.32 1 93.38 107 TYR B CA 1
ATOM 3067 C C . TYR B 1 107 ? -3.068 -24.172 10.719 1 93.38 107 TYR B C 1
ATOM 3069 O O . TYR B 1 107 ? -1.975 -24.641 11.031 1 93.38 107 TYR B O 1
ATOM 3077 N N . GLY B 1 108 ? -3.934 -24.781 9.875 1 92.06 108 GLY B N 1
ATOM 3078 C CA . GLY B 1 108 ? -3.59 -26.016 9.203 1 92.06 108 GLY B CA 1
ATOM 3079 C C . GLY B 1 108 ? -4.184 -26.141 7.812 1 92.06 108 GLY B C 1
ATOM 3080 O O . GLY B 1 108 ? -5.262 -25.609 7.547 1 92.06 108 GLY B O 1
ATOM 3081 N N . PHE B 1 109 ? -3.531 -26.781 6.965 1 94.38 109 PHE B N 1
ATOM 3082 C CA . PHE B 1 109 ? -3.98 -27.141 5.625 1 94.38 109 PHE B CA 1
ATOM 3083 C C . PHE B 1 109 ? -3.59 -28.562 5.285 1 94.38 109 PHE B C 1
ATOM 3085 O O . PHE B 1 109 ? -2.545 -28.812 4.68 1 94.38 109 PHE B O 1
ATOM 3092 N N . GLU B 1 110 ? -4.496 -29.484 5.586 1 92.81 110 GLU B N 1
ATOM 3093 C CA . GLU B 1 110 ? -4.148 -30.891 5.59 1 92.81 110 GLU B CA 1
ATOM 3094 C C . GLU B 1 110 ? -4.926 -31.656 4.52 1 92.81 110 GLU B C 1
ATOM 3096 O O . GLU B 1 110 ? -5.98 -31.203 4.066 1 92.81 110 GLU B O 1
ATOM 3101 N N . ASP B 1 111 ? -4.34 -32.844 4.211 1 93.81 111 ASP B N 1
ATOM 3102 C CA . ASP B 1 111 ? -4.992 -33.688 3.234 1 93.81 111 ASP B CA 1
ATOM 3103 C C . ASP B 1 111 ? -6.332 -34.219 3.76 1 93.81 111 ASP B C 1
ATOM 3105 O O . ASP B 1 111 ? -6.418 -34.688 4.891 1 93.81 111 ASP B O 1
ATOM 3109 N N . ALA B 1 112 ? -7.406 -34.062 2.93 1 92.25 112 ALA B N 1
ATOM 3110 C CA . ALA B 1 112 ? -8.75 -34.5 3.303 1 92.25 112 ALA B CA 1
ATOM 3111 C C . ALA B 1 112 ? -9.242 -35.594 2.359 1 92.25 112 ALA B C 1
ATOM 3113 O O . ALA B 1 112 ? -10.453 -35.781 2.184 1 92.25 112 ALA B O 1
ATOM 3114 N N . GLY B 1 113 ? -8.406 -36.156 1.606 1 92.31 113 GLY B N 1
ATOM 3115 C CA . GLY B 1 113 ? -8.75 -37.25 0.715 1 92.31 113 GLY B CA 1
ATOM 3116 C C . GLY B 1 113 ? -9.219 -36.781 -0.65 1 92.31 113 GLY B C 1
ATOM 3117 O O . GLY B 1 113 ? -9.758 -35.688 -0.787 1 92.31 113 GLY B O 1
ATOM 3118 N N . ASN B 1 114 ? -9.023 -37.656 -1.688 1 92.31 114 ASN B N 1
ATOM 3119 C CA . ASN B 1 114 ? -9.484 -37.438 -3.055 1 92.31 114 ASN B CA 1
ATOM 3120 C C . ASN B 1 114 ? -9 -36.094 -3.611 1 92.31 114 ASN B C 1
ATOM 3122 O O . ASN B 1 114 ? -9.758 -35.375 -4.25 1 92.31 114 ASN B O 1
ATOM 3126 N N . GLY B 1 115 ? -7.855 -35.688 -3.23 1 91.62 115 GLY B N 1
ATOM 3127 C CA . GLY B 1 115 ? -7.289 -34.469 -3.736 1 91.62 115 GLY B CA 1
ATOM 3128 C C . GLY B 1 115 ? -7.77 -33.219 -2.984 1 91.62 115 GLY B C 1
ATOM 3129 O O . GLY B 1 115 ? -7.289 -32.125 -3.225 1 91.62 115 GLY B O 1
ATOM 3130 N N . GLN B 1 116 ? -8.656 -33.5 -2.074 1 92.25 116 GLN B N 1
ATOM 3131 C CA . GLN B 1 116 ? -9.18 -32.375 -1.272 1 92.25 116 GLN B CA 1
ATOM 3132 C C . GLN B 1 116 ? -8.25 -32.062 -0.113 1 92.25 116 GLN B C 1
ATOM 3134 O O . GLN B 1 116 ? -7.418 -32.875 0.276 1 92.25 116 GLN B O 1
ATOM 3139 N N . ARG B 1 117 ? -8.367 -30.781 0.348 1 93.88 117 ARG B N 1
ATOM 3140 C CA . ARG B 1 117 ? -7.605 -30.344 1.514 1 93.88 117 ARG B CA 1
ATOM 3141 C C . ARG B 1 117 ? -8.508 -29.625 2.512 1 93.88 117 ARG B C 1
ATOM 3143 O O . ARG B 1 117 ? -9.516 -29.016 2.127 1 93.88 117 ARG B O 1
ATOM 3150 N N . ARG B 1 118 ? -8.125 -29.781 3.734 1 93.75 118 ARG B N 1
ATOM 3151 C CA . ARG B 1 118 ? -8.906 -29.141 4.793 1 93.75 118 ARG B CA 1
ATOM 3152 C C . ARG B 1 118 ? -8.164 -27.953 5.375 1 93.75 118 ARG B C 1
ATOM 3154 O O . ARG B 1 118 ? -7.039 -28.078 5.859 1 93.75 118 ARG B O 1
ATOM 3161 N N . LEU B 1 119 ? -8.789 -26.812 5.266 1 94 119 LEU B N 1
ATOM 3162 C CA . LEU B 1 119 ? -8.297 -25.594 5.914 1 94 119 LEU B CA 1
ATOM 3163 C C . LEU B 1 119 ? -8.891 -25.438 7.309 1 94 119 LEU B C 1
ATOM 3165 O O . LEU B 1 119 ? -10.109 -25.547 7.484 1 94 119 LEU B O 1
ATOM 3169 N N . SER B 1 120 ? -8.008 -25.219 8.297 1 93.31 120 SER B N 1
ATOM 3170 C CA . SER B 1 120 ? -8.516 -25.109 9.664 1 93.31 120 SER B CA 1
ATOM 3171 C C . SER B 1 120 ? -7.719 -24.094 10.469 1 93.31 120 SER B C 1
ATOM 3173 O O . SER B 1 120 ? -6.566 -23.797 10.133 1 93.31 120 SER B O 1
ATOM 3175 N N . TRP B 1 121 ? -8.359 -23.469 11.438 1 93.25 121 TRP B N 1
ATOM 3176 C CA . TRP B 1 121 ? -7.68 -22.641 12.422 1 93.25 121 TRP B CA 1
ATOM 3177 C C . TRP B 1 121 ? -8.406 -22.688 13.766 1 93.25 121 TRP B C 1
ATOM 3179 O O . TRP B 1 121 ? -9.602 -22.969 13.82 1 93.25 121 TRP B O 1
ATOM 3189 N N . THR B 1 122 ? -7.613 -22.469 14.781 1 93.88 122 THR B N 1
ATOM 3190 C CA . THR B 1 122 ? -8.188 -22.5 16.125 1 93.88 122 THR B CA 1
ATOM 3191 C C . THR B 1 122 ? -8.547 -21.094 16.578 1 93.88 122 THR B C 1
ATOM 3193 O O . THR B 1 122 ? -7.941 -20.109 16.141 1 93.88 122 THR B O 1
ATOM 3196 N N . PHE B 1 123 ? -9.594 -20.969 17.391 1 90.06 123 PHE B N 1
ATOM 3197 C CA . PHE B 1 123 ? -9.977 -19.703 18.016 1 90.06 123 PHE B CA 1
ATOM 3198 C C . PHE B 1 123 ? -10.57 -19.938 19.406 1 90.06 123 PHE B C 1
ATOM 3200 O O . PHE B 1 123 ? -10.969 -21.047 19.734 1 90.06 123 PHE B O 1
ATOM 3207 N N . GLU B 1 124 ? -10.477 -18.938 20.141 1 88.5 124 GLU B N 1
ATOM 3208 C CA . GLU B 1 124 ? -10.953 -19.031 21.531 1 88.5 124 GLU B CA 1
ATOM 3209 C C . GLU B 1 124 ? -12.336 -18.406 21.672 1 88.5 124 GLU B C 1
ATOM 3211 O O . GLU B 1 124 ? -12.586 -17.312 21.188 1 88.5 124 GLU B O 1
ATOM 3216 N N . LYS B 1 125 ? -13.219 -19.188 22.219 1 84.12 125 LYS B N 1
ATOM 3217 C CA . LYS B 1 125 ? -14.555 -18.719 22.578 1 84.12 125 LYS B CA 1
ATOM 3218 C C . LYS B 1 125 ? -14.906 -19.078 24.016 1 84.12 125 LYS B C 1
ATOM 3220 O O . LYS B 1 125 ? -15.047 -20.25 24.344 1 84.12 125 LYS B O 1
ATOM 3225 N N . GLN B 1 126 ? -15.078 -18.062 24.828 1 85.31 126 GLN B N 1
ATOM 3226 C CA . GLN B 1 126 ? -15.469 -18.234 26.219 1 85.31 126 GLN B CA 1
ATOM 3227 C C . GLN B 1 126 ? -14.555 -19.219 26.938 1 85.31 126 GLN B C 1
ATOM 3229 O O . GLN B 1 126 ? -15.023 -20.125 27.625 1 85.31 126 GLN B O 1
ATOM 3234 N N . GLY B 1 127 ? -13.25 -19.219 26.688 1 86.56 127 GLY B N 1
ATOM 3235 C CA . GLY B 1 127 ? -12.25 -20.016 27.375 1 86.56 127 GLY B CA 1
ATOM 3236 C C . GLY B 1 127 ? -12.031 -21.375 26.734 1 86.56 127 GLY B C 1
ATOM 3237 O O . GLY B 1 127 ? -11.234 -22.172 27.234 1 86.56 127 GLY B O 1
ATOM 3238 N N . THR B 1 128 ? -12.781 -21.75 25.719 1 90.56 128 THR B N 1
ATOM 3239 C CA . THR B 1 128 ? -12.641 -2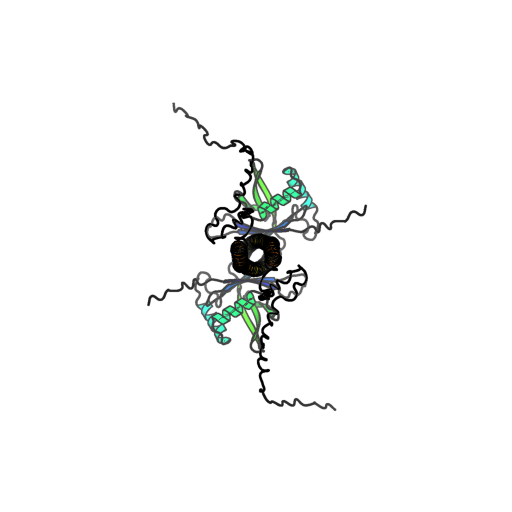3.031 25.016 1 90.56 128 THR B CA 1
ATOM 3240 C C . THR B 1 128 ? -11.984 -22.828 23.656 1 90.56 128 THR B C 1
ATOM 3242 O O . THR B 1 128 ? -12.32 -21.875 22.938 1 90.56 128 THR B O 1
ATOM 3245 N N . THR B 1 129 ? -11.062 -23.672 23.422 1 91.88 129 THR B N 1
ATOM 3246 C CA . THR B 1 129 ? -10.422 -23.641 22.109 1 91.88 129 THR B CA 1
ATOM 3247 C C . THR B 1 129 ? -11.258 -24.406 21.078 1 91.88 129 THR B C 1
ATOM 3249 O O . THR B 1 129 ? -11.523 -25.594 21.25 1 91.88 129 THR B O 1
ATOM 3252 N N . LEU B 1 130 ? -11.742 -23.656 20.172 1 91.12 130 LEU B N 1
ATOM 3253 C CA . LEU B 1 130 ? -12.531 -24.25 19.094 1 91.12 130 LEU B CA 1
ATOM 3254 C C . LEU B 1 130 ? -11.758 -24.219 17.781 1 91.12 130 LEU B C 1
ATOM 3256 O O . LEU B 1 130 ? -10.742 -23.547 17.672 1 91.12 130 LEU B O 1
ATOM 3260 N N . GLU B 1 131 ? -12.234 -25.094 16.812 1 92.12 131 GLU B N 1
ATOM 3261 C CA . GLU B 1 131 ? -11.531 -25.188 15.531 1 92.12 131 GLU B CA 1
ATOM 3262 C C . GLU B 1 131 ? -12.477 -24.953 14.359 1 92.12 131 GLU B C 1
ATOM 3264 O O . GLU B 1 131 ? -13.531 -25.594 14.266 1 92.12 131 GLU B O 1
ATOM 3269 N N . TRP B 1 132 ? -12.156 -23.984 13.57 1 90.81 132 TRP B N 1
ATOM 3270 C CA . TRP B 1 132 ? -12.82 -23.75 12.297 1 90.81 132 TRP B CA 1
ATOM 3271 C C . TRP B 1 132 ? -12.25 -24.641 11.195 1 90.81 132 TRP B C 1
ATOM 3273 O O . TRP B 1 132 ? -11.031 -24.75 11.055 1 90.81 132 TRP B O 1
ATOM 3283 N N . ARG B 1 133 ? -13.18 -25.406 10.477 1 90.75 133 ARG B N 1
ATOM 3284 C CA . ARG B 1 133 ? -12.711 -26.328 9.445 1 90.75 133 ARG B CA 1
ATOM 3285 C C . ARG B 1 133 ? -13.562 -26.219 8.188 1 90.75 133 ARG B C 1
ATOM 3287 O O . ARG B 1 133 ? -14.789 -26.188 8.258 1 90.75 133 ARG B O 1
ATOM 3294 N N . TRP B 1 134 ? -12.875 -26.094 7.062 1 91.06 134 TRP B N 1
ATOM 3295 C CA . TRP B 1 134 ? -13.555 -26.125 5.77 1 91.06 134 TRP B CA 1
ATOM 3296 C C . TRP B 1 134 ? -12.805 -27 4.773 1 91.06 134 TRP B C 1
ATOM 3298 O O . TRP B 1 134 ? -11.578 -26.938 4.684 1 91.06 134 TRP B O 1
ATOM 3308 N N . LYS B 1 135 ? -13.492 -27.812 4.078 1 91.06 135 LYS B N 1
ATOM 3309 C CA . LYS B 1 135 ? -12.914 -28.641 3.023 1 91.06 135 LYS B CA 1
ATOM 3310 C C . LYS B 1 135 ? -12.82 -27.875 1.71 1 91.06 135 LYS B C 1
ATOM 3312 O O . LYS B 1 135 ? -13.773 -27.219 1.3 1 91.06 135 LYS B O 1
ATOM 3317 N N . CYS B 1 136 ? -11.703 -27.969 1.142 1 92.94 136 CYS B N 1
ATOM 3318 C CA . CYS B 1 136 ? -11.438 -27.297 -0.122 1 92.94 136 CYS B CA 1
ATOM 3319 C C . CYS B 1 136 ? -11.258 -28.297 -1.255 1 92.94 136 CYS B C 1
ATOM 3321 O O . CYS B 1 136 ? -10.523 -29.281 -1.113 1 92.94 136 CYS B O 1
ATOM 3323 N N . GLN B 1 137 ? -11.906 -28.031 -2.318 1 93.44 137 GLN B N 1
ATOM 3324 C CA . GLN B 1 137 ? -11.867 -28.906 -3.482 1 93.44 137 GLN B CA 1
ATOM 3325 C C . GLN B 1 137 ? -10.758 -28.5 -4.445 1 93.44 137 GLN B C 1
ATOM 3327 O O . GLN B 1 137 ? -10.469 -27.312 -4.59 1 93.44 137 GLN B O 1
ATOM 3332 N N . PRO B 1 138 ? -10.219 -29.562 -5.043 1 94.88 138 PRO B N 1
ATOM 3333 C CA . PRO B 1 138 ? -9.25 -29.188 -6.078 1 94.88 138 PRO B CA 1
ATOM 3334 C C . PRO B 1 138 ? -9.852 -28.266 -7.133 1 94.88 138 PRO B C 1
ATOM 3336 O O . PRO B 1 138 ? -11.008 -28.422 -7.527 1 94.88 138 PRO B O 1
ATOM 3339 N N . SER B 1 139 ? -9.086 -27.266 -7.508 1 94.12 139 SER B N 1
ATOM 3340 C CA . SER B 1 139 ? -9.547 -26.328 -8.523 1 94.12 139 SER B CA 1
ATOM 3341 C C . SER B 1 139 ? -9.609 -26.984 -9.898 1 94.12 139 SER B C 1
ATOM 3343 O O . SER B 1 139 ? -8.711 -27.75 -10.266 1 94.12 139 SER B O 1
ATOM 3345 N N . PRO B 1 140 ? -10.75 -26.703 -10.641 1 91.94 140 PRO B N 1
ATOM 3346 C CA . PRO B 1 140 ? -10.828 -27.25 -12 1 91.94 140 PRO B CA 1
ATOM 3347 C C . PRO B 1 140 ? -9.742 -26.688 -12.914 1 91.94 140 PRO B C 1
ATOM 3349 O O . PRO B 1 140 ? -9.391 -27.312 -13.922 1 91.94 140 PRO B O 1
ATOM 3352 N N . ASN B 1 141 ? -9.258 -25.531 -12.641 1 93.62 141 ASN B N 1
ATOM 3353 C CA . ASN B 1 141 ? -8.211 -24.859 -13.406 1 93.62 141 ASN B CA 1
ATOM 3354 C C . ASN B 1 141 ? -7.191 -24.188 -12.492 1 93.62 141 ASN B C 1
ATOM 3356 O O . ASN B 1 141 ? -7.371 -23.031 -12.094 1 93.62 141 ASN B O 1
ATOM 3360 N N . ASN B 1 142 ? -6.094 -24.938 -12.234 1 95.88 142 ASN B N 1
ATOM 3361 C CA . ASN B 1 142 ? -5.074 -24.438 -11.312 1 95.88 142 ASN B CA 1
ATOM 3362 C C . ASN B 1 142 ? -4.465 -23.125 -11.805 1 95.88 142 ASN B C 1
ATOM 3364 O O . ASN B 1 142 ? -4.215 -22.219 -11.008 1 95.88 142 ASN B O 1
ATOM 3368 N N . LYS B 1 143 ? -4.258 -23.031 -13.117 1 94.75 143 LYS B N 1
ATOM 3369 C CA . LYS B 1 143 ? -3.66 -21.828 -13.695 1 94.75 143 LYS B CA 1
ATOM 3370 C C . LYS B 1 143 ? -4.52 -20.594 -13.422 1 94.75 143 LYS B C 1
ATOM 3372 O O . LYS B 1 143 ? -4.02 -19.578 -12.938 1 94.75 143 LYS B O 1
ATOM 3377 N N . GLN B 1 144 ? -5.73 -20.688 -13.695 1 93.31 144 GLN B N 1
ATOM 3378 C CA . GLN B 1 144 ? -6.648 -19.562 -13.539 1 93.31 144 GLN B CA 1
ATOM 3379 C C . GLN B 1 144 ? -6.762 -19.156 -12.078 1 93.31 144 GLN B C 1
ATOM 3381 O O . GLN B 1 144 ? -6.777 -17.953 -11.773 1 93.31 144 GLN B O 1
ATOM 3386 N N . THR B 1 145 ? -6.84 -20.094 -11.227 1 95.12 145 THR B N 1
ATOM 3387 C CA . THR B 1 145 ? -6.969 -19.797 -9.805 1 95.12 145 THR B CA 1
ATOM 3388 C C . THR B 1 145 ? -5.723 -19.078 -9.281 1 95.12 145 THR B C 1
ATOM 3390 O O . THR B 1 145 ? -5.82 -18.047 -8.633 1 95.12 145 THR B O 1
ATOM 3393 N N . THR B 1 146 ? -4.582 -19.641 -9.562 1 96.88 146 THR B N 1
ATOM 3394 C CA . THR B 1 146 ? -3.33 -19.031 -9.109 1 96.88 146 THR B CA 1
ATOM 3395 C C . THR B 1 146 ? -3.135 -17.656 -9.742 1 96.88 146 THR B C 1
ATOM 3397 O O . THR B 1 146 ? -2.764 -16.703 -9.062 1 96.88 146 THR B O 1
ATOM 3400 N N . ALA B 1 147 ? -3.416 -17.562 -11.039 1 95.56 147 ALA B N 1
ATOM 3401 C CA . ALA B 1 147 ? -3.307 -16.266 -11.719 1 95.56 147 ALA B CA 1
ATOM 3402 C C . ALA B 1 147 ? -4.258 -15.25 -11.109 1 95.56 147 ALA B C 1
ATOM 3404 O O . ALA B 1 147 ? -3.941 -14.055 -11.047 1 95.56 147 ALA B O 1
ATOM 3405 N N . GLY B 1 148 ? -5.402 -15.703 -10.773 1 94.81 148 GLY B N 1
ATOM 3406 C CA . GLY B 1 148 ? -6.352 -14.812 -10.117 1 94.81 148 GLY B CA 1
ATOM 3407 C C . GLY B 1 148 ? -5.828 -14.242 -8.812 1 94.81 148 GLY B C 1
ATOM 3408 O O . GLY B 1 148 ? -6.051 -13.062 -8.516 1 94.81 148 GLY B O 1
ATOM 3409 N N . ILE B 1 149 ? -5.152 -15.07 -8.031 1 97.12 149 ILE B N 1
ATOM 3410 C CA . ILE B 1 149 ? -4.559 -14.602 -6.785 1 97.12 149 ILE B CA 1
ATOM 3411 C C . ILE B 1 149 ? -3.447 -13.602 -7.086 1 97.12 149 ILE B C 1
ATOM 3413 O O . ILE B 1 149 ? -3.365 -12.547 -6.449 1 97.12 149 ILE B O 1
ATOM 3417 N N . LEU B 1 150 ? -2.648 -13.945 -8.016 1 97.25 150 LEU B N 1
ATOM 3418 C CA . LEU B 1 150 ? -1.577 -13.047 -8.43 1 97.25 150 LEU B CA 1
ATOM 3419 C C . LEU B 1 150 ? -2.139 -11.703 -8.891 1 97.25 150 LEU B C 1
ATOM 3421 O O . LEU B 1 150 ? -1.638 -10.648 -8.492 1 97.25 150 LEU B O 1
ATOM 3425 N N . ASP B 1 151 ? -3.133 -11.758 -9.672 1 94.44 151 ASP B N 1
ATOM 3426 C CA . ASP B 1 151 ? -3.77 -10.555 -10.195 1 94.44 151 ASP B CA 1
ATOM 3427 C C . ASP B 1 151 ? -4.312 -9.68 -9.062 1 94.44 151 ASP B C 1
ATOM 3429 O O . ASP B 1 151 ? -4.125 -8.461 -9.062 1 94.44 151 ASP B O 1
ATOM 3433 N N . PHE B 1 152 ? -4.984 -10.281 -8.18 1 95.62 152 PHE B N 1
ATOM 3434 C CA . PHE B 1 152 ? -5.527 -9.555 -7.031 1 95.62 152 PHE B CA 1
ATOM 3435 C C . PHE B 1 152 ? -4.418 -8.859 -6.258 1 95.62 152 PHE B C 1
ATOM 3437 O O . PHE B 1 152 ? -4.543 -7.684 -5.91 1 95.62 152 PHE B O 1
ATOM 3444 N N . LEU B 1 153 ? -3.369 -9.602 -5.965 1 96.62 153 LEU B N 1
ATOM 3445 C CA . LEU B 1 153 ? -2.256 -9.047 -5.195 1 96.62 153 LEU B CA 1
ATOM 3446 C C . LEU B 1 153 ? -1.587 -7.906 -5.949 1 96.62 153 LEU B C 1
ATOM 3448 O O . LEU B 1 153 ? -1.198 -6.902 -5.348 1 96.62 153 LEU B O 1
ATOM 3452 N N . MET B 1 154 ? -1.448 -8.062 -7.227 1 94.75 154 MET B N 1
ATOM 3453 C CA . MET B 1 154 ? -0.892 -7.004 -8.07 1 94.75 154 MET B CA 1
ATOM 3454 C C . MET B 1 154 ? -1.735 -5.734 -7.977 1 94.75 154 MET B C 1
ATOM 3456 O O . MET B 1 154 ? -1.207 -4.648 -7.73 1 94.75 154 MET B O 1
ATOM 3460 N N . ASP B 1 155 ? -2.994 -5.855 -8.133 1 93.88 155 ASP B N 1
ATOM 3461 C CA . ASP B 1 155 ? -3.908 -4.719 -8.086 1 93.88 155 ASP B CA 1
ATOM 3462 C C . ASP B 1 155 ? -3.863 -4.043 -6.715 1 93.88 155 ASP B C 1
ATOM 3464 O O . ASP B 1 155 ? -3.857 -2.812 -6.625 1 93.88 155 ASP B O 1
ATOM 3468 N N . ALA B 1 156 ? -3.869 -4.871 -5.719 1 94.56 156 ALA B N 1
ATOM 3469 C CA . ALA B 1 156 ? -3.811 -4.328 -4.363 1 94.56 156 ALA B CA 1
ATOM 3470 C C . ALA B 1 156 ? -2.525 -3.533 -4.148 1 94.56 156 ALA B C 1
ATOM 3472 O O . ALA B 1 156 ? -2.551 -2.453 -3.551 1 94.56 156 ALA B O 1
ATOM 3473 N N . ASN B 1 157 ? -1.469 -4.086 -4.594 1 93.88 157 ASN B N 1
ATOM 3474 C CA . ASN B 1 157 ? -0.191 -3.395 -4.469 1 93.88 157 ASN B CA 1
ATOM 3475 C C . ASN B 1 157 ? -0.214 -2.047 -5.184 1 93.88 157 ASN B C 1
ATOM 3477 O O . ASN B 1 157 ? 0.289 -1.052 -4.66 1 93.88 157 ASN B O 1
ATOM 3481 N N . ILE B 1 158 ? -0.752 -2.02 -6.348 1 92.38 158 ILE B N 1
ATOM 3482 C CA . ILE B 1 158 ? -0.846 -0.786 -7.121 1 92.38 158 ILE B CA 1
ATOM 3483 C C . ILE B 1 158 ? -1.701 0.231 -6.367 1 92.38 158 ILE B C 1
ATOM 3485 O O . ILE B 1 158 ? -1.294 1.381 -6.188 1 92.38 158 ILE B O 1
ATOM 3489 N N . ARG B 1 159 ? -2.824 -0.149 -5.898 1 94.5 159 ARG B N 1
ATOM 3490 C CA . ARG B 1 159 ? -3.736 0.73 -5.172 1 94.5 159 ARG B CA 1
ATOM 3491 C C . ARG B 1 159 ? -3.08 1.277 -3.908 1 94.5 159 ARG B C 1
ATOM 3493 O O . ARG B 1 159 ? -3.156 2.477 -3.631 1 94.5 159 ARG B O 1
ATOM 3500 N N . LEU B 1 160 ? -2.467 0.369 -3.174 1 94.69 160 LEU B N 1
ATOM 3501 C CA . LEU B 1 160 ? -1.83 0.762 -1.922 1 94.69 160 LEU B CA 1
ATOM 3502 C C . LEU B 1 160 ? -0.665 1.712 -2.18 1 94.69 160 LEU B C 1
ATOM 3504 O O . LEU B 1 160 ? -0.474 2.68 -1.439 1 94.69 160 LEU B O 1
ATO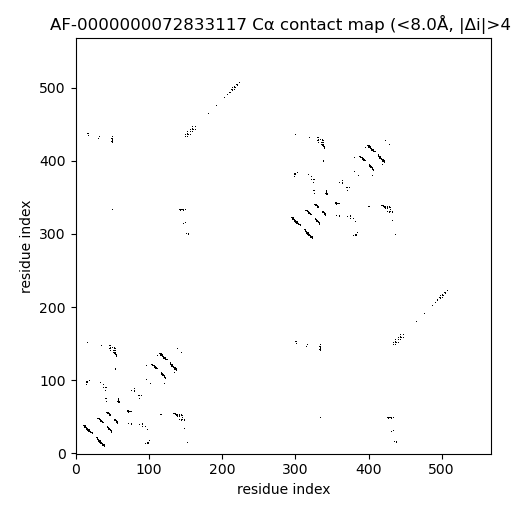M 3508 N N . SER B 1 161 ? 0.075 1.451 -3.164 1 93.38 161 SER B N 1
ATOM 3509 C CA . SER B 1 161 ? 1.179 2.336 -3.521 1 93.38 161 SER B CA 1
ATOM 3510 C C . SER B 1 161 ? 0.678 3.734 -3.867 1 93.38 161 SER B C 1
ATOM 3512 O O . SER B 1 161 ? 1.264 4.73 -3.443 1 93.38 161 SER B O 1
ATOM 3514 N N . GLU B 1 162 ? -0.335 3.816 -4.645 1 94.44 162 GLU B N 1
ATOM 3515 C CA . GLU B 1 162 ? -0.932 5.102 -4.992 1 94.44 162 GLU B CA 1
ATOM 3516 C C . GLU B 1 162 ? -1.421 5.836 -3.746 1 94.44 162 GLU B C 1
ATOM 3518 O O . GLU B 1 162 ? -1.271 7.055 -3.641 1 94.44 162 GLU B O 1
ATOM 3523 N N . GLU B 1 163 ? -1.987 5.105 -2.875 1 96.06 163 GLU B N 1
ATOM 3524 C CA . GLU B 1 163 ? -2.486 5.703 -1.639 1 96.06 163 GLU B CA 1
ATOM 3525 C C . GLU B 1 163 ? -1.346 6.27 -0.799 1 96.06 163 GLU B C 1
ATOM 3527 O O . GLU B 1 163 ? -1.487 7.328 -0.186 1 96.06 163 GLU B O 1
ATOM 3532 N N . VAL B 1 164 ? -0.302 5.57 -0.762 1 96.25 164 VAL B N 1
ATOM 3533 C CA . VAL B 1 164 ? 0.871 6.055 -0.041 1 96.25 164 VAL B CA 1
ATOM 3534 C C . VAL B 1 164 ? 1.336 7.379 -0.64 1 96.25 164 VAL B C 1
ATOM 3536 O O . VAL B 1 164 ? 1.627 8.328 0.09 1 96.25 164 VAL B O 1
ATOM 3539 N N . VAL B 1 165 ? 1.43 7.438 -1.938 1 95.38 165 VAL B N 1
ATOM 3540 C CA . VAL B 1 165 ? 1.854 8.664 -2.615 1 95.38 165 VAL B CA 1
ATOM 3541 C C . VAL B 1 165 ? 0.879 9.789 -2.299 1 95.38 165 VAL B C 1
ATOM 3543 O O . VAL B 1 165 ? 1.296 10.898 -1.941 1 95.38 165 VAL B O 1
ATOM 3546 N N . ARG B 1 166 ? -0.377 9.555 -2.365 1 96.69 166 ARG B N 1
ATOM 3547 C CA . ARG B 1 166 ? -1.409 10.555 -2.109 1 96.69 166 ARG B CA 1
ATOM 3548 C C . ARG B 1 166 ? -1.315 11.086 -0.683 1 96.69 166 ARG B C 1
ATOM 3550 O O . ARG B 1 166 ? -1.349 12.297 -0.463 1 96.69 166 ARG B O 1
ATOM 3557 N N . LYS B 1 167 ? -1.196 10.172 0.192 1 97 167 LYS B N 1
ATOM 3558 C CA . LYS B 1 167 ? -1.125 10.562 1.598 1 97 167 LYS B CA 1
ATOM 3559 C C . LYS B 1 167 ? 0.158 11.336 1.891 1 97 167 LYS B C 1
ATOM 3561 O O . LYS B 1 167 ? 0.156 12.266 2.697 1 97 167 LYS B O 1
ATOM 3566 N N . THR B 1 168 ? 1.187 10.961 1.308 1 96.38 168 THR B N 1
ATOM 3567 C CA . THR B 1 168 ? 2.445 11.68 1.469 1 96.38 168 THR B CA 1
ATOM 3568 C C . THR B 1 168 ? 2.324 13.109 0.946 1 96.38 168 THR B C 1
ATOM 3570 O O . THR B 1 168 ? 2.758 14.055 1.606 1 96.38 168 THR B O 1
ATOM 3573 N N . GLN B 1 169 ? 1.724 13.234 -0.158 1 96.75 169 GLN B N 1
ATOM 3574 C CA . GLN B 1 169 ? 1.528 14.555 -0.733 1 96.75 169 GLN B CA 1
ATOM 3575 C C . GLN B 1 169 ? 0.628 15.414 0.153 1 96.75 169 GLN B C 1
ATOM 3577 O O . GLN B 1 169 ? 0.906 16.594 0.371 1 96.75 169 GLN B O 1
ATOM 3582 N N . SER B 1 170 ? -0.375 14.789 0.576 1 95.56 170 SER B N 1
ATOM 3583 C CA . SER B 1 170 ? -1.282 15.5 1.474 1 95.56 170 SER B CA 1
ATOM 3584 C C . SER B 1 170 ? -0.57 15.93 2.75 1 95.56 170 SER B C 1
ATOM 3586 O O . SER B 1 170 ? -0.771 17.047 3.23 1 95.56 170 SER B O 1
ATOM 3588 N N . TYR B 1 171 ? 0.27 15.148 3.27 1 95.44 171 TYR B N 1
ATOM 3589 C CA . TYR B 1 171 ? 1.034 15.445 4.473 1 95.44 171 TYR B CA 1
ATOM 3590 C C . TYR B 1 171 ? 1.994 16.609 4.238 1 95.44 171 TYR B C 1
ATOM 3592 O O . TYR B 1 171 ? 2.066 17.531 5.047 1 95.44 171 TYR B O 1
ATOM 3600 N N . GLN B 1 172 ? 2.607 16.531 3.195 1 95.81 172 GLN B N 1
ATOM 3601 C CA . GLN B 1 172 ? 3.58 17.578 2.887 1 95.81 172 GLN B CA 1
ATOM 3602 C C . GLN B 1 172 ? 2.893 18.922 2.672 1 95.81 172 GLN B C 1
ATOM 3604 O O . GLN B 1 172 ? 3.396 19.953 3.109 1 95.81 172 GLN B O 1
ATOM 3609 N N . LYS B 1 173 ? 1.798 18.922 2.051 1 95.31 173 LYS B N 1
ATOM 3610 C CA . LYS B 1 173 ? 1.027 20.141 1.845 1 95.31 173 LYS B CA 1
ATOM 3611 C C . LYS B 1 173 ? 0.574 20.734 3.176 1 95.31 173 LYS B C 1
ATOM 3613 O O . LYS B 1 173 ? 0.731 21.938 3.412 1 95.31 173 LYS B O 1
ATOM 3618 N N . LEU B 1 174 ? 0.076 19.906 3.992 1 94.38 174 LEU B N 1
ATOM 3619 C CA . LEU B 1 174 ? -0.389 20.359 5.297 1 94.38 174 LEU B CA 1
ATOM 3620 C C . LEU B 1 174 ? 0.774 20.875 6.141 1 94.38 174 LEU B C 1
ATOM 3622 O O . LEU B 1 174 ? 0.642 21.875 6.844 1 94.38 174 LEU B O 1
ATOM 3626 N N . LYS B 1 175 ? 1.798 20.234 6.059 1 94.06 175 LYS B N 1
ATOM 3627 C CA . LYS B 1 175 ? 2.984 20.641 6.805 1 94.06 175 LYS B CA 1
ATOM 3628 C C . LYS B 1 175 ? 3.459 22.031 6.375 1 94.06 175 LYS B C 1
ATOM 3630 O O . LYS B 1 175 ? 3.766 22.875 7.215 1 94.06 175 LYS B O 1
ATOM 3635 N N . SER B 1 176 ? 3.467 22.219 5.156 1 93.12 176 SER B N 1
ATOM 3636 C CA . SER B 1 176 ? 3.873 23.516 4.617 1 93.12 176 SER B CA 1
ATOM 3637 C C . SER B 1 176 ? 2.91 24.609 5.047 1 93.12 176 SER B C 1
ATOM 3639 O O . SER B 1 176 ? 3.338 25.719 5.414 1 93.12 176 SER B O 1
ATOM 3641 N N . GLU B 1 177 ? 1.718 24.312 4.949 1 89.44 177 GLU B N 1
ATOM 3642 C CA . GLU B 1 177 ? 0.708 25.281 5.371 1 89.44 177 GLU B CA 1
ATOM 3643 C C . GLU B 1 177 ? 0.823 25.578 6.863 1 89.44 177 GLU B C 1
ATOM 3645 O O . GLU B 1 177 ? 0.697 26.734 7.273 1 89.44 177 GLU B O 1
ATOM 3650 N N . ALA B 1 178 ? 1.074 24.594 7.621 1 88.88 178 ALA B N 1
ATOM 3651 C CA . ALA B 1 178 ? 1.24 24.766 9.062 1 88.88 178 ALA B CA 1
ATOM 3652 C C . ALA B 1 178 ? 2.471 25.625 9.367 1 88.88 178 ALA B C 1
ATOM 3654 O O . ALA B 1 178 ? 2.434 26.484 10.258 1 88.88 178 ALA B O 1
ATOM 3655 N N . GLU B 1 179 ? 3.439 25.375 8.633 1 88.75 179 GLU B N 1
ATOM 3656 C CA . GLU B 1 179 ? 4.656 26.156 8.82 1 88.75 179 GLU B CA 1
ATOM 3657 C C . GLU B 1 179 ? 4.426 27.625 8.469 1 88.75 179 GLU B C 1
ATOM 3659 O O . GLU B 1 179 ? 4.906 28.516 9.164 1 88.75 179 GLU B O 1
ATOM 3664 N N . LYS B 1 180 ? 3.715 27.875 7.48 1 86.69 180 LYS B N 1
ATOM 3665 C CA . LYS B 1 180 ? 3.373 29.25 7.098 1 86.69 180 LYS B CA 1
ATOM 3666 C C . LYS B 1 180 ? 2.523 29.922 8.172 1 86.69 180 LYS B C 1
ATOM 3668 O O . LYS B 1 180 ? 2.727 31.094 8.484 1 86.69 180 LYS B O 1
ATOM 3673 N N . CYS B 1 181 ? 1.637 29.172 8.68 1 83.69 181 CYS B N 1
ATOM 3674 C CA . CYS B 1 181 ? 0.772 29.703 9.727 1 83.69 181 CYS B CA 1
ATOM 3675 C C . CYS B 1 181 ? 1.574 30.016 10.984 1 83.69 181 CYS B C 1
ATOM 3677 O O . CYS B 1 181 ? 1.349 31.047 11.617 1 83.69 181 CYS B O 1
ATOM 3679 N N . LEU B 1 182 ? 2.475 29.172 11.266 1 85.75 182 LEU B N 1
ATOM 3680 C CA . LEU B 1 182 ? 3.311 29.406 12.438 1 85.75 182 LEU B CA 1
ATOM 3681 C C . LEU B 1 182 ? 4.176 30.656 12.258 1 85.75 182 LEU B C 1
ATOM 3683 O O . LEU B 1 182 ? 4.316 31.453 13.18 1 85.75 182 LEU B O 1
ATOM 3687 N N . LEU B 1 183 ? 4.676 30.859 11.102 1 86.38 183 LEU B N 1
ATOM 3688 C CA . LEU B 1 183 ? 5.484 32.031 10.805 1 86.38 183 LEU B CA 1
ATOM 3689 C C . LEU B 1 183 ? 4.645 33.312 10.875 1 86.38 183 LEU B C 1
ATOM 3691 O O . LEU B 1 183 ? 5.098 34.312 11.398 1 86.38 183 LEU B O 1
ATOM 3695 N N . GLN B 1 184 ? 3.496 33.156 10.398 1 82.12 184 GLN B N 1
ATOM 3696 C CA . GLN B 1 184 ? 2.592 34.312 10.445 1 82.12 184 GLN B CA 1
ATOM 3697 C C . GLN B 1 184 ? 2.205 34.625 11.883 1 82.12 184 GLN B C 1
ATOM 3699 O O . GLN B 1 184 ? 2.139 35.812 12.258 1 82.12 184 GLN B O 1
ATOM 3704 N N . SER B 1 185 ? 1.937 33.594 12.648 1 80.94 185 SER B N 1
ATOM 3705 C CA . SER B 1 185 ? 1.585 33.781 14.055 1 80.94 185 SER B CA 1
ATOM 3706 C C . SER B 1 185 ? 2.734 34.438 14.82 1 80.94 185 SER B C 1
ATOM 3708 O O . SER B 1 185 ? 2.514 35.312 15.664 1 80.94 185 SER B O 1
ATOM 3710 N N . GLU B 1 186 ? 3.881 33.938 14.461 1 83.31 186 GLU B N 1
ATOM 3711 C CA . GLU B 1 186 ? 5.055 34.531 15.094 1 83.31 186 GLU B CA 1
ATOM 3712 C C . GLU B 1 186 ? 5.223 36 14.688 1 83.31 186 GLU B C 1
ATOM 3714 O O . GLU B 1 186 ? 5.574 36.844 15.523 1 83.31 186 GLU B O 1
ATOM 3719 N N . ARG B 1 187 ? 4.953 36.344 13.484 1 83.94 187 ARG B N 1
ATOM 3720 C CA . ARG B 1 187 ? 5.023 37.719 13 1 83.94 187 ARG B CA 1
ATOM 3721 C C . ARG B 1 187 ? 3.994 38.594 13.703 1 83.94 187 ARG B C 1
ATOM 3723 O O . ARG B 1 187 ? 4.312 39.719 14.133 1 83.94 187 ARG B O 1
ATOM 3730 N N . PHE B 1 188 ? 2.84 38.062 13.922 1 76.12 188 PHE B N 1
ATOM 3731 C CA . PHE B 1 188 ? 1.779 38.812 14.578 1 76.12 188 PHE B CA 1
ATOM 3732 C C . PHE B 1 188 ? 2.113 39.062 16.047 1 76.12 188 PHE B C 1
ATOM 3734 O O . PHE B 1 188 ? 1.865 40.156 16.578 1 76.12 188 PHE B O 1
ATOM 3741 N N . SER B 1 189 ? 2.639 37.969 16.625 1 80.69 189 SER B N 1
ATOM 3742 C CA . SER B 1 189 ? 3.029 38.094 18.031 1 80.69 189 SER B CA 1
ATOM 3743 C C . SER B 1 189 ? 4.105 39.156 18.203 1 80.69 189 SER B C 1
ATOM 3745 O O . SER B 1 189 ? 4.031 40 19.125 1 80.69 189 SER B O 1
ATOM 3747 N N . ASN B 1 190 ? 5.027 39.25 17.266 1 84.31 190 ASN B N 1
ATOM 3748 C CA . ASN B 1 190 ? 6.102 40.219 17.328 1 84.31 190 ASN B CA 1
ATOM 3749 C C . ASN B 1 190 ? 5.582 41.625 17.047 1 84.31 190 ASN B C 1
ATOM 3751 O O . ASN B 1 190 ? 5.996 42.594 17.703 1 84.31 190 ASN B O 1
ATOM 3755 N N . GLU B 1 191 ? 4.656 41.719 16.156 1 80.31 191 GLU B N 1
ATOM 3756 C CA . GLU B 1 191 ? 4.051 43 15.844 1 80.31 191 GLU B CA 1
ATOM 3757 C C . GLU B 1 191 ? 3.25 43.562 17.016 1 80.31 191 GLU B C 1
ATOM 3759 O O . GLU B 1 191 ? 3.25 44.75 17.281 1 80.31 191 GLU B O 1
ATOM 3764 N N . LYS B 1 192 ? 2.598 42.625 17.75 1 78.81 192 LYS B N 1
ATOM 3765 C CA . LYS B 1 192 ? 1.844 43.031 18.938 1 78.81 192 LYS B CA 1
ATOM 3766 C C . LYS B 1 192 ? 2.771 43.562 20.031 1 78.81 192 LYS B C 1
ATOM 3768 O O . LYS B 1 192 ? 2.516 44.625 20.609 1 78.81 192 LYS B O 1
ATOM 3773 N N . VAL B 1 193 ? 3.82 42.812 20.25 1 83.5 193 VAL B N 1
ATOM 3774 C CA . VAL B 1 193 ? 4.77 43.188 21.297 1 83.5 193 VAL B CA 1
ATOM 3775 C C . VAL B 1 193 ? 5.406 44.531 20.938 1 83.5 193 VAL B C 1
ATOM 3777 O O . VAL B 1 193 ? 5.547 45.406 21.797 1 83.5 193 VAL B O 1
ATOM 3780 N N . GLU B 1 194 ? 5.676 44.75 19.672 1 85.19 194 GLU B N 1
ATOM 3781 C CA . GLU B 1 194 ? 6.27 46 19.203 1 85.19 194 GLU B CA 1
ATOM 3782 C C . GLU B 1 194 ? 5.281 47.156 19.312 1 85.19 194 GLU B C 1
ATOM 3784 O O . GLU B 1 194 ? 5.645 48.25 19.734 1 85.19 194 GLU B O 1
ATOM 3789 N N . PHE B 1 195 ? 4.059 46.938 19.031 1 82.81 195 PHE B N 1
ATOM 3790 C CA . PHE B 1 195 ? 3.02 47.938 19.109 1 82.81 195 PHE B CA 1
ATOM 3791 C C . PHE B 1 195 ? 2.795 48.375 20.547 1 82.81 195 PHE B C 1
ATOM 3793 O O . PHE B 1 195 ? 2.719 49.594 20.828 1 82.81 195 PHE B O 1
ATOM 3800 N N . GLU B 1 196 ? 2.719 47.406 21.438 1 83.31 196 GLU B N 1
ATOM 3801 C CA . GLU B 1 196 ? 2.516 47.688 22.859 1 83.31 196 GLU B CA 1
ATOM 3802 C C . GLU B 1 196 ? 3.66 48.531 23.422 1 83.31 196 GLU B C 1
ATOM 3804 O O . GLU B 1 196 ? 3.428 49.531 24.109 1 83.31 196 GLU B O 1
ATOM 3809 N N . SER B 1 197 ? 4.812 48.188 22.984 1 87.62 197 SER B N 1
ATOM 3810 C CA . SER B 1 197 ? 5.984 48.875 23.484 1 87.62 197 SER B CA 1
ATOM 3811 C C . SER B 1 197 ? 6.016 50.312 22.969 1 87.62 197 SER B C 1
ATOM 3813 O O . SER B 1 197 ? 6.254 51.25 23.734 1 87.62 197 SER B O 1
ATOM 3815 N N . VAL B 1 198 ? 5.621 50.531 21.719 1 86.5 198 VAL B N 1
ATOM 3816 C CA . VAL B 1 198 ? 5.664 51.844 21.094 1 86.5 198 VAL B CA 1
ATOM 3817 C C . VAL B 1 198 ? 4.543 52.719 21.641 1 86.5 198 VAL B C 1
ATOM 3819 O O . VAL B 1 198 ? 4.77 53.875 21.984 1 86.5 198 VAL B O 1
ATOM 3822 N N . VAL B 1 199 ? 3.371 52.156 21.828 1 85.19 199 VAL B N 1
ATOM 3823 C CA . VAL B 1 199 ? 2.207 52.906 22.266 1 85.19 199 VAL B CA 1
ATOM 3824 C C . VAL B 1 199 ? 2.385 53.344 23.734 1 85.19 199 VAL B C 1
ATOM 3826 O O . VAL B 1 199 ? 2.135 54.5 24.078 1 85.19 199 VAL B O 1
ATOM 3829 N N . TYR B 1 200 ? 2.959 52.469 24.562 1 87.44 200 TYR B N 1
ATOM 3830 C CA . TYR B 1 200 ? 3.174 52.781 25.969 1 87.44 200 TYR B CA 1
ATOM 3831 C C . TYR B 1 200 ? 4.227 53.875 26.125 1 87.44 200 TYR B C 1
ATOM 3833 O O . TYR B 1 200 ? 4.047 54.812 26.891 1 87.44 200 TYR B O 1
ATOM 3841 N N . THR B 1 201 ? 5.203 53.75 25.297 1 89.31 201 THR B N 1
ATOM 3842 C CA . THR B 1 201 ? 6.27 54.75 25.359 1 89.31 201 THR B CA 1
ATOM 3843 C C . THR B 1 201 ? 5.754 56.125 24.953 1 89.31 201 THR B C 1
ATOM 3845 O O . THR B 1 201 ? 6.039 57.125 25.609 1 89.31 201 THR B O 1
ATOM 3848 N N . LYS B 1 202 ? 4.91 56.156 23.953 1 87.62 202 LYS B N 1
ATOM 3849 C CA . LYS B 1 202 ? 4.352 57.438 23.453 1 87.62 202 LYS B CA 1
ATOM 3850 C C . LYS B 1 202 ? 3.354 58 24.453 1 87.62 202 LYS B C 1
ATOM 3852 O O . LYS B 1 202 ? 3.352 59.219 24.703 1 87.62 202 LYS B O 1
ATOM 3857 N N . PHE B 1 203 ? 2.58 57.219 25.109 1 88 203 PHE B N 1
ATOM 3858 C CA . PHE B 1 203 ? 1.587 57.656 26.078 1 88 203 PHE B CA 1
ATOM 3859 C C . PHE B 1 203 ? 2.262 58.219 27.328 1 88 203 PHE B C 1
ATOM 3861 O O . PHE B 1 203 ? 1.867 59.281 27.812 1 88 203 PHE B O 1
ATOM 3868 N N . VAL B 1 204 ? 3.289 57.469 27.734 1 88.06 204 VAL B N 1
ATOM 3869 C CA . VAL B 1 204 ? 4.004 57.906 28.922 1 88.06 204 VAL B CA 1
ATOM 3870 C C . VAL B 1 204 ? 4.664 59.25 28.641 1 88.06 204 VAL B C 1
ATOM 3872 O O . VAL B 1 204 ? 4.641 60.156 29.484 1 88.06 204 VAL B O 1
ATOM 3875 N N . ALA B 1 205 ? 5.133 59.469 27.422 1 89.94 205 ALA B N 1
ATOM 3876 C CA . ALA B 1 205 ? 5.762 60.75 27.031 1 89.94 205 ALA B CA 1
ATOM 3877 C C . ALA B 1 205 ? 4.742 61.875 26.984 1 89.94 205 ALA B C 1
ATOM 3879 O O . ALA B 1 205 ? 5.004 62.969 27.484 1 89.94 205 ALA B O 1
ATOM 3880 N N . ILE B 1 206 ? 3.545 61.531 26.469 1 87.88 206 ILE B N 1
ATOM 3881 C CA . ILE B 1 206 ? 2.477 62.531 26.375 1 87.88 206 ILE B CA 1
ATOM 3882 C C . ILE B 1 206 ? 1.965 62.875 27.766 1 87.88 206 ILE B C 1
ATOM 3884 O O . ILE B 1 206 ? 1.776 64.062 28.094 1 87.88 206 ILE B O 1
ATOM 3888 N N . LEU B 1 207 ? 1.834 61.969 28.672 1 86.62 207 LEU B N 1
ATOM 3889 C CA . LEU B 1 207 ? 1.371 62.156 30.031 1 86.62 207 LEU B CA 1
ATOM 3890 C C . LEU B 1 207 ? 2.385 62.969 30.844 1 86.62 207 LEU B C 1
ATOM 3892 O O . LEU B 1 207 ? 2.016 63.906 31.547 1 86.62 207 LEU B O 1
ATOM 3896 N N . ASN B 1 208 ? 3.639 62.719 30.641 1 85.69 208 ASN B N 1
ATOM 3897 C CA . ASN B 1 208 ? 4.684 63.438 31.359 1 85.69 208 ASN B CA 1
ATOM 3898 C C . ASN B 1 208 ? 4.77 64.875 30.906 1 85.69 208 ASN B C 1
ATOM 3900 O O . ASN B 1 208 ? 4.969 65.812 31.719 1 85.69 208 ASN B O 1
ATOM 3904 N N . SER B 1 209 ? 4.559 65.125 29.625 1 88.31 209 SER B N 1
ATOM 3905 C CA . SER B 1 209 ? 4.551 66.5 29.094 1 88.31 209 SER B CA 1
ATOM 3906 C C . SER B 1 209 ? 3.383 67.312 29.656 1 88.31 209 SER B C 1
ATOM 3908 O O . SER B 1 209 ? 3.547 68.438 30.031 1 88.31 209 SER B O 1
ATOM 3910 N N . LYS B 1 210 ? 2.24 66.625 29.797 1 84.75 210 LYS B N 1
ATOM 3911 C CA . LYS B 1 210 ? 1.059 67.312 30.328 1 84.75 210 LYS B CA 1
ATOM 3912 C C . LYS B 1 210 ? 1.188 67.5 31.828 1 84.75 210 LYS B C 1
ATOM 3914 O O . LYS B 1 210 ? 0.812 68.562 32.344 1 84.75 210 LYS B O 1
ATOM 3919 N N . LYS B 1 211 ? 1.842 66.625 32.531 1 84.25 211 LYS B N 1
ATOM 3920 C CA . LYS B 1 211 ? 2.098 66.75 33.938 1 84.25 211 LYS B CA 1
ATOM 3921 C C . LYS B 1 211 ? 3.059 67.875 34.219 1 84.25 211 LYS B C 1
ATOM 3923 O O . LYS B 1 211 ? 2.863 68.688 35.156 1 84.25 211 LYS B O 1
ATOM 3928 N N . ALA B 1 212 ? 4 68.062 33.344 1 88.81 212 ALA B N 1
ATOM 3929 C CA . ALA B 1 212 ? 4.957 69.125 33.469 1 88.81 212 ALA B CA 1
ATOM 3930 C C . ALA B 1 212 ? 4.289 70.5 33.25 1 88.81 212 ALA B C 1
ATOM 3932 O O . ALA B 1 212 ? 4.531 71.438 33.969 1 88.81 212 ALA B O 1
ATOM 3933 N N . LYS B 1 213 ? 3.414 70.562 32.312 1 89.12 213 LYS B N 1
ATOM 3934 C CA . LYS B 1 213 ? 2.697 71.812 32 1 89.12 213 LYS B CA 1
ATOM 3935 C C . LYS B 1 213 ? 1.729 72.125 33.125 1 89.12 213 LYS B C 1
ATOM 3937 O O . LYS B 1 213 ? 1.59 73.312 33.5 1 89.12 213 LYS B O 1
ATOM 3942 N N . LEU B 1 214 ? 1.103 71.188 33.688 1 86.88 214 LEU B N 1
ATOM 3943 C CA . LEU B 1 214 ? 0.208 71.375 34.812 1 86.88 214 LEU B CA 1
ATOM 3944 C C . LEU B 1 214 ? 0.976 71.938 36.031 1 86.88 214 LEU B C 1
ATOM 3946 O O . LEU B 1 2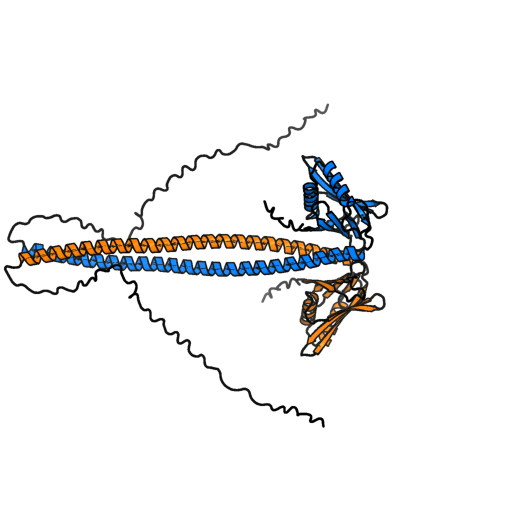14 ? 0.52 72.812 36.719 1 86.88 214 LEU B O 1
ATOM 3950 N N . ARG B 1 215 ? 2.119 71.375 36.281 1 88.88 215 ARG B N 1
ATOM 3951 C CA . ARG B 1 215 ? 2.957 71.812 37.406 1 88.88 215 ARG B CA 1
ATOM 3952 C C . ARG B 1 215 ? 3.426 73.25 37.188 1 88.88 215 ARG B C 1
ATOM 3954 O O . ARG B 1 215 ? 3.42 74.062 38.125 1 88.88 215 ARG B O 1
ATOM 3961 N N . GLU B 1 216 ? 3.75 73.562 35.938 1 88.25 216 GLU B N 1
ATOM 3962 C CA . GLU B 1 216 ? 4.184 74.875 35.594 1 88.25 216 GLU B CA 1
ATOM 3963 C C . GLU B 1 216 ? 3.066 75.938 35.812 1 88.25 216 GLU B C 1
ATOM 3965 O O . GLU B 1 216 ? 3.301 77 36.375 1 88.25 216 GLU B O 1
ATOM 3970 N N . LEU B 1 217 ? 1.811 75.562 35.531 1 85.94 217 LEU B N 1
ATOM 3971 C CA . LEU B 1 217 ? 0.675 76.5 35.688 1 85.94 217 LEU B CA 1
ATOM 3972 C C . LEU B 1 217 ? 0.301 76.625 37.156 1 85.94 217 LEU B C 1
ATOM 3974 O O . LEU B 1 217 ? -0.024 77.75 37.594 1 85.94 217 LEU B O 1
ATOM 3978 N N . ARG B 1 218 ? 0.452 75.562 37.875 1 85.69 218 ARG B N 1
ATOM 3979 C CA . ARG B 1 218 ? 0.18 75.625 39.312 1 85.69 218 ARG B CA 1
ATOM 3980 C C . ARG B 1 218 ? 1.2 76.562 40.031 1 85.69 218 ARG B C 1
ATOM 3982 O O . ARG B 1 218 ? 0.843 77.312 40.906 1 85.69 218 ARG B O 1
ATOM 3989 N N . ASP B 1 219 ? 2.438 76.5 39.562 1 86.31 219 ASP B N 1
ATOM 3990 C CA . ASP B 1 219 ? 3.502 77.312 40.156 1 86.31 219 ASP B CA 1
ATOM 3991 C C . ASP B 1 219 ? 3.289 78.75 39.812 1 86.31 219 ASP B C 1
ATOM 3993 O O . ASP B 1 219 ? 3.531 79.625 40.656 1 86.31 219 ASP B O 1
ATOM 3997 N N . ARG B 1 220 ? 2.736 79.125 38.719 1 84.06 220 ARG B N 1
ATOM 3998 C CA . ARG B 1 220 ? 2.465 80.5 38.312 1 84.06 220 ARG B CA 1
ATOM 3999 C C . ARG B 1 220 ? 1.312 81.125 39.125 1 84.06 220 ARG B C 1
ATOM 4001 O O . ARG B 1 220 ? 1.368 82.25 39.531 1 84.06 220 ARG B O 1
ATOM 4008 N N . ILE B 1 221 ? 0.338 80.312 39.375 1 83.12 221 ILE B N 1
ATOM 4009 C CA . ILE B 1 221 ? -0.812 80.812 40.156 1 83.12 221 ILE B CA 1
ATOM 4010 C C . ILE B 1 221 ? -0.4 81 41.594 1 83.12 221 ILE B C 1
ATOM 4012 O O . ILE B 1 221 ? -0.822 82 42.25 1 83.12 221 ILE B O 1
ATOM 4016 N N . ALA B 1 222 ? 0.452 80.125 42.094 1 80.94 222 ALA B N 1
ATOM 4017 C CA . ALA B 1 222 ? 0.917 80.25 43.469 1 80.94 222 ALA B CA 1
ATOM 4018 C C . ALA B 1 222 ? 1.767 81.5 43.656 1 80.94 222 ALA B C 1
ATOM 4020 O O . ALA B 1 222 ? 1.688 82.188 44.688 1 80.94 222 ALA B O 1
ATOM 4021 N N . LYS B 1 223 ? 2.467 82.062 42.719 1 79.56 223 LYS B N 1
ATOM 4022 C CA . LYS B 1 223 ? 3.318 83.25 42.781 1 79.56 223 LYS B CA 1
ATOM 4023 C C . LYS B 1 223 ? 2.492 84.5 42.656 1 79.56 223 LYS B C 1
ATOM 4025 O O . LYS B 1 223 ? 2.809 85.5 43.281 1 79.56 223 LYS B O 1
ATOM 4030 N N . THR B 1 224 ? 1.401 84.562 41.969 1 71.69 224 THR B N 1
ATOM 4031 C CA . THR B 1 224 ? 0.561 85.75 41.844 1 71.69 224 THR B CA 1
ATOM 4032 C C . THR B 1 224 ? -0.394 85.875 43 1 71.69 224 THR B C 1
ATOM 4034 O O . THR B 1 224 ? -0.804 87 43.375 1 71.69 224 THR B O 1
ATOM 4037 N N . GLY B 1 225 ? -0.934 85.062 43.656 1 59.31 225 GLY B N 1
ATOM 4038 C CA . GLY B 1 225 ? -1.829 85.125 44.781 1 59.31 225 GLY B CA 1
ATOM 4039 C C . GLY B 1 225 ? -1.111 85.375 46.094 1 59.31 225 GLY B C 1
ATOM 4040 O O . GLY B 1 225 ? -1.739 85.438 47.156 1 59.31 225 GLY B O 1
ATOM 4041 N N . THR B 1 226 ? 0.073 85.438 46.406 1 52.44 226 THR B N 1
ATOM 4042 C CA . THR B 1 226 ? 0.575 85.938 47.719 1 52.44 226 THR B CA 1
ATOM 4043 C C . THR B 1 226 ? 0.136 87.375 47.969 1 52.44 226 THR B C 1
ATOM 4045 O O . THR B 1 226 ? 0.493 87.938 49 1 52.44 226 THR B O 1
ATOM 4048 N N . ALA B 1 227 ? -0.576 88.312 47.344 1 44.59 227 ALA B N 1
ATOM 4049 C CA . ALA B 1 227 ? -1.211 89.25 48.25 1 44.59 227 ALA B CA 1
ATOM 4050 C C . ALA B 1 227 ? -2.41 88.625 48.969 1 44.59 227 ALA B C 1
ATOM 4052 O O . ALA B 1 227 ? -2.672 88.938 50.125 1 44.59 227 ALA B O 1
ATOM 4053 N N . GLY B 1 228 ? -3.783 88.312 48.5 1 39.94 228 GLY B N 1
ATOM 4054 C CA . GLY B 1 228 ? -4.809 87.875 49.438 1 39.94 228 GLY B CA 1
ATOM 4055 C C . GLY B 1 228 ? -4.684 86.438 49.812 1 39.94 228 GLY B C 1
ATOM 4056 O O . GLY B 1 228 ? -3.775 85.75 49.344 1 39.94 228 GLY B O 1
ATOM 4057 N N . LYS B 1 229 ? -6.008 85.625 50.219 1 43.34 229 LYS B N 1
ATOM 4058 C CA . LYS B 1 229 ? -6.297 84.438 51 1 43.34 229 LYS B CA 1
ATOM 4059 C C . LYS B 1 229 ? -5.766 83.188 50.312 1 43.34 229 LYS B C 1
ATOM 4061 O O . LYS B 1 229 ? -6.105 82.875 49.156 1 43.34 229 LYS B O 1
ATOM 4066 N N . ALA B 1 230 ? -4.656 82.5 50.781 1 40.44 230 ALA B N 1
ATOM 4067 C CA . ALA B 1 230 ? -4.027 81.188 50.656 1 40.44 230 ALA B CA 1
ATOM 4068 C C . ALA B 1 230 ? -5.07 80.062 50.688 1 40.44 230 ALA B C 1
ATOM 4070 O O . ALA B 1 230 ? -5.477 79.625 51.75 1 40.44 230 ALA B O 1
ATOM 4071 N N . SER B 1 231 ? -6.273 80.062 50.125 1 36.47 231 SER B N 1
ATOM 4072 C CA . SER B 1 231 ? -7 78.812 50.312 1 36.47 231 SER B CA 1
ATOM 4073 C C . SER B 1 231 ? -6.18 77.625 49.844 1 36.47 231 SER B C 1
ATOM 4075 O O . SER B 1 231 ? -5.598 77.625 48.75 1 36.47 231 SER B O 1
ATOM 4077 N N . LYS B 1 232 ? -5.652 76.75 50.719 1 37.84 232 LYS B N 1
ATOM 4078 C CA . LYS B 1 232 ? -5.082 75.438 50.688 1 37.84 232 LYS B CA 1
ATOM 4079 C C . LYS B 1 232 ? -5.816 74.5 49.688 1 37.84 232 LYS B C 1
ATOM 4081 O O . LYS B 1 232 ? -6.75 73.812 50.062 1 37.84 232 LYS B O 1
ATOM 4086 N N . GLU B 1 233 ? -6.465 74.938 48.688 1 36.31 233 GLU B N 1
ATOM 4087 C CA . GLU B 1 233 ? -7.133 73.812 48 1 36.31 233 GLU B CA 1
ATOM 4088 C C . GLU B 1 233 ? -6.184 72.625 47.812 1 36.31 233 GLU B C 1
ATOM 4090 O O . GLU B 1 233 ? -4.961 72.812 47.844 1 36.31 233 GLU B O 1
ATOM 4095 N N . ASP B 1 234 ? -6.871 71.25 47.656 1 35 234 ASP B N 1
ATOM 4096 C CA . ASP B 1 234 ? -6.66 69.812 47.562 1 35 234 ASP B CA 1
ATOM 4097 C C . ASP B 1 234 ? -5.602 69.5 46.5 1 35 234 ASP B C 1
ATOM 4099 O O . ASP B 1 234 ? -5.789 69.812 45.312 1 35 234 ASP B O 1
ATOM 4103 N N . ASP B 1 235 ? -4.367 69.688 46.75 1 36.44 235 ASP B N 1
ATOM 4104 C CA . ASP B 1 235 ? -3.373 68.875 46.062 1 36.44 235 ASP B CA 1
ATOM 4105 C C . ASP B 1 235 ? -3.926 67.5 45.719 1 36.44 235 ASP B C 1
ATOM 4107 O O . ASP B 1 235 ? -3.975 66.562 46.562 1 36.44 235 ASP B O 1
ATOM 4111 N N . SER B 1 236 ? -5.129 67.25 45.312 1 36.34 236 SER B N 1
ATOM 4112 C CA . SER B 1 236 ? -5.406 65.938 44.812 1 36.34 236 SER B CA 1
ATOM 4113 C C . SER B 1 236 ? -4.152 65.312 44.219 1 36.34 236 SER B C 1
ATOM 4115 O O . SER B 1 236 ? -3.355 66 43.562 1 36.34 236 SER B O 1
ATOM 4117 N N . THR B 1 237 ? -3.6 64.188 44.906 1 36.34 237 THR B N 1
ATOM 4118 C CA . THR B 1 237 ? -2.713 63.094 44.594 1 36.34 237 THR B CA 1
ATOM 4119 C C . THR B 1 237 ? -2.766 62.719 43.125 1 36.34 237 THR B C 1
ATOM 4121 O O . THR B 1 237 ? -3.729 62.125 42.656 1 36.34 237 THR B O 1
ATOM 4124 N N . ASP B 1 238 ? -2.768 63.531 42.312 1 37.44 238 ASP B N 1
ATOM 4125 C CA . ASP B 1 238 ? -2.25 63.031 41.031 1 37.44 238 ASP B CA 1
ATOM 4126 C C . ASP B 1 238 ? -1.098 62.062 41.25 1 37.44 238 ASP B C 1
ATOM 4128 O O . ASP B 1 238 ? 0.065 62.469 41.312 1 37.44 238 ASP B O 1
ATOM 4132 N N . GLY B 1 239 ? -1.001 61.406 42.438 1 36.25 239 GLY B N 1
ATOM 4133 C CA . GLY B 1 239 ? -0.136 60.219 42.5 1 36.25 239 GLY B CA 1
ATOM 4134 C C . GLY B 1 239 ? -0.037 59.469 41.219 1 36.25 239 GLY B C 1
ATOM 4135 O O . GLY B 1 239 ? -0.684 58.438 41.031 1 36.25 239 GLY B O 1
ATOM 4136 N N . THR B 1 240 ? -0.186 60.125 40.125 1 36.78 240 THR B N 1
ATOM 4137 C CA . THR B 1 240 ? 0.358 59.312 39.031 1 36.78 240 THR B CA 1
ATOM 4138 C C . THR B 1 240 ? 1.738 58.781 39.406 1 36.78 240 THR B C 1
ATOM 4140 O O . THR B 1 240 ? 2.682 59.562 39.594 1 36.78 240 THR B O 1
ATOM 4143 N N . GLU B 1 241 ? 1.906 57.719 40.219 1 35.88 241 GLU B N 1
ATOM 4144 C CA . GLU B 1 241 ? 3.105 56.875 40.188 1 35.88 241 GLU B CA 1
ATOM 4145 C C . GLU B 1 241 ? 3.812 57 38.812 1 35.88 241 GLU B C 1
ATOM 4147 O O . GLU B 1 241 ? 3.17 56.938 37.781 1 35.88 241 GLU B O 1
ATOM 4152 N N . SER B 1 242 ? 4.727 57.75 38.75 1 35.38 242 SER B N 1
ATOM 4153 C CA . SER B 1 242 ? 5.684 57.5 37.688 1 35.38 242 SER B CA 1
ATOM 4154 C C . SER B 1 242 ? 5.711 56.031 37.312 1 35.38 242 SER B C 1
ATOM 4156 O O . SER B 1 242 ? 5.91 55.156 38.156 1 35.38 242 SER B O 1
ATOM 4158 N N . PHE B 1 243 ? 4.836 55.562 36.438 1 34.78 243 PHE B N 1
ATOM 4159 C CA . PHE B 1 243 ? 5.062 54.25 35.875 1 34.78 243 PHE B CA 1
ATOM 4160 C C . PHE B 1 243 ? 6.543 54.031 35.562 1 34.78 243 PHE B C 1
ATOM 4162 O O . PHE B 1 243 ? 7.047 54.562 34.562 1 34.78 243 PHE B O 1
ATOM 4169 N N . ASP B 1 244 ? 7.473 54.094 36.5 1 32.31 244 ASP B N 1
ATOM 4170 C CA . ASP B 1 244 ? 8.742 53.406 36.25 1 32.31 244 ASP B CA 1
ATOM 4171 C C . ASP B 1 244 ? 8.516 52.062 35.625 1 32.31 244 ASP B C 1
ATOM 4173 O O . ASP B 1 244 ? 7.516 51.375 35.875 1 32.31 244 ASP B O 1
ATOM 4177 N N . ASP B 1 245 ? 9.242 51.719 34.531 1 34.91 245 ASP B N 1
ATOM 4178 C CA . ASP B 1 245 ? 9.375 50.469 33.781 1 34.91 245 ASP B CA 1
ATOM 4179 C C . ASP B 1 245 ? 9.391 49.281 34.719 1 34.91 245 ASP B C 1
ATOM 4181 O O . ASP B 1 245 ? 9.695 48.156 34.281 1 34.91 245 ASP B O 1
ATOM 4185 N N . GLY B 1 246 ? 9.867 49.406 36 1 31.27 246 GLY B N 1
ATOM 4186 C CA . GLY B 1 246 ? 10.312 48.125 36.5 1 31.27 246 GLY B CA 1
ATOM 4187 C C . GLY B 1 246 ? 9.219 47.062 36.5 1 31.27 246 GLY B C 1
ATOM 4188 O O . GLY B 1 246 ? 9.281 46.094 35.75 1 31.27 246 GLY B O 1
ATOM 4189 N N . SER B 1 247 ? 8.734 46.594 37.719 1 30.14 247 SER B N 1
ATOM 4190 C CA . SER B 1 247 ? 8.305 45.25 38.062 1 30.14 247 SER B CA 1
ATOM 4191 C C . SER B 1 247 ? 6.902 44.938 37.562 1 30.14 247 SER B C 1
ATOM 4193 O O . SER B 1 247 ? 5.965 45.688 37.812 1 30.14 247 SER B O 1
ATOM 4195 N N . ASP B 1 248 ? 6.797 44.25 36.406 1 31.67 248 ASP B N 1
ATOM 4196 C CA . ASP B 1 248 ? 5.762 43.375 35.844 1 31.67 248 ASP B CA 1
ATOM 4197 C C . ASP B 1 248 ? 4.969 42.719 36.969 1 31.67 248 ASP B C 1
ATOM 4199 O O . ASP B 1 248 ? 4.156 41.812 36.719 1 31.67 248 ASP B O 1
ATOM 4203 N N . ASP B 1 249 ? 5.43 42.844 38.219 1 31.73 249 ASP B N 1
ATOM 4204 C CA . ASP B 1 249 ? 4.863 41.906 39.188 1 31.73 249 ASP B CA 1
ATOM 4205 C C . ASP B 1 249 ? 3.408 42.25 39.5 1 31.73 249 ASP B C 1
ATOM 4207 O O . ASP B 1 249 ? 2.699 41.438 40.125 1 31.73 249 ASP B O 1
ATOM 4211 N N . GLU B 1 250 ? 3.113 43.469 39.688 1 31.92 250 GLU B N 1
ATOM 4212 C CA . GLU B 1 250 ? 1.804 43.5 40.312 1 31.92 250 GLU B CA 1
ATOM 4213 C C . GLU B 1 250 ? 0.685 43.281 39.312 1 31.92 250 GLU B C 1
ATOM 4215 O O . GLU B 1 250 ? -0.039 44.219 38.969 1 31.92 250 GLU B O 1
ATOM 4220 N N . ILE B 1 251 ? 0.949 42.875 38.094 1 31.83 251 ILE B N 1
ATOM 4221 C CA . ILE B 1 251 ? -0.219 42.5 37.312 1 31.83 251 ILE B CA 1
ATOM 4222 C C . ILE B 1 251 ? -1.197 41.719 38.156 1 31.83 251 ILE B C 1
ATOM 4224 O O . ILE B 1 251 ? -0.789 41.031 39.125 1 31.83 251 ILE B O 1
ATOM 4228 N N . VAL B 1 252 ? -2.533 41.688 37.781 1 28.98 252 VAL B N 1
ATOM 4229 C CA . VAL B 1 252 ? -3.76 41.062 38.281 1 28.98 252 VAL B CA 1
ATOM 4230 C C . VAL B 1 252 ? -3.477 39.625 38.688 1 28.98 252 VAL B C 1
ATOM 4232 O O . VAL B 1 252 ? -3.109 38.781 37.875 1 28.98 252 VAL B O 1
ATOM 4235 N N . LYS B 1 253 ? -2.963 39.469 39.875 1 26.98 253 LYS B N 1
ATOM 4236 C CA . LYS B 1 253 ? -3.166 38.156 40.531 1 26.98 253 LYS B CA 1
ATOM 4237 C C . LYS B 1 253 ? -4.551 37.625 40.188 1 26.98 253 LYS B C 1
ATOM 4239 O O . LYS B 1 253 ? -5.543 38 40.812 1 26.98 253 LYS B O 1
ATOM 4244 N N . ALA B 1 254 ? -4.922 37.469 38.938 1 24.98 254 ALA B N 1
ATOM 4245 C CA . ALA B 1 254 ? -6.078 36.594 38.781 1 24.98 254 ALA B CA 1
ATOM 4246 C C . ALA B 1 254 ? -5.949 35.344 39.656 1 24.98 254 ALA B C 1
ATOM 4248 O O . ALA B 1 254 ? -4.938 34.656 39.594 1 24.98 254 ALA B O 1
ATOM 4249 N N . GLU B 1 255 ? -6.504 35.375 40.875 1 24.67 255 GLU B N 1
ATOM 4250 C CA . GLU B 1 255 ? -6.676 34.156 41.656 1 24.67 255 GLU B CA 1
ATOM 4251 C C . GLU B 1 255 ? -7.043 33 40.75 1 24.67 255 GLU B C 1
ATOM 4253 O O . GLU B 1 255 ? -7.961 33.094 39.938 1 24.67 255 GLU B O 1
ATOM 4258 N N . PRO B 1 256 ? -6.082 32.25 40.281 1 25.45 256 PRO B N 1
ATOM 4259 C CA . PRO B 1 256 ? -6.605 31.031 39.656 1 25.45 256 PRO B CA 1
ATOM 4260 C C . PRO B 1 256 ? -7.812 30.453 40.406 1 25.45 256 PRO B C 1
ATOM 4262 O O . PRO B 1 256 ? -7.828 30.422 41.625 1 25.45 256 PRO B O 1
ATOM 4265 N N . ALA B 1 257 ? -8.961 30.828 39.906 1 20.33 257 ALA B N 1
ATOM 4266 C CA . ALA B 1 257 ? -10.102 30.078 40.438 1 20.33 257 ALA B CA 1
ATOM 4267 C C . ALA B 1 257 ? -9.68 28.656 40.812 1 20.33 257 ALA B C 1
ATOM 4269 O O . ALA B 1 257 ? -9 27.969 40.031 1 20.33 257 ALA B O 1
ATOM 4270 N N . GLU B 1 258 ? -9.469 28.375 42.094 1 23.7 258 GLU B N 1
ATOM 4271 C CA . GLU B 1 258 ? -9.406 27.047 42.688 1 23.7 258 GLU B CA 1
ATOM 4272 C C . GLU B 1 258 ? -10.406 26.109 42 1 23.7 258 GLU B C 1
ATOM 4274 O O . GLU B 1 258 ? -11.617 26.312 42.062 1 23.7 258 GLU B O 1
ATOM 4279 N N . GLU B 1 259 ? -10.273 25.906 40.656 1 22.7 259 GLU B N 1
ATOM 4280 C CA . GLU B 1 259 ? -11.109 24.766 40.281 1 22.7 259 GLU B CA 1
ATOM 4281 C C . GLU B 1 259 ? -11.094 23.688 41.375 1 22.7 259 GLU B C 1
ATOM 4283 O O . GLU B 1 259 ? -10.039 23.141 41.688 1 22.7 259 GLU B O 1
ATOM 4288 N N . THR B 1 260 ? -11.898 24 42.406 1 21.8 260 THR B N 1
ATOM 4289 C CA . THR B 1 260 ? -12.273 22.859 43.25 1 21.8 260 THR B CA 1
ATOM 4290 C C . THR B 1 260 ? -12.508 21.609 42.406 1 21.8 260 THR B C 1
ATOM 4292 O O . THR B 1 260 ? -13.477 21.547 41.656 1 21.8 260 THR B O 1
ATOM 4295 N N . VAL B 1 261 ? -11.516 21.328 41.531 1 22.89 261 VAL B N 1
ATOM 4296 C CA . VAL B 1 261 ? -11.766 19.953 41.125 1 22.89 261 VAL B CA 1
ATOM 4297 C C . VAL B 1 261 ? -12.219 19.125 42.312 1 22.89 261 VAL B C 1
ATOM 4299 O O . VAL B 1 261 ? -11.445 18.891 43.25 1 22.89 261 VAL B O 1
ATOM 4302 N N . GLY B 1 262 ? -13.484 19.484 42.781 1 19.92 262 GLY B N 1
ATOM 4303 C CA . GLY B 1 262 ? -14.141 18.562 43.688 1 19.92 262 GLY B CA 1
ATOM 4304 C C . GLY B 1 262 ? -13.695 17.125 43.5 1 19.92 262 GLY B C 1
ATOM 4305 O O . GLY B 1 262 ? -13.289 16.719 42.406 1 19.92 262 GLY B O 1
ATOM 4306 N N . ASP B 1 263 ? -13.242 16.609 44.625 1 22.69 263 ASP B N 1
ATOM 4307 C CA . ASP B 1 263 ? -12.945 15.219 44.969 1 22.69 263 ASP B CA 1
ATOM 4308 C C . ASP B 1 263 ? -13.961 14.266 44.312 1 22.69 263 ASP B C 1
ATOM 4310 O O . ASP B 1 263 ? -15.133 14.266 44.688 1 22.69 263 ASP B O 1
ATOM 4314 N N . LEU B 1 264 ? -14.227 14.469 43 1 20.91 264 LEU B N 1
ATOM 4315 C CA . LEU B 1 264 ? -15.219 13.414 42.812 1 20.91 264 LEU B CA 1
ATOM 4316 C C . LEU B 1 264 ? -14.898 12.211 43.688 1 20.91 264 LEU B C 1
ATOM 4318 O O . LEU B 1 264 ? -13.742 11.797 43.781 1 20.91 264 LEU B O 1
ATOM 4322 N N . PRO B 1 265 ? -15.867 12.016 44.625 1 20.78 265 PRO B N 1
ATOM 4323 C CA . PRO B 1 265 ? -15.883 10.93 45.594 1 20.78 265 PRO B CA 1
ATOM 4324 C C . PRO B 1 265 ? -15.273 9.641 45.062 1 20.78 265 PRO B C 1
ATOM 4326 O O . PRO B 1 265 ? -15.188 9.453 43.844 1 20.78 265 PRO B O 1
ATOM 4329 N N . GLY B 1 266 ? -14.234 9.156 45.812 1 20.14 266 GLY B N 1
ATOM 4330 C CA . GLY B 1 266 ? -13.758 7.797 46 1 20.14 266 GLY B CA 1
ATOM 4331 C C . GLY B 1 266 ? -14.859 6.758 45.938 1 20.14 266 GLY B C 1
ATOM 4332 O O . GLY B 1 266 ? -15.711 6.691 46.812 1 20.14 266 GLY B O 1
ATOM 4333 N N . SER B 1 267 ? -15.586 6.859 44.812 1 19.03 267 SER B N 1
ATOM 4334 C CA . SER B 1 267 ? -16.672 5.891 44.906 1 19.03 267 SER B CA 1
ATOM 4335 C C . SER B 1 267 ? -16.266 4.668 45.719 1 19.03 267 SER B C 1
ATOM 4337 O O . SER B 1 267 ? -15.109 4.234 45.656 1 19.03 267 SER B O 1
ATOM 4339 N N . SER B 1 268 ? -17.203 4.289 46.562 1 17.69 268 SER B N 1
ATOM 4340 C CA . SER B 1 268 ? -17.578 3.404 47.656 1 17.69 268 SER B CA 1
ATOM 4341 C C . SER B 1 268 ? -17.094 1.978 47.406 1 17.69 268 SER B C 1
ATOM 4343 O O . SER B 1 268 ? -16.672 1.647 46.281 1 17.69 268 SER B O 1
ATOM 4345 N N . GLU B 1 269 ? -17.922 1.116 47.969 1 18.53 269 GLU B N 1
ATOM 4346 C CA . GLU B 1 269 ? -18.016 -0.028 48.875 1 18.53 269 GLU B CA 1
ATOM 4347 C C . GLU B 1 269 ? -17.75 -1.337 48.156 1 18.53 269 GLU B C 1
ATOM 4349 O O . GLU B 1 269 ? -17.047 -2.209 48.656 1 18.53 269 GLU B O 1
ATOM 4354 N N . ALA B 1 270 ? -18.703 -1.74 47.281 1 17 270 ALA B N 1
ATOM 4355 C CA . ALA B 1 270 ? -19.453 -2.904 47.75 1 17 270 ALA B CA 1
ATOM 4356 C C . ALA B 1 270 ? -18.656 -4.191 47.531 1 17 270 ALA B C 1
ATOM 4358 O O . ALA B 1 270 ? -18.719 -5.102 48.344 1 17 270 ALA B O 1
ATOM 4359 N N . ALA B 1 271 ? -18.391 -4.582 46.281 1 18.17 271 ALA B N 1
ATOM 4360 C CA . ALA B 1 271 ? -18.844 -5.969 46.25 1 18.17 271 ALA B CA 1
ATOM 4361 C C . ALA B 1 271 ? -18 -6.84 47.188 1 18.17 271 ALA B C 1
ATOM 4363 O O . ALA B 1 271 ? -16.781 -6.668 47.281 1 18.17 271 ALA B O 1
ATOM 4364 N N . ALA B 1 272 ? -18.609 -8 47.781 1 17.56 272 ALA B N 1
ATOM 4365 C CA . ALA B 1 272 ? -18.828 -9.086 48.719 1 17.56 272 ALA B CA 1
ATOM 4366 C C . ALA B 1 272 ? -17.703 -10.102 48.656 1 17.56 272 ALA B C 1
ATOM 4368 O O . ALA B 1 272 ? -16.891 -10.094 47.75 1 17.56 272 ALA B O 1
ATOM 4369 N N . SER B 1 273 ? -18.094 -11.445 48.75 1 17.08 273 SER B N 1
ATOM 4370 C CA . SER B 1 273 ? -17.938 -12.586 49.656 1 17.08 273 SER B CA 1
ATOM 4371 C C . SER B 1 273 ? -16.781 -13.477 49.219 1 17.08 273 SER B C 1
ATOM 4373 O O . SER B 1 273 ? -15.938 -13.852 50.031 1 17.08 273 SER B O 1
ATOM 4375 N N . SER B 1 274 ? -16.922 -14.391 48.156 1 18.78 274 SER B N 1
ATOM 4376 C CA . SER B 1 274 ? -16.953 -15.797 48.562 1 18.78 274 SER B CA 1
ATOM 4377 C C . SER B 1 274 ? -15.547 -16.359 48.75 1 18.78 274 SER B C 1
ATOM 4379 O O . SER B 1 274 ? -14.586 -15.812 48.188 1 18.78 274 SER B O 1
ATOM 4381 N N . GLY B 1 275 ? -15.367 -17.484 49.562 1 17.38 275 GLY B N 1
ATOM 4382 C CA . GLY B 1 275 ? -14.633 -18.406 50.438 1 17.38 275 GLY B CA 1
ATOM 4383 C C . GLY B 1 275 ? -13.664 -19.281 49.656 1 17.38 275 GLY B C 1
ATOM 4384 O O . GLY B 1 275 ? -12.914 -20.062 50.25 1 17.38 275 GLY B O 1
ATOM 4385 N N . LEU B 1 276 ? -13.594 -19.516 48.344 1 19.22 276 LEU B N 1
ATOM 4386 C CA . LEU B 1 276 ? -13.273 -20.938 48.281 1 19.22 276 LEU B CA 1
ATOM 4387 C C . LEU B 1 276 ? -11.852 -21.188 48.75 1 19.22 276 LEU B C 1
ATOM 4389 O O . LEU B 1 276 ? -10.93 -20.453 48.438 1 19.22 276 LEU B O 1
ATOM 4393 N N . ARG B 1 277 ? -11.688 -22.094 49.812 1 18.83 277 ARG B N 1
ATOM 4394 C CA . ARG B 1 277 ? -10.805 -22.859 50.688 1 18.83 277 ARG B CA 1
ATOM 4395 C C . ARG B 1 277 ? -9.836 -23.703 49.875 1 18.83 277 ARG B C 1
ATOM 4397 O O . ARG B 1 277 ? -10.055 -24.906 49.688 1 18.83 277 ARG B O 1
ATOM 4404 N N . ALA B 1 278 ? -9.336 -23.562 48.75 1 18.97 278 ALA B N 1
ATOM 4405 C CA . ALA B 1 278 ? -8.734 -24.828 48.312 1 18.97 278 ALA B CA 1
ATOM 4406 C C . ALA B 1 278 ? -7.59 -25.219 49.25 1 18.97 278 ALA B C 1
ATOM 4408 O O . ALA B 1 278 ? -6.723 -24.406 49.562 1 18.97 278 ALA B O 1
ATOM 4409 N N . ARG B 1 279 ? -7.609 -26.5 49.875 1 19.75 279 ARG B N 1
ATOM 4410 C CA . ARG B 1 279 ? -6.992 -27.484 50.75 1 19.75 279 ARG B CA 1
ATOM 4411 C C . ARG B 1 279 ? -5.547 -27.75 50.344 1 19.75 279 ARG B C 1
ATOM 4413 O O . ARG B 1 279 ? -5.238 -27.844 49.156 1 19.75 279 ARG B O 1
ATOM 4420 N N . LYS B 1 280 ? -4.715 -27.656 51.375 1 22.22 280 LYS B N 1
ATOM 4421 C CA . LYS B 1 280 ? -3.326 -27.969 51.688 1 22.22 280 LYS B CA 1
ATOM 4422 C C . LYS B 1 280 ? -3.025 -29.438 51.469 1 22.22 280 LYS B C 1
ATOM 4424 O O . LYS B 1 280 ? -3.475 -30.297 52.25 1 22.22 280 LYS B O 1
ATOM 4429 N N . ARG B 1 281 ? -3.123 -30.219 50.469 1 21.91 281 ARG B N 1
ATOM 4430 C CA . ARG B 1 281 ? -2.818 -31.656 50.469 1 21.91 281 ARG B CA 1
ATOM 4431 C C . ARG B 1 281 ? -1.422 -31.906 51.031 1 21.91 281 ARG B C 1
ATOM 4433 O O . ARG B 1 281 ? -0.449 -31.281 50.594 1 21.91 281 ARG B O 1
ATOM 4440 N N . THR B 1 282 ? -1.336 -32.438 52.344 1 20.58 282 THR B N 1
ATOM 4441 C CA . THR B 1 282 ? -0.465 -33.094 53.312 1 20.58 282 THR B CA 1
ATOM 4442 C C . THR B 1 282 ? 0.287 -34.25 52.656 1 20.58 282 THR B C 1
ATOM 4444 O O . THR B 1 282 ? 0.95 -35.031 53.344 1 20.58 282 THR B O 1
ATOM 4447 N N . ARG B 1 283 ? 0.807 -34.438 51.594 1 22.89 283 ARG B N 1
ATOM 4448 C CA . ARG B 1 283 ? 1.431 -35.75 51.469 1 22.89 283 ARG B CA 1
ATOM 4449 C C . ARG B 1 283 ? 2.518 -35.938 52.531 1 22.89 283 ARG B C 1
ATOM 4451 O O . ARG B 1 283 ? 3.412 -35.094 52.656 1 22.89 283 ARG B O 1
ATOM 4458 N N . LYS B 1 284 ? 2.281 -36.938 53.406 1 20.94 284 LYS B N 1
ATOM 4459 C CA . LYS B 1 284 ? 3.133 -37.875 54.156 1 20.94 284 LYS B CA 1
ATOM 4460 C C . LYS B 1 284 ? 4.285 -38.375 53.281 1 20.94 284 LYS B C 1
ATOM 4462 O O . LYS B 1 284 ? 4.086 -38.75 52.125 1 20.94 284 LYS B O 1
#

Organism: Musa balbisiana (NCBI:txid52838)

Nearest PDB structures (foldseek):
  2qm4-assembly2_D  TM=6.788E-01  e=1.959E-05  Homo sapiens
  3sr2-assembly3_D  TM=6.630E-01  e=4.597E-05  Homo sapiens
  3sr2-assembly5_H  TM=6.467E-01  e=8.594E-05  Homo sapiens
  4htg-assembly1_A  TM=3.678E-01  e=3.012E+00  Arabidopsis thaliana
  4zk9-assembly1_A  TM=4.322E-01  e=4.485E+00  Orf virus (strain NZ2)

Radius of gyration: 43.6 Å; Cα contacts (8 Å, |Δi|>4): 606; chains: 2; bounding box: 87×132×120 Å

InterPro domains:
  IPR010585 DNA repair protein XRCC4 [PTHR28559] (12-269)
  IPR014751 DNA repair protein XRCC4-like, C-terminal [G3DSA:1.20.5.370] (140-236)
  IPR053961 XRCC4, N-terminal domain [PF06632] (32-139)
  IPR053962 XRCC4, coiled-coil domain [PF21924] (170-217)